Protein AF-0000000080355739 (afdb_homodimer)

Solvent-accessible surface area (backbone atoms only — not comparable to full-atom values): 22948 Å² total; per-residue (Å²): 129,81,71,65,74,81,65,68,89,65,29,48,48,42,45,68,49,86,82,77,77,52,32,30,34,73,42,82,37,56,41,52,57,47,37,52,37,53,35,53,74,69,68,52,84,66,86,56,61,44,70,59,55,43,50,53,48,49,38,51,76,69,45,31,40,74,58,38,26,35,39,60,49,71,58,97,87,37,60,35,16,36,38,31,33,24,34,66,96,36,78,84,50,61,49,74,43,71,33,38,45,63,57,38,51,42,40,24,63,69,64,71,34,56,79,44,66,34,64,69,53,45,65,70,66,28,43,69,77,69,83,71,89,75,76,73,83,67,78,70,63,67,63,34,61,52,67,64,66,84,65,79,84,74,82,77,72,80,66,52,71,64,56,47,52,34,50,49,52,22,46,52,25,50,60,69,66,35,30,71,59,13,34,52,29,44,33,54,44,39,52,52,53,51,54,51,54,52,51,70,77,95,130,82,71,66,72,81,65,69,90,67,28,44,46,39,45,66,49,89,83,76,77,52,33,32,33,72,41,81,37,55,40,51,57,48,40,52,37,51,34,52,75,69,67,52,85,66,86,57,61,44,71,58,55,43,50,54,48,50,37,50,76,70,45,32,42,77,58,38,27,35,41,62,48,71,58,98,90,37,60,34,16,35,39,32,32,24,34,66,94,36,77,85,49,61,50,74,43,70,32,38,44,64,58,38,51,43,43,23,62,69,65,71,32,54,77,44,65,32,64,71,52,45,65,70,65,29,42,69,77,67,83,70,89,75,75,73,82,66,76,71,63,67,62,36,62,51,66,61,66,82,68,79,86,74,82,78,70,79,67,52,71,64,57,47,50,34,50,50,52,20,46,52,25,48,59,69,67,35,32,70,59,13,35,50,30,44,31,53,42,41,51,53,52,52,54,50,54,52,50,70,76,95

Organism: Eutrema salsugineum (NCBI:txid72664)

Foldseek 3Di:
DPPPPPPPLWAWEWDADPPPPQWIFIDTDHLLLRLLLLCLLLVHDFPDDDPLNVVCVVCVVVQKAWAEKEFEDDDPRFTKMKTKMAGHPGRPRIDIDIDGPSSRVSNCSNRVHDYHYDPVCRVVRIDHPPPDDPPDDPDCSLHLHPVSPVDDDDDPPDPDPVLVVLSVQLSVCVNVPVSVVNSVSSSVSSVVVVVVVVVVVD/DPPPPPPPLWEWEWDADPPPPQWIFIDTDHLLLRLLLLCLLLVHDFPDDDPLNVVCVVCVVVQKAWAEKEFEDDDPRFTKMKTKMAGHPGRPRIDIDIDGPSSRVSNCSNRVHDYHYDPVNRVVRIDHPPPDDPPDDPDCSLHLNPVSPVDDDDDPPDPDPVLVVLSVQLSVCSNVPVSVVNSVSSSVSSVVVVVVVVVVVD

InterPro domains:
  IPR001943 UVR domain [PF02151] (168-194)
  IPR003729 Bifunctional nuclease domain [PF02577] (13-125)
  IPR003729 Bifunctional nuclease domain [PS51658] (1-129)
  IPR036104 Bifunctional nuclease superfamily [G3DSA:3.10.690.10] (4-134)
  IPR036104 Bifunctional nuclease superfamily [SSF103256] (4-132)

Nearest PDB structures (foldseek):
  1vjl-assembly1_B  TM=9.412E-01  e=3.163E-10  Thermotoga maritima
  1sj5-assembly1_B  TM=9.355E-01  e=4.508E-10  Thermotoga maritima
  1vjl-assembly1_A  TM=9.431E-01  e=1.385E-09  Thermotoga maritima
  1sj5-assembly1_A  TM=9.443E-01  e=2.985E-09  Thermotoga maritima
  1kwb-assembly1_B  TM=5.864E-01  e=9.262E-01  Pseudomonas sp. KKS102

Sequence (404 aa):
GGKLPNYAPHSAIVLKMEDGTGLLLPIIVLEMPSALLMAAMTNVQIARPTMYQVVKEMVDKMGYEVRLVRVTTRVHEAYLAQLYLSKVGNKLDCVSFDLRPSDAINIAVRCKVPIQVNKYLAYSDGMRVIESGKISKQTPASDGLLFTELDRPNGQPCLDTKEFDLLSNMMQAVDEERYDEAAEWRDKLGQFQAKRKLRKYTGGKLPNYAPHSAIVLKMEDGTGLLLPIIVLEMPSALLMAAMTNVQIARPTMYQVVKEMVDKMGYEVRLVRVTTRVHEAYLAQLYLSKVGNKLDCVSFDLRPSDAINIAVRCKVPIQVNKYLAYSDGMRVIESGKISKQTPASDGLLFTELDRPNGQPCLDTKEFDLLSNMMQAVDEERYDEAAEWRDKLGQFQAKRKLRKYT

pLDDT: mean 78.69, std 22.12, range [20.34, 98.06]

Radius of gyration: 22.89 Å; Cα contacts (8 Å, |Δi|>4): 618; chains: 2; bounding box: 61×76×50 Å

Secondary structure (DSSP, 8-state):
----------EEEEEEPSSSS-EEEEEEE-HHHHHHHHHHHTTPPPSSPPHHHHHHHHHHHTTEEEEEEEEEEEETTEEEEEEEEEETTEEEEEEEEEE-HHHHHHHHHHHT--EEE-HHHHHHH-EE----S---S---------B-----S-------HHHHHHHHHHHHHHHTT-HHHHHHHHHHHHHHHHHHHHHHT-/----------EEEEEEPSSSS-EEEEEEE-HHHHHHHHHHHTTPPPSSPPHHHHHHHHHHHTTEEEEEEEEEEEETTEEEEEEEEEETTEEEEEEEEEE-HHHHHHHHHHHT--EEE-HHHHHHH-EE----S---S--------EE-----S-------HHHHHHHHHHHHHHHTT-HHHHHHHHHHHHHHHHHHHHHHT-

Structure (mmCIF, N/CA/C/O backbone):
data_AF-0000000080355739-model_v1
#
loop_
_entity.id
_entity.type
_entity.pdbx_description
1 polymer 'BFN domain-containing protein'
#
loop_
_atom_site.group_PDB
_atom_site.id
_atom_site.type_symbol
_atom_site.label_atom_id
_atom_site.label_alt_id
_atom_site.label_comp_id
_atom_site.label_asym_id
_atom_site.label_entity_id
_atom_site.label_seq_id
_atom_site.pdbx_PDB_ins_code
_atom_site.Cartn_x
_atom_site.Cartn_y
_atom_site.Cartn_z
_atom_site.occupancy
_atom_site.B_iso_or_equiv
_atom_site.auth_seq_id
_atom_site.auth_comp_id
_atom_site.auth_asym_id
_atom_site.auth_atom_id
_atom_site.pdbx_PDB_model_num
ATOM 1 N N . GLY A 1 1 ? 34.438 4.848 16.016 1 20.34 1 GLY A N 1
ATOM 2 C CA . GLY A 1 1 ? 33.469 5.801 15.492 1 20.34 1 GLY A CA 1
ATOM 3 C C . GLY A 1 1 ? 32.156 5.168 15.133 1 20.34 1 GLY A C 1
ATOM 4 O O . GLY A 1 1 ? 32.094 4.234 14.328 1 20.34 1 GLY A O 1
ATOM 5 N N . GLY A 1 2 ? 31.156 5.012 16 1 23.62 2 GLY A N 1
ATOM 6 C CA . GLY A 1 2 ? 29.984 4.148 16 1 23.62 2 GLY A CA 1
ATOM 7 C C . GLY A 1 2 ? 29.062 4.402 14.82 1 23.62 2 GLY A C 1
ATOM 8 O O . GLY A 1 2 ? 28.656 5.535 14.586 1 23.62 2 GLY A O 1
ATOM 9 N N . LYS A 1 3 ? 29.484 3.854 13.734 1 29.22 3 LYS A N 1
ATOM 10 C CA . LYS A 1 3 ? 28.766 4.125 12.484 1 29.22 3 LYS A CA 1
ATOM 11 C C . LYS A 1 3 ? 27.266 4.207 12.711 1 29.22 3 LYS A C 1
ATOM 13 O O . LYS A 1 3 ? 26.688 3.344 13.375 1 29.22 3 LYS A O 1
ATOM 18 N N . LEU A 1 4 ? 26.75 5.328 12.953 1 31.83 4 LEU A N 1
ATOM 19 C CA . LEU A 1 4 ? 25.312 5.484 13 1 31.83 4 LEU A CA 1
ATOM 20 C C . LEU A 1 4 ? 24.641 4.625 11.93 1 31.83 4 LEU A C 1
ATOM 22 O O . LEU A 1 4 ? 25.109 4.547 10.797 1 31.83 4 LEU A O 1
ATOM 26 N N . PRO A 1 5 ? 24.094 3.557 12.336 1 34.66 5 PRO A N 1
ATOM 27 C CA . PRO A 1 5 ? 23.469 2.734 11.305 1 34.66 5 PRO A CA 1
ATOM 28 C C . PRO A 1 5 ? 22.875 3.564 10.172 1 34.66 5 PRO A C 1
ATOM 30 O O . PRO A 1 5 ? 22.484 4.719 10.383 1 34.66 5 PRO A O 1
ATOM 33 N N . ASN A 1 6 ? 23.453 3.617 9.008 1 38.03 6 ASN A N 1
ATOM 34 C CA . ASN A 1 6 ? 23 4.262 7.777 1 38.03 6 ASN A CA 1
ATOM 35 C C . ASN A 1 6 ? 21.484 4.336 7.703 1 38.03 6 ASN A C 1
ATOM 37 O O . ASN A 1 6 ? 20.828 3.342 7.395 1 38.03 6 ASN A O 1
ATOM 41 N N . TYR A 1 7 ? 20.859 4.871 8.703 1 39.91 7 TYR A N 1
ATOM 42 C CA . TYR A 1 7 ? 19.406 4.98 8.695 1 39.91 7 TYR A CA 1
ATOM 43 C C . TYR A 1 7 ? 18.906 5.586 7.391 1 39.91 7 TYR A C 1
ATOM 45 O O . TYR A 1 7 ? 19.469 6.578 6.914 1 39.91 7 TYR A O 1
ATOM 53 N N . ALA A 1 8 ? 18.531 4.828 6.445 1 47.88 8 ALA A N 1
ATOM 54 C CA . ALA A 1 8 ? 17.859 5.305 5.238 1 47.88 8 ALA A CA 1
ATOM 55 C C . ALA A 1 8 ? 17.125 6.617 5.5 1 47.88 8 ALA A C 1
ATOM 57 O O . ALA A 1 8 ? 16.656 6.863 6.613 1 47.88 8 ALA A O 1
ATOM 58 N N . PRO A 1 9 ? 17.516 7.719 4.734 1 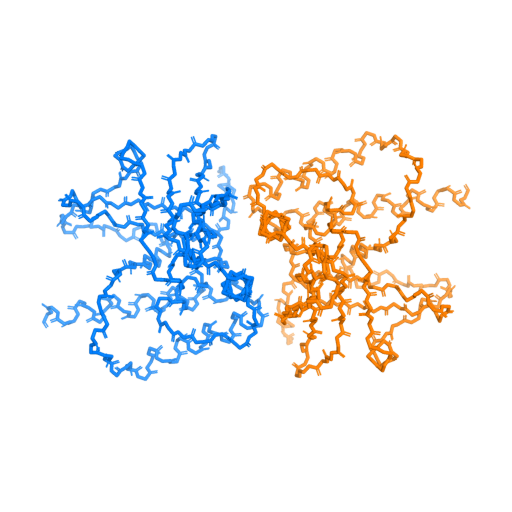54.5 9 PRO A N 1
ATOM 59 C CA . PRO A 1 9 ? 16.812 8.992 4.895 1 54.5 9 PRO A CA 1
ATOM 60 C C . PRO A 1 9 ? 15.32 8.82 5.141 1 54.5 9 PRO A C 1
ATOM 62 O O . PRO A 1 9 ? 14.664 8.047 4.445 1 54.5 9 PRO A O 1
ATOM 65 N N . HIS A 1 10 ? 14.875 8.984 6.418 1 71.5 10 HIS A N 1
ATOM 66 C CA . HIS A 1 10 ? 13.477 8.805 6.805 1 71.5 10 HIS A CA 1
ATOM 67 C C . HIS A 1 10 ? 12.633 10.008 6.402 1 71.5 10 HIS A C 1
ATOM 69 O O . HIS A 1 10 ? 13.125 11.141 6.387 1 71.5 10 HIS A O 1
ATOM 75 N N . SER A 1 11 ? 11.602 9.781 5.656 1 84.81 11 SER A N 1
ATOM 76 C CA . SER A 1 11 ? 10.578 10.781 5.359 1 84.81 11 SER A CA 1
ATOM 77 C C . SER A 1 11 ? 9.602 10.93 6.516 1 84.81 11 SER A C 1
ATOM 79 O O . SER A 1 11 ? 9.531 10.062 7.395 1 84.81 11 SER A O 1
ATOM 81 N N . ALA A 1 12 ? 9.031 12.18 6.562 1 86.75 12 ALA A N 1
ATOM 82 C CA . ALA A 1 12 ? 8.055 12.398 7.629 1 86.75 12 ALA A CA 1
ATOM 83 C C . ALA A 1 12 ? 6.805 13.094 7.094 1 86.75 12 ALA A C 1
ATOM 85 O O . ALA A 1 12 ? 6.879 13.875 6.145 1 86.75 12 ALA A O 1
ATOM 86 N N . ILE A 1 13 ? 5.688 12.758 7.664 1 87.31 13 ILE A N 1
ATOM 87 C CA . ILE A 1 13 ? 4.43 13.484 7.527 1 87.31 13 ILE A CA 1
ATOM 88 C C . ILE A 1 13 ? 4.195 14.352 8.766 1 87.31 13 ILE A C 1
ATOM 90 O O . ILE A 1 13 ? 4.344 13.883 9.891 1 87.31 13 ILE A O 1
ATOM 94 N N . VAL A 1 14 ? 3.914 15.617 8.5 1 86.19 14 VAL A N 1
ATOM 95 C CA . VAL A 1 14 ? 3.74 16.531 9.625 1 86.19 14 VAL A CA 1
ATOM 96 C C . VAL A 1 14 ? 2.279 16.969 9.711 1 86.19 14 VAL A C 1
ATOM 98 O O . VAL A 1 14 ? 1.729 17.5 8.742 1 86.19 14 VAL A O 1
ATOM 101 N N . LEU A 1 15 ? 1.725 16.703 10.898 1 89.12 15 LEU A N 1
ATOM 102 C CA . LEU A 1 15 ? 0.357 17.141 11.172 1 89.12 15 LEU A CA 1
ATOM 103 C C . LEU A 1 15 ? 0.344 18.391 12.023 1 89.12 15 LEU A C 1
ATOM 105 O O . LEU A 1 15 ? 0.937 18.422 13.109 1 89.12 15 LEU A O 1
ATOM 109 N N . LYS A 1 16 ? -0.239 19.359 11.492 1 86.31 16 LYS A N 1
ATOM 110 C CA . LYS A 1 16 ? -0.401 20.609 12.25 1 86.31 16 LYS A CA 1
ATOM 111 C C . LYS A 1 16 ? -1.738 20.625 12.984 1 86.31 16 LYS A C 1
ATOM 113 O O . LYS A 1 16 ? -2.793 20.453 12.375 1 86.31 16 LYS A O 1
ATOM 118 N N . MET A 1 17 ? -1.657 21 14.234 1 85.25 17 MET A N 1
ATOM 119 C CA . MET A 1 17 ? -2.879 21.062 15.031 1 85.25 17 MET A CA 1
ATOM 120 C C . MET A 1 17 ? -3.652 22.344 14.75 1 85.25 17 MET A C 1
ATOM 122 O O . MET A 1 17 ? -3.062 23.422 14.672 1 85.25 17 MET A O 1
ATOM 126 N N . GLU A 1 18 ? -4.934 22.172 14.578 1 84.88 18 GLU A N 1
ATOM 127 C CA . GLU A 1 18 ? -5.773 23.328 14.281 1 84.88 18 GLU A CA 1
ATOM 128 C C . GLU A 1 18 ? -6.488 23.812 15.539 1 84.88 18 GLU A C 1
ATOM 130 O O . GLU A 1 18 ? -7.5 24.516 15.445 1 84.88 18 GLU A O 1
ATOM 135 N N . ASP A 1 19 ? -6.035 23.594 16.688 1 82.88 19 ASP A N 1
ATOM 136 C CA . ASP A 1 19 ? -6.699 24 17.922 1 82.88 19 ASP A CA 1
ATOM 137 C C . ASP A 1 19 ? -6.062 25.25 18.5 1 82.88 19 ASP A C 1
ATOM 139 O O . ASP A 1 19 ? -6.359 25.641 19.641 1 82.88 19 ASP A O 1
ATOM 143 N N . GLY A 1 20 ? -5.172 25.875 17.781 1 81.94 20 GLY A N 1
ATOM 144 C CA . GLY A 1 20 ? -4.57 27.141 18.219 1 81.94 20 GLY A CA 1
ATOM 145 C C . GLY A 1 20 ? -3.258 26.938 18.953 1 81.94 20 GLY A C 1
ATOM 146 O O . GLY A 1 20 ? -2.562 27.906 19.266 1 81.94 20 GLY A O 1
ATOM 147 N N . THR A 1 21 ? -2.832 25.797 19.25 1 81.94 21 THR A N 1
ATOM 148 C CA . THR A 1 21 ? -1.632 25.531 20.031 1 81.94 21 THR A CA 1
ATOM 149 C C . THR A 1 21 ? -0.378 25.719 19.188 1 81.94 21 THR A C 1
ATOM 151 O O . THR A 1 21 ? 0.708 25.953 19.719 1 81.94 21 THR A O 1
ATOM 154 N N . GLY A 1 22 ? -0.554 25.547 17.891 1 81.81 22 GLY A N 1
ATOM 155 C CA . GLY A 1 22 ? 0.602 25.625 17 1 81.81 22 GLY A CA 1
ATOM 156 C C . GLY A 1 22 ? 1.463 24.375 17.031 1 81.81 22 GLY A C 1
ATOM 157 O O . GLY A 1 22 ? 2.586 24.375 16.531 1 81.81 22 GLY A O 1
ATOM 158 N N . LEU A 1 23 ? 0.905 23.375 17.547 1 86.19 23 LEU A N 1
ATOM 159 C CA . LEU A 1 23 ? 1.655 22.141 17.672 1 86.19 23 LEU A CA 1
ATOM 160 C C . LEU A 1 23 ? 1.744 21.406 16.328 1 86.19 23 LEU A C 1
ATOM 162 O O . LEU A 1 23 ? 0.764 21.359 15.586 1 86.19 23 LEU A O 1
ATOM 166 N N . LEU A 1 24 ? 2.965 20.922 16.047 1 88.19 24 LEU A N 1
ATOM 167 C CA . LEU A 1 24 ? 3.219 20.062 14.891 1 88.19 24 LEU A CA 1
ATOM 168 C C . LEU A 1 24 ? 3.586 18.656 15.328 1 88.19 24 LEU A C 1
ATOM 170 O O . LEU A 1 24 ? 4.371 18.469 16.266 1 88.19 24 LEU A O 1
ATOM 174 N N . LEU A 1 25 ? 2.969 17.703 14.758 1 89.31 25 LEU A N 1
ATOM 175 C CA . LEU A 1 25 ? 3.281 16.312 15.07 1 89.31 25 LEU A CA 1
ATOM 176 C C . LEU A 1 25 ? 3.945 15.625 13.883 1 89.31 25 LEU A C 1
ATOM 178 O O . LEU A 1 25 ? 3.281 15.312 12.891 1 89.31 25 LEU A O 1
ATOM 182 N N . PRO A 1 26 ? 5.203 15.336 13.984 1 88.88 26 PRO A N 1
ATOM 183 C CA . PRO A 1 26 ? 5.887 14.617 12.914 1 88.88 26 PRO A CA 1
ATOM 184 C C . PRO A 1 26 ? 5.738 13.102 13.031 1 88.88 26 PRO A C 1
ATOM 186 O O . PRO A 1 26 ? 5.934 12.539 14.109 1 88.88 26 PRO A O 1
ATOM 189 N N . ILE A 1 27 ? 5.355 12.484 12 1 89.25 27 ILE A N 1
ATOM 190 C CA . ILE A 1 27 ? 5.25 11.031 11.938 1 89.25 27 ILE A CA 1
ATOM 191 C C . ILE A 1 27 ? 6.223 10.484 10.891 1 89.25 27 ILE A C 1
ATOM 193 O O . ILE A 1 27 ? 6.086 10.773 9.703 1 89.25 27 ILE A O 1
ATOM 197 N N . ILE A 1 28 ? 7.195 9.742 11.352 1 87.12 28 ILE A N 1
ATOM 198 C CA . ILE A 1 28 ? 8.203 9.18 10.461 1 87.12 28 ILE A CA 1
ATOM 199 C C . ILE A 1 28 ? 7.578 8.094 9.594 1 87.12 28 ILE A C 1
ATOM 201 O O . ILE A 1 28 ? 6.91 7.188 10.102 1 87.12 28 ILE A O 1
ATOM 205 N N . VAL A 1 29 ? 7.793 8.227 8.305 1 89.38 29 VAL A N 1
ATOM 206 C CA . VAL A 1 29 ? 7.195 7.281 7.371 1 89.38 29 VAL A CA 1
ATOM 207 C C . VAL A 1 29 ? 8.219 6.891 6.309 1 89.38 29 VAL A C 1
ATOM 209 O O . VAL A 1 29 ? 9.32 7.453 6.258 1 89.38 29 VAL A O 1
ATOM 212 N N . LEU A 1 30 ? 7.852 5.941 5.508 1 87.56 30 LEU A N 1
ATOM 213 C CA . LEU A 1 30 ? 8.664 5.551 4.359 1 87.56 30 LEU A CA 1
ATOM 214 C C . LEU A 1 30 ? 8.508 6.559 3.223 1 87.56 30 LEU A C 1
ATOM 216 O O . LEU A 1 30 ? 7.617 7.406 3.254 1 87.56 30 LEU A O 1
ATOM 220 N N . GLU A 1 31 ? 9.367 6.434 2.184 1 88.19 31 GLU A N 1
ATOM 221 C CA . GLU A 1 31 ? 9.383 7.348 1.047 1 88.19 31 GLU A CA 1
ATOM 222 C C . GLU A 1 31 ? 8.102 7.246 0.235 1 88.19 31 GLU A C 1
ATOM 224 O O . GLU A 1 31 ? 7.547 8.258 -0.196 1 88.19 31 GLU A O 1
ATOM 229 N N . MET A 1 32 ? 7.57 6.023 0.099 1 90.12 32 MET A N 1
ATOM 230 C CA . MET A 1 32 ? 6.41 5.824 -0.761 1 90.12 32 MET A CA 1
ATOM 231 C C . MET A 1 32 ? 5.191 6.555 -0.209 1 90.12 32 MET A C 1
ATOM 233 O O . MET A 1 32 ? 4.609 7.402 -0.889 1 90.12 32 MET A O 1
ATOM 237 N N . PRO A 1 33 ? 4.797 6.316 1.005 1 92.81 33 PRO A N 1
ATOM 238 C CA . PRO A 1 33 ? 3.625 7.023 1.531 1 92.81 33 PRO A CA 1
ATOM 239 C C . PRO A 1 33 ? 3.803 8.539 1.528 1 92.81 33 PRO A C 1
ATOM 241 O O . PRO A 1 33 ? 2.842 9.281 1.298 1 92.81 33 PRO A O 1
ATOM 244 N N . SER A 1 34 ? 4.996 8.969 1.779 1 92.44 34 SER A N 1
ATOM 245 C CA . SER A 1 34 ? 5.262 10.406 1.788 1 92.44 34 SER A CA 1
ATOM 246 C C . SER A 1 34 ? 5.074 11.008 0.401 1 92.44 34 SER A C 1
ATOM 248 O O . SER A 1 34 ? 4.422 12.047 0.253 1 92.44 34 SER A O 1
ATOM 250 N N . ALA A 1 35 ? 5.641 10.391 -0.591 1 90.56 35 ALA A N 1
ATOM 251 C CA . ALA A 1 35 ? 5.52 10.867 -1.966 1 90.56 35 ALA A CA 1
ATOM 252 C C . ALA A 1 35 ? 4.066 10.82 -2.436 1 90.56 35 ALA A C 1
ATOM 254 O O . ALA A 1 35 ? 3.592 11.742 -3.096 1 90.56 35 ALA A O 1
ATOM 255 N N . LEU A 1 36 ? 3.406 9.781 -2.08 1 93.5 36 LEU A N 1
ATOM 256 C CA . LEU A 1 36 ? 2.016 9.625 -2.492 1 93.5 36 LEU A CA 1
ATOM 257 C C . LEU A 1 36 ? 1.133 10.68 -1.821 1 93.5 36 LEU A C 1
ATOM 259 O O . LEU A 1 36 ? 0.174 11.164 -2.424 1 93.5 36 LEU A O 1
ATOM 263 N N . LEU A 1 37 ? 1.508 10.977 -0.624 1 94.19 37 LEU A N 1
ATOM 264 C CA . LEU A 1 37 ? 0.744 12.008 0.074 1 94.19 37 LEU A CA 1
ATOM 265 C C . LEU A 1 37 ? 0.919 13.367 -0.598 1 94.19 37 LEU A C 1
ATOM 267 O O . LEU A 1 37 ? -0.053 14.102 -0.784 1 94.19 37 LEU A O 1
ATOM 271 N N . MET A 1 38 ? 2.129 13.688 -0.969 1 91.25 38 MET A N 1
ATOM 272 C CA . MET A 1 38 ? 2.396 14.945 -1.661 1 91.25 38 MET A CA 1
ATOM 273 C C . MET A 1 38 ? 1.615 15.023 -2.969 1 91.25 38 MET A C 1
ATOM 275 O O . MET A 1 38 ? 1.049 16.062 -3.295 1 91.25 38 MET A O 1
ATOM 279 N N . ALA A 1 39 ? 1.586 13.945 -3.645 1 91.31 39 ALA A N 1
ATOM 280 C CA . ALA A 1 39 ? 0.825 13.891 -4.891 1 91.31 39 ALA A CA 1
ATOM 281 C C . ALA A 1 39 ? -0.658 14.148 -4.637 1 91.31 39 ALA A C 1
ATOM 283 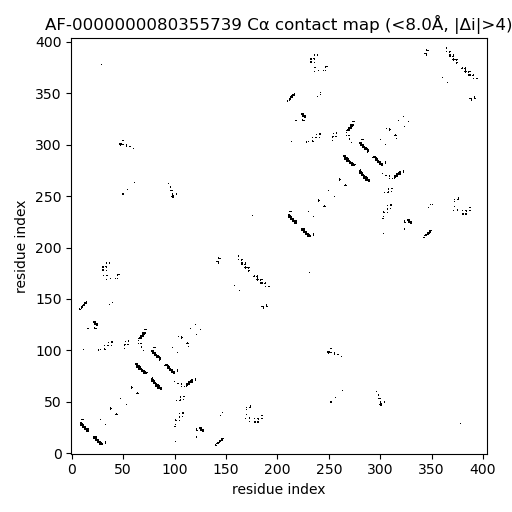O O . ALA A 1 39 ? -1.308 14.859 -5.402 1 91.31 39 ALA A O 1
ATOM 284 N N . ALA A 1 40 ? -1.154 13.57 -3.623 1 92.06 40 ALA A N 1
ATOM 285 C CA . ALA A 1 40 ? -2.562 13.75 -3.279 1 92.06 40 ALA A CA 1
ATOM 286 C C . ALA A 1 40 ? -2.854 15.203 -2.9 1 92.06 40 ALA A C 1
ATOM 288 O O . ALA A 1 40 ? -3.879 15.758 -3.297 1 92.06 40 ALA A O 1
ATOM 289 N N . MET A 1 41 ? -1.914 15.805 -2.193 1 90.69 41 MET A N 1
ATOM 290 C CA . MET A 1 41 ? -2.094 17.172 -1.704 1 90.69 41 MET A CA 1
ATOM 291 C C . MET A 1 41 ? -2.027 18.172 -2.852 1 90.69 41 MET A C 1
ATOM 293 O O . MET A 1 41 ? -2.648 19.234 -2.789 1 90.69 41 MET A O 1
ATOM 297 N N . THR A 1 42 ? -1.301 17.844 -3.834 1 86.38 42 THR A N 1
ATOM 298 C CA . THR A 1 42 ? -1.156 18.734 -4.98 1 86.38 42 THR A CA 1
ATOM 299 C C . THR A 1 42 ? -2.193 18.406 -6.051 1 86.38 42 THR A C 1
ATOM 301 O O . THR A 1 42 ? -2.234 19.047 -7.102 1 86.38 42 THR A O 1
ATOM 304 N N . ASN A 1 43 ? -2.969 17.375 -5.773 1 85.25 43 ASN A N 1
ATOM 305 C CA . ASN A 1 43 ? -4.074 16.969 -6.637 1 85.25 43 ASN A CA 1
ATOM 306 C C . ASN A 1 43 ? -3.58 16.547 -8.016 1 85.25 43 ASN A C 1
ATOM 308 O O . ASN A 1 43 ? -4.152 16.953 -9.039 1 85.25 43 ASN A O 1
ATOM 312 N N . VAL A 1 44 ? -2.516 15.93 -8.008 1 83.38 44 VAL A N 1
ATOM 313 C CA . VAL A 1 44 ? -2.004 15.375 -9.258 1 83.38 44 VAL A CA 1
ATOM 314 C C . VAL A 1 44 ? -2.414 13.914 -9.383 1 83.38 44 VAL A C 1
ATOM 316 O O . VAL A 1 44 ? -2.398 13.172 -8.398 1 83.38 44 VAL A O 1
ATOM 319 N N . GLN A 1 45 ? -2.68 13.555 -10.57 1 82.19 45 GLN A N 1
ATOM 320 C CA . GLN A 1 45 ? -3.17 12.203 -10.812 1 82.19 45 GLN A CA 1
ATOM 321 C C . GLN A 1 45 ? -2.021 11.25 -11.141 1 82.19 45 GLN A C 1
ATOM 323 O O . GLN A 1 45 ? -1.13 11.594 -11.922 1 82.19 45 GLN A O 1
ATOM 328 N N . ILE A 1 46 ? -2.037 10.211 -10.438 1 86.5 46 ILE A N 1
ATOM 329 C CA . ILE A 1 46 ? -1.098 9.125 -10.719 1 86.5 46 ILE A CA 1
ATOM 330 C C . ILE A 1 46 ? -1.681 8.195 -11.773 1 86.5 46 ILE A C 1
ATOM 332 O O . ILE A 1 46 ? -2.871 7.875 -11.742 1 86.5 46 ILE A O 1
ATOM 336 N N . ALA A 1 47 ? -0.93 7.789 -12.68 1 84.62 47 ALA A N 1
ATOM 337 C CA . ALA A 1 47 ? -1.403 7.012 -13.828 1 84.62 47 ALA A CA 1
ATOM 338 C C . ALA A 1 47 ? -1.803 5.602 -13.406 1 84.62 47 ALA A C 1
ATOM 340 O O . ALA A 1 47 ? -2.861 5.105 -13.797 1 84.62 47 ALA A O 1
ATOM 341 N N . ARG A 1 48 ? -1.01 4.977 -12.609 1 88.25 48 ARG A N 1
ATOM 342 C CA . ARG A 1 48 ? -1.29 3.615 -12.172 1 88.25 48 ARG A CA 1
ATOM 343 C C . ARG A 1 48 ? -1.975 3.611 -10.805 1 88.25 48 ARG A C 1
ATOM 345 O O . ARG A 1 48 ? -1.617 4.395 -9.922 1 88.25 48 ARG A O 1
ATOM 352 N N . PRO A 1 49 ? -2.902 2.746 -10.703 1 90.5 49 PRO A N 1
ATOM 353 C CA . PRO A 1 49 ? -3.668 2.762 -9.453 1 90.5 49 PRO A CA 1
ATOM 354 C C . PRO A 1 49 ? -2.826 2.379 -8.234 1 90.5 49 PRO A C 1
ATOM 356 O O . PRO A 1 49 ? -2.164 1.337 -8.242 1 90.5 49 PRO A O 1
ATOM 359 N N . THR A 1 50 ? -2.857 3.217 -7.254 1 93.19 50 THR A N 1
ATOM 360 C CA . THR A 1 50 ? -2.232 2.879 -5.977 1 93.19 50 THR A CA 1
ATOM 361 C C . THR A 1 50 ? -3.236 2.205 -5.047 1 93.19 50 THR A C 1
ATOM 363 O O . THR A 1 50 ? -4.445 2.283 -5.27 1 93.19 50 THR A O 1
ATOM 366 N N . MET A 1 51 ? -2.787 1.62 -4.062 1 95.69 51 MET A N 1
ATOM 367 C CA . MET A 1 51 ? -3.672 0.956 -3.109 1 95.69 51 MET A CA 1
ATOM 368 C C . MET A 1 51 ? -4.609 1.958 -2.447 1 95.69 51 MET A C 1
ATOM 370 O O . MET A 1 51 ? -5.75 1.624 -2.117 1 95.69 51 MET A O 1
ATOM 374 N N . TYR A 1 52 ? -4.168 3.189 -2.268 1 96.88 52 TYR A N 1
ATOM 375 C CA . TYR A 1 52 ? -5.02 4.211 -1.672 1 96.88 52 TYR A CA 1
ATOM 376 C C . TYR A 1 52 ? -6.191 4.547 -2.588 1 96.88 52 TYR A C 1
ATOM 378 O O . TYR A 1 52 ? -7.32 4.727 -2.123 1 96.88 52 TYR A O 1
ATOM 386 N N . GLN A 1 53 ? -5.902 4.641 -3.818 1 94.56 53 GLN A N 1
ATOM 387 C CA . GLN A 1 53 ? -6.961 4.883 -4.793 1 94.56 53 GLN A CA 1
ATOM 388 C C . GLN A 1 53 ? -7.926 3.703 -4.859 1 94.56 53 GLN A C 1
ATOM 390 O O . GLN A 1 53 ? -9.141 3.893 -4.949 1 94.56 53 GLN A O 1
ATOM 395 N N . VAL A 1 54 ? -7.379 2.529 -4.793 1 96.62 54 VAL A N 1
ATOM 396 C CA . VAL A 1 54 ? -8.195 1.323 -4.855 1 96.62 54 VAL A CA 1
ATOM 397 C C . VAL A 1 54 ? -9.133 1.27 -3.648 1 96.62 54 VAL A C 1
ATOM 399 O O . VAL A 1 54 ? -10.32 0.987 -3.789 1 96.62 54 VAL A O 1
ATOM 402 N N . VAL A 1 55 ? -8.562 1.562 -2.531 1 97.62 55 VAL A N 1
ATOM 403 C CA . VAL A 1 55 ? -9.359 1.541 -1.308 1 97.62 55 VAL A CA 1
ATOM 404 C C . VAL A 1 55 ? -10.477 2.578 -1.399 1 97.62 55 VAL A C 1
ATOM 406 O O . VAL A 1 55 ? -11.625 2.299 -1.042 1 97.62 55 VAL A O 1
ATOM 409 N N . LYS A 1 56 ? -10.133 3.756 -1.856 1 96.75 56 LYS A N 1
ATOM 410 C CA . LYS A 1 56 ? -11.148 4.789 -2.035 1 96.75 56 LYS A CA 1
ATOM 411 C C . LYS A 1 56 ? -12.258 4.312 -2.969 1 96.75 56 LYS A C 1
ATOM 413 O O . LYS A 1 56 ? -13.438 4.461 -2.66 1 96.75 56 LYS A O 1
ATOM 418 N N . GLU A 1 57 ? -11.891 3.717 -4.047 1 96.38 57 GLU A N 1
ATOM 419 C CA . GLU A 1 57 ? -12.852 3.207 -5.016 1 96.38 57 GLU A CA 1
ATOM 420 C C . GLU A 1 57 ? -13.703 2.09 -4.41 1 96.38 57 GLU A C 1
ATOM 422 O O . GLU A 1 57 ? -14.906 2.018 -4.656 1 96.38 57 GLU A O 1
ATOM 427 N N . MET A 1 58 ? -13.055 1.232 -3.688 1 97.25 58 MET A N 1
ATOM 428 C CA . MET A 1 58 ? -13.758 0.125 -3.047 1 97.25 58 MET A CA 1
ATOM 429 C C . MET A 1 58 ? -14.82 0.642 -2.08 1 97.25 58 MET A C 1
ATOM 431 O O . MET A 1 58 ? -15.961 0.177 -2.098 1 97.25 58 MET A O 1
ATOM 435 N N . VAL A 1 59 ? -14.445 1.599 -1.286 1 97 59 VAL A N 1
ATOM 436 C CA . VAL A 1 59 ? -15.352 2.184 -0.309 1 97 59 VAL A CA 1
ATOM 437 C C . VAL A 1 59 ? -16.562 2.797 -1.024 1 97 59 VAL A C 1
ATOM 439 O O . VAL A 1 59 ? -17.703 2.564 -0.636 1 97 59 VAL A O 1
ATOM 442 N N . ASP A 1 60 ? -16.312 3.469 -2.131 1 96 60 ASP A N 1
ATOM 443 C CA . ASP A 1 60 ? -17.359 4.129 -2.902 1 96 60 ASP A CA 1
ATOM 444 C C . ASP A 1 60 ? -18.281 3.109 -3.553 1 96 60 ASP A C 1
ATOM 446 O O . ASP A 1 60 ? -19.516 3.184 -3.395 1 96 60 ASP A O 1
ATOM 450 N N . LYS A 1 61 ? -17.719 2.117 -4.191 1 94.88 61 LYS A N 1
ATOM 451 C CA . LYS A 1 61 ? -18.484 1.143 -4.961 1 94.88 61 LYS A CA 1
ATOM 452 C C . LYS A 1 61 ? -19.281 0.221 -4.043 1 94.88 61 LYS A C 1
ATOM 454 O O . LYS A 1 61 ? -20.328 -0.295 -4.434 1 94.88 61 LYS A O 1
ATOM 459 N N . MET A 1 62 ? -18.828 0.067 -2.855 1 93.88 62 MET A N 1
ATOM 460 C CA . MET A 1 62 ? -19.484 -0.863 -1.94 1 93.88 62 MET A CA 1
ATOM 461 C C . MET A 1 62 ? -20.5 -0.139 -1.063 1 93.88 62 MET A C 1
ATOM 463 O O . MET A 1 62 ? -21.094 -0.739 -0.163 1 93.88 62 MET A O 1
ATOM 467 N N . GLY A 1 63 ? -20.672 1.129 -1.269 1 94.19 63 GLY A N 1
ATOM 468 C CA . GLY A 1 63 ? -21.75 1.891 -0.647 1 94.19 63 GLY A CA 1
ATOM 469 C C . GLY A 1 63 ? -21.359 2.461 0.706 1 94.19 63 GLY A C 1
ATOM 470 O O . GLY A 1 63 ? -22.203 2.559 1.604 1 94.19 63 GLY A O 1
ATOM 471 N N . TYR A 1 64 ? -20.141 2.793 0.862 1 96.62 64 TYR A N 1
ATOM 472 C CA . TYR A 1 64 ? -19.672 3.414 2.094 1 96.62 64 TYR A CA 1
ATOM 473 C C . TYR A 1 64 ? -19.016 4.762 1.812 1 96.62 64 TYR A C 1
ATOM 475 O O . TYR A 1 64 ? -18.828 5.141 0.652 1 96.62 64 TYR A O 1
ATOM 483 N N . GLU A 1 65 ? -18.781 5.484 2.844 1 97.25 65 GLU A N 1
ATOM 484 C CA . GLU A 1 65 ? -18.031 6.73 2.783 1 97.25 65 GLU A CA 1
ATOM 485 C C . GLU A 1 65 ? -17.062 6.852 3.959 1 97.25 65 GLU A C 1
ATOM 487 O O . GLU A 1 65 ? -17.391 6.457 5.082 1 97.25 65 GLU A O 1
ATOM 492 N N . VAL A 1 66 ? -15.859 7.355 3.652 1 97.56 66 VAL A N 1
ATOM 493 C CA . VAL A 1 66 ? -14.906 7.617 4.723 1 97.56 66 VAL A CA 1
ATOM 494 C C . VAL A 1 66 ? -15.344 8.836 5.523 1 97.56 66 VAL A C 1
ATOM 496 O O . VAL A 1 66 ? -15.617 9.898 4.953 1 97.56 66 VAL A O 1
ATOM 499 N N . ARG A 1 67 ? -15.344 8.703 6.832 1 96.94 67 ARG A N 1
ATOM 500 C CA . ARG A 1 67 ? -15.859 9.781 7.668 1 96.94 67 ARG A CA 1
ATOM 501 C C . ARG A 1 67 ? -14.734 10.508 8.383 1 96.94 67 ARG A C 1
ATOM 503 O O . ARG A 1 67 ? -14.742 11.742 8.484 1 96.94 67 ARG A O 1
ATOM 510 N N . LEU A 1 68 ? -13.914 9.578 8.875 1 96.06 68 LEU A N 1
ATOM 511 C CA . LEU A 1 68 ? -12.945 10.156 9.797 1 96.06 68 LEU A CA 1
ATOM 512 C C . LEU A 1 68 ? -11.719 9.258 9.93 1 96.06 68 LEU A C 1
ATOM 514 O O . LEU A 1 68 ? -11.828 8.031 9.828 1 96.06 68 LEU A O 1
ATOM 518 N N . VAL A 1 69 ? -10.516 9.93 10.117 1 97.38 69 VAL A N 1
ATOM 519 C CA . VAL A 1 69 ? -9.305 9.227 10.523 1 97.38 69 VAL A CA 1
ATOM 520 C C . VAL A 1 69 ? -8.852 9.734 11.891 1 97.38 69 VAL A C 1
ATOM 522 O O . VAL A 1 69 ? -8.836 10.945 12.133 1 97.38 69 VAL A O 1
ATOM 525 N N . ARG A 1 70 ? -8.539 8.82 12.75 1 96.5 70 ARG A N 1
ATOM 526 C CA . ARG A 1 70 ? -8.055 9.195 14.07 1 96.5 70 ARG A CA 1
ATOM 527 C C . ARG A 1 70 ? -6.695 8.562 14.359 1 96.5 70 ARG A C 1
ATOM 529 O O . ARG A 1 70 ? -6.539 7.34 14.25 1 96.5 70 ARG A O 1
ATOM 536 N N . VAL A 1 71 ? -5.715 9.414 14.609 1 95 71 VAL A N 1
ATOM 537 C CA . VAL A 1 71 ? -4.457 8.906 15.156 1 95 71 VAL A CA 1
ATOM 538 C C . VAL A 1 71 ? -4.578 8.75 16.672 1 95 71 VAL A C 1
ATOM 540 O O . VAL A 1 71 ? -4.648 9.742 17.391 1 95 71 VAL A O 1
ATOM 543 N N . THR A 1 72 ? -4.535 7.562 17.172 1 89.38 72 THR A N 1
ATOM 544 C CA . THR A 1 72 ? -5.043 7.273 18.5 1 89.38 72 THR A CA 1
ATOM 545 C C . THR A 1 72 ? -3.895 7.133 19.5 1 89.38 72 THR A C 1
ATOM 547 O O . THR A 1 72 ? -3.875 7.805 20.531 1 89.38 72 THR A O 1
ATOM 550 N N . THR A 1 73 ? -3.021 6.176 19.25 1 85.94 73 THR A N 1
ATOM 551 C CA . THR A 1 73 ? -2.023 5.91 20.281 1 85.94 73 THR A CA 1
ATOM 552 C C . THR A 1 73 ? -0.696 5.496 19.656 1 85.94 73 THR A C 1
ATOM 554 O O . THR A 1 73 ? -0.598 5.355 18.438 1 85.94 73 THR A O 1
ATOM 557 N N . ARG A 1 74 ? 0.284 5.547 20.5 1 87.31 74 ARG A N 1
ATOM 558 C CA . ARG A 1 74 ? 1.604 5.012 20.188 1 87.31 74 ARG A CA 1
ATOM 559 C C . ARG A 1 74 ? 1.906 3.768 21.016 1 87.31 74 ARG A C 1
ATOM 561 O O . ARG A 1 74 ? 1.761 3.779 22.234 1 87.31 74 ARG A O 1
ATOM 568 N N . VAL A 1 75 ? 2.186 2.672 20.297 1 82.06 75 VAL A N 1
ATOM 569 C CA . VAL A 1 75 ? 2.605 1.445 20.969 1 82.06 75 VAL A CA 1
ATOM 570 C C . VAL A 1 75 ? 4.039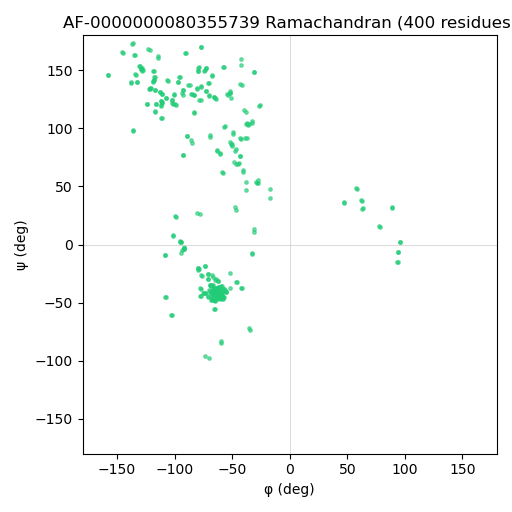 1.101 20.562 1 82.06 75 VAL A C 1
ATOM 572 O O . VAL A 1 75 ? 4.305 0.809 19.391 1 82.06 75 VAL A O 1
ATOM 575 N N . HIS A 1 76 ? 5.078 0.983 21.484 1 80.44 76 HIS A N 1
ATOM 576 C CA . HIS A 1 76 ? 6.477 0.659 21.234 1 80.44 76 HIS A CA 1
ATOM 577 C C . HIS A 1 76 ? 7.043 1.478 20.078 1 80.44 76 HIS A C 1
ATOM 579 O O . HIS A 1 76 ? 7.637 0.922 19.156 1 80.44 76 HIS A O 1
ATOM 585 N N . GLU A 1 77 ? 6.715 2.67 19.875 1 80 77 GLU A N 1
ATOM 586 C CA . GLU A 1 77 ? 7.273 3.629 18.938 1 80 77 GLU A CA 1
ATOM 587 C C . GLU A 1 77 ? 6.465 3.662 17.641 1 80 77 GLU A C 1
ATOM 589 O O . GLU A 1 77 ? 6.867 4.305 16.672 1 80 77 GLU A O 1
ATOM 594 N N . ALA A 1 78 ? 5.465 2.9 17.641 1 85.31 78 ALA A N 1
ATOM 595 C CA . ALA A 1 78 ? 4.625 2.902 16.438 1 85.31 78 ALA A CA 1
ATOM 596 C C . ALA A 1 78 ? 3.262 3.527 16.719 1 85.31 78 ALA A C 1
ATOM 598 O O . ALA A 1 78 ? 2.605 3.176 17.703 1 85.31 78 ALA A O 1
ATOM 599 N N . TYR A 1 79 ? 2.916 4.453 15.867 1 89.75 79 TYR A N 1
ATOM 600 C CA . TYR A 1 79 ? 1.594 5.055 15.984 1 89.75 79 TYR A CA 1
ATOM 601 C C . TYR A 1 79 ? 0.527 4.156 15.367 1 89.75 79 TYR A C 1
ATOM 603 O O . TYR A 1 79 ? 0.806 3.402 14.438 1 89.75 79 TYR A O 1
ATOM 611 N N . LEU A 1 80 ? -0.612 4.312 15.984 1 92.25 80 LEU A N 1
ATOM 612 C CA . LEU A 1 80 ? -1.768 3.604 15.445 1 92.25 80 LEU A CA 1
ATOM 613 C C . LEU A 1 80 ? -2.844 4.586 14.992 1 92.25 80 LEU A C 1
ATOM 615 O O . LEU A 1 80 ? -3.035 5.633 15.617 1 92.25 80 LEU A O 1
ATOM 619 N N . ALA A 1 81 ? -3.447 4.242 13.914 1 96.31 81 ALA A N 1
ATOM 620 C CA . ALA A 1 81 ? -4.543 5.066 13.406 1 96.31 81 ALA A CA 1
ATOM 621 C C . ALA A 1 81 ? -5.77 4.211 13.094 1 96.31 81 ALA A C 1
ATOM 623 O O . ALA A 1 81 ? -5.656 3.002 12.883 1 96.31 81 ALA A O 1
ATOM 624 N N . GLN A 1 82 ? -6.895 4.875 13.18 1 97.25 82 GLN A N 1
ATOM 625 C CA . GLN A 1 82 ? -8.164 4.223 12.852 1 97.25 82 GLN A CA 1
ATOM 626 C C . GLN A 1 82 ? -8.891 4.961 11.734 1 97.25 82 GLN A C 1
ATOM 628 O O . GLN A 1 82 ? -8.906 6.191 11.703 1 97.25 82 GLN A O 1
ATOM 633 N N . LEU A 1 83 ? -9.367 4.195 10.797 1 98.06 83 LEU A N 1
ATOM 634 C CA . LEU A 1 83 ? -10.18 4.695 9.695 1 98.06 83 LEU A CA 1
ATOM 635 C C . LEU A 1 83 ? -11.656 4.395 9.938 1 98.06 83 LEU A C 1
ATOM 637 O O . LEU A 1 83 ? -12.031 3.242 10.172 1 98.06 83 LEU A O 1
ATOM 641 N N . TYR A 1 84 ? -12.492 5.418 9.922 1 97.75 84 TYR A N 1
ATOM 642 C CA . TYR A 1 84 ? -13.914 5.254 10.172 1 97.75 84 TYR A CA 1
ATOM 643 C C . TYR A 1 84 ? -14.719 5.422 8.883 1 97.75 84 TYR A C 1
ATOM 645 O O . TYR A 1 84 ? -14.586 6.43 8.188 1 97.75 84 TYR A O 1
ATOM 653 N N . LEU A 1 85 ? -15.531 4.395 8.617 1 97.81 85 LEU A N 1
ATOM 654 C CA . LEU A 1 85 ? -16.422 4.41 7.465 1 97.81 85 LEU A CA 1
ATOM 655 C C . LEU A 1 85 ? -17.891 4.328 7.91 1 97.81 85 LEU A C 1
ATOM 657 O O . LEU A 1 85 ? -18.188 3.742 8.953 1 97.81 85 LEU A O 1
ATOM 661 N N . SER A 1 86 ? -18.766 4.918 7.16 1 97.12 86 SER A N 1
ATOM 662 C CA . SER A 1 86 ? -20.203 4.758 7.336 1 97.12 86 SER A CA 1
ATOM 663 C C . SER A 1 86 ? -20.875 4.383 6.023 1 97.12 86 SER A C 1
ATOM 665 O O . SER A 1 86 ? -20.375 4.707 4.945 1 97.12 86 SER A O 1
ATOM 667 N N . LYS A 1 87 ? -22 3.646 6.168 1 95.44 87 LYS A N 1
ATOM 668 C CA . LYS A 1 87 ? -22.781 3.312 4.98 1 95.44 87 LYS A CA 1
ATOM 669 C C . LYS A 1 87 ? -23.484 4.547 4.422 1 95.44 87 LYS A C 1
ATOM 671 O O . LYS A 1 87 ? -24.016 5.359 5.184 1 95.44 87 LYS A O 1
ATOM 676 N N . VAL A 1 88 ? -23.422 4.555 3.109 1 93.94 88 VAL A N 1
ATOM 677 C CA . VAL A 1 88 ? -24.125 5.668 2.479 1 93.94 88 VAL A CA 1
ATOM 678 C C . VAL A 1 88 ? -25.625 5.566 2.764 1 93.94 88 VAL A C 1
ATOM 680 O O . VAL A 1 88 ? -26.234 4.512 2.566 1 93.94 88 VAL A O 1
ATOM 683 N N . GLY A 1 89 ? -26.219 6.508 3.279 1 90.81 89 GLY A N 1
ATOM 684 C CA . GLY A 1 89 ? -27.641 6.516 3.574 1 90.81 89 GLY A CA 1
ATOM 685 C C . GLY A 1 89 ? -27.953 6.082 4.992 1 90.81 89 GLY A C 1
ATOM 686 O O . GLY A 1 89 ? -29.094 6.215 5.449 1 90.81 89 GLY A O 1
ATOM 687 N N . ASN A 1 90 ? -27.031 5.492 5.676 1 90.81 90 ASN A N 1
ATOM 688 C CA . ASN A 1 90 ? -27.203 5.082 7.066 1 90.81 90 ASN A CA 1
ATOM 689 C C . ASN A 1 90 ? -25.984 5.43 7.91 1 90.81 90 ASN A C 1
ATOM 691 O O . ASN A 1 90 ? -25.094 4.598 8.094 1 90.81 90 ASN A O 1
ATOM 695 N N . LYS A 1 91 ? -26.031 6.484 8.578 1 87.38 91 LYS A N 1
ATOM 696 C CA . LYS A 1 91 ? -24.891 7.004 9.336 1 87.38 91 LYS A CA 1
ATOM 697 C C . LYS A 1 91 ? -24.641 6.18 10.594 1 87.38 91 LYS A C 1
ATOM 699 O O . LYS A 1 91 ? -23.547 6.23 11.164 1 87.38 91 LYS A O 1
ATOM 704 N N . LEU A 1 92 ? -25.641 5.445 10.992 1 89.31 92 LEU A N 1
ATOM 705 C CA . LEU A 1 92 ? -25.531 4.664 12.219 1 89.31 92 LEU A CA 1
ATOM 706 C C . LEU A 1 92 ? -24.75 3.373 11.977 1 89.31 92 LEU A C 1
ATOM 708 O O . LEU A 1 92 ? -24.234 2.766 12.914 1 89.31 92 LEU A O 1
ATOM 712 N N . ASP A 1 93 ? -24.719 3.053 10.75 1 92.88 93 ASP A N 1
ATOM 713 C CA . ASP A 1 93 ? -23.953 1.865 10.391 1 92.88 93 ASP A CA 1
ATOM 714 C C . ASP A 1 93 ? -22.5 2.221 10.086 1 92.88 93 ASP A C 1
ATOM 716 O O . ASP A 1 93 ? -22.172 2.609 8.969 1 92.88 93 ASP A O 1
ATOM 720 N N . CYS A 1 94 ? -21.672 2.107 11.141 1 94.12 94 CYS A N 1
ATOM 721 C CA . CYS A 1 94 ? -20.281 2.531 11.039 1 94.12 94 CYS A CA 1
ATOM 722 C C . CYS A 1 94 ? -19.344 1.362 11.281 1 94.12 94 CYS A C 1
ATOM 724 O O . CYS A 1 94 ? -19.641 0.474 12.078 1 94.12 94 CYS A O 1
ATOM 726 N N . VAL A 1 95 ? -18.328 1.378 10.516 1 95.88 95 VAL A N 1
ATOM 727 C CA . VAL A 1 95 ? -17.266 0.394 10.703 1 95.88 95 VAL A CA 1
ATOM 728 C C . VAL A 1 95 ? -15.914 1.101 10.797 1 95.88 95 VAL A C 1
ATOM 730 O O . VAL A 1 95 ? -15.727 2.176 10.219 1 95.88 95 VAL A O 1
ATOM 733 N N . SER A 1 96 ? -14.992 0.453 11.594 1 96.75 96 SER A N 1
ATOM 734 C CA . SER A 1 96 ? -13.664 1.038 11.742 1 96.75 96 SER A CA 1
ATOM 735 C C . SER A 1 96 ? -12.578 0.015 11.453 1 96.75 96 SER A C 1
ATOM 737 O O . SER A 1 96 ? -12.781 -1.188 11.625 1 96.75 96 SER A O 1
ATOM 739 N N . PHE A 1 97 ? -11.422 0.512 10.992 1 96.88 97 PHE A N 1
ATOM 740 C CA . PHE A 1 97 ? -10.273 -0.325 10.664 1 96.88 97 PHE A CA 1
ATOM 741 C C . PHE A 1 97 ? -9 0.248 11.266 1 96.88 97 PHE A C 1
ATOM 743 O O . PHE A 1 97 ? -8.789 1.463 11.25 1 96.88 97 PHE A O 1
ATOM 750 N N . ASP A 1 98 ? -8.211 -0.658 11.75 1 95 98 ASP A N 1
ATOM 751 C CA . ASP A 1 98 ? -6.887 -0.25 12.211 1 95 98 ASP A CA 1
ATOM 752 C C . ASP A 1 98 ? -5.902 -0.171 11.055 1 95 98 ASP A C 1
ATOM 754 O O . ASP A 1 98 ? -5.805 -1.102 10.25 1 95 98 ASP A O 1
ATOM 758 N N . LEU A 1 99 ? -5.219 0.971 10.969 1 95.88 99 LEU A N 1
ATOM 759 C CA . LEU A 1 99 ? -4.23 1.193 9.914 1 95.88 99 LEU A CA 1
ATOM 760 C C . LEU A 1 99 ? -2.957 1.807 10.484 1 95.88 99 LEU A C 1
ATOM 762 O O . LEU A 1 99 ? -2.947 2.285 11.625 1 95.88 99 LEU A O 1
ATOM 766 N N . ARG A 1 100 ? -1.898 1.713 9.688 1 94.12 100 ARG A N 1
ATOM 767 C CA . ARG A 1 100 ? -0.756 2.58 9.961 1 94.12 100 ARG A CA 1
ATOM 768 C C . ARG A 1 100 ? -1.104 4.043 9.703 1 94.12 100 ARG A C 1
ATOM 770 O O . ARG A 1 100 ? -1.885 4.348 8.797 1 94.12 100 ARG A O 1
ATOM 777 N N . PRO A 1 101 ? -0.556 4.941 10.469 1 94.38 101 PRO A N 1
ATOM 778 C CA . PRO A 1 101 ? -0.877 6.355 10.289 1 94.38 101 PRO A CA 1
ATOM 779 C C . PRO A 1 101 ? -0.594 6.848 8.867 1 94.38 101 PRO A C 1
ATOM 781 O O . PRO A 1 101 ? -1.378 7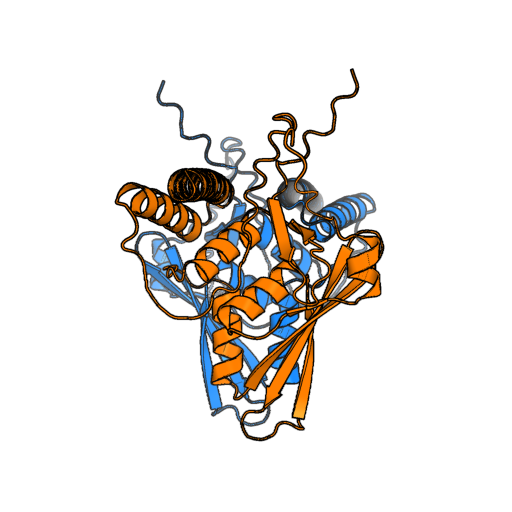.621 8.312 1 94.38 101 PRO A O 1
ATOM 784 N N . SER A 1 102 ? 0.512 6.402 8.297 1 94.06 102 SER A N 1
ATOM 785 C CA . SER A 1 102 ? 0.871 6.805 6.941 1 94.06 102 SER A CA 1
ATOM 786 C C . SER A 1 102 ? -0.232 6.457 5.949 1 94.06 102 SER A C 1
ATOM 788 O O . SER A 1 102 ? -0.597 7.273 5.105 1 94.06 102 SER A O 1
ATOM 790 N N . ASP A 1 103 ? -0.839 5.332 6.145 1 96.56 103 ASP A N 1
ATOM 791 C CA . ASP A 1 103 ? -1.895 4.867 5.25 1 96.56 103 ASP A CA 1
ATOM 792 C C . ASP A 1 103 ? -3.209 5.594 5.523 1 96.56 103 ASP A C 1
ATOM 794 O O . ASP A 1 103 ? -3.885 6.035 4.594 1 96.56 103 ASP A O 1
ATOM 798 N N . ALA A 1 104 ? -3.494 5.703 6.75 1 97.56 104 ALA A N 1
ATOM 799 C CA . ALA A 1 104 ? -4.734 6.363 7.148 1 97.56 104 ALA A CA 1
ATOM 800 C C . ALA A 1 104 ? -4.758 7.816 6.691 1 97.56 104 ALA A C 1
ATOM 802 O O . ALA A 1 104 ? -5.766 8.297 6.164 1 97.56 104 ALA A O 1
ATOM 803 N N . ILE A 1 105 ? -3.691 8.477 6.863 1 96.5 105 ILE A N 1
ATOM 804 C CA . ILE A 1 105 ? -3.59 9.891 6.512 1 96.5 105 ILE A CA 1
ATOM 805 C C . ILE A 1 105 ? -3.715 10.055 4.996 1 96.5 105 ILE A C 1
ATOM 807 O O . ILE A 1 105 ? -4.391 10.969 4.52 1 96.5 105 ILE A O 1
ATOM 811 N N . ASN A 1 106 ? -3.082 9.18 4.211 1 96.88 106 ASN A N 1
ATOM 812 C CA . ASN A 1 106 ? -3.189 9.219 2.758 1 96.88 106 ASN A CA 1
ATOM 813 C C . ASN A 1 106 ? -4.633 9.047 2.299 1 96.88 106 ASN A C 1
ATOM 815 O O . ASN A 1 106 ? -5.098 9.766 1.409 1 96.88 106 ASN A O 1
ATOM 819 N N . ILE A 1 107 ? -5.309 8.141 2.922 1 97.44 107 ILE A N 1
ATOM 820 C CA . ILE A 1 107 ? -6.703 7.902 2.564 1 97.44 107 ILE A CA 1
ATOM 821 C C . ILE A 1 107 ? -7.551 9.109 2.955 1 97.44 107 ILE A C 1
ATOM 823 O O . ILE A 1 107 ? -8.398 9.555 2.182 1 97.44 107 ILE A O 1
ATOM 827 N N . ALA A 1 108 ? -7.273 9.68 4.109 1 97.19 108 ALA A N 1
ATOM 828 C CA . ALA A 1 108 ? -8.023 10.836 4.594 1 97.19 108 ALA A CA 1
ATOM 829 C C . ALA A 1 108 ? -7.914 12.008 3.623 1 97.19 108 ALA A C 1
ATOM 831 O O . ALA A 1 108 ? -8.922 12.633 3.283 1 97.19 108 ALA A O 1
ATOM 832 N N . VAL A 1 109 ? -6.746 12.289 3.174 1 95.19 109 VAL A N 1
ATOM 833 C CA . VAL A 1 109 ? -6.496 13.422 2.289 1 95.19 109 VAL A CA 1
ATOM 834 C C . VAL A 1 109 ? -7.195 13.195 0.951 1 95.19 109 VAL A C 1
ATOM 836 O O . VAL A 1 109 ? -7.82 14.117 0.408 1 95.19 109 VAL A O 1
ATOM 839 N N . ARG A 1 110 ? -7.168 12.031 0.484 1 94.69 110 ARG A N 1
ATOM 840 C CA . ARG A 1 110 ? -7.801 11.703 -0.792 1 94.69 110 ARG A CA 1
ATOM 841 C C . ARG A 1 110 ? -9.32 11.789 -0.688 1 94.69 110 ARG A C 1
ATOM 843 O O . ARG A 1 110 ? -9.992 12.18 -1.645 1 94.69 110 ARG A O 1
ATOM 850 N N . CYS A 1 111 ? -9.82 11.43 0.411 1 95.81 111 CYS A N 1
ATOM 851 C CA . CYS A 1 111 ? -11.258 11.422 0.623 1 95.81 111 CYS A CA 1
ATOM 852 C C . CYS A 1 111 ? -11.727 12.75 1.211 1 95.81 111 CYS A C 1
ATOM 854 O O . CYS A 1 111 ? -12.922 12.938 1.454 1 95.81 111 CYS A O 1
ATOM 856 N N . LYS A 1 112 ? -10.805 13.617 1.487 1 94.81 112 LYS A N 1
ATOM 857 C CA . LYS A 1 112 ? -11.094 14.953 2.012 1 94.81 112 LYS A CA 1
ATOM 858 C C . LYS A 1 112 ? -11.883 14.867 3.316 1 94.81 112 LYS A C 1
ATOM 860 O O . LYS A 1 112 ? -12.914 15.523 3.469 1 94.81 112 LYS A O 1
ATOM 865 N N . VAL A 1 113 ? -11.422 14.07 4.164 1 95.56 113 VAL A N 1
ATOM 866 C CA . VAL A 1 113 ? -12.055 13.922 5.473 1 95.56 113 VAL A CA 1
ATOM 867 C C . VAL A 1 113 ? -11.109 14.406 6.562 1 95.56 113 VAL A C 1
ATOM 869 O O . VAL A 1 113 ? -9.891 14.477 6.355 1 95.56 113 VAL A O 1
ATOM 872 N N . PRO A 1 114 ? -11.625 14.711 7.711 1 95 114 PRO A N 1
ATOM 873 C CA . PRO A 1 114 ? -10.781 15.25 8.781 1 95 114 PRO A CA 1
ATOM 874 C C . PRO A 1 114 ? -9.883 14.188 9.406 1 95 114 PRO A C 1
ATOM 876 O O . PRO A 1 114 ? -10.234 13.008 9.422 1 95 114 PRO A O 1
ATOM 879 N N . ILE A 1 115 ? -8.75 14.664 9.875 1 96 115 ILE A N 1
ATOM 880 C CA . ILE A 1 115 ? -7.809 13.859 10.641 1 96 115 ILE A CA 1
ATOM 881 C C . ILE A 1 115 ? -7.766 14.352 12.086 1 96 115 ILE A C 1
ATOM 883 O O . ILE A 1 115 ? -7.492 15.523 12.344 1 96 115 ILE A O 1
ATOM 887 N N . GLN A 1 116 ? -8.094 13.492 12.953 1 95.5 116 GLN A N 1
ATOM 888 C CA . GLN A 1 116 ? -8.047 13.812 14.375 1 95.5 116 GLN A CA 1
ATOM 889 C C . GLN A 1 116 ? -6.871 13.125 15.055 1 95.5 116 GLN A C 1
ATOM 891 O O . GLN A 1 116 ? -6.535 11.984 14.727 1 95.5 116 GLN A O 1
ATOM 896 N N . VAL A 1 117 ? -6.246 13.82 15.977 1 93.94 117 VAL A N 1
ATOM 897 C CA . VAL A 1 117 ? -5.133 13.273 16.75 1 93.94 117 VAL A CA 1
ATOM 898 C C . VAL A 1 117 ? -5.469 13.312 18.234 1 93.94 117 VAL A C 1
ATOM 900 O O . VAL A 1 117 ? -6.023 14.297 18.719 1 93.94 117 VAL A O 1
ATOM 903 N N . ASN A 1 118 ? -5.184 12.203 18.859 1 92 118 ASN A N 1
ATOM 904 C CA . ASN A 1 118 ? -5.312 12.188 20.312 1 92 118 ASN A CA 1
ATOM 905 C C . ASN A 1 118 ? -4.555 13.344 20.953 1 92 118 ASN A C 1
ATOM 907 O O . ASN A 1 118 ? -3.375 13.555 20.672 1 92 118 ASN A O 1
ATOM 911 N N . LYS A 1 119 ? -5.262 14.023 21.859 1 87.94 119 LYS A N 1
ATOM 912 C CA . LYS A 1 119 ? -4.699 15.227 22.469 1 87.94 119 LYS A CA 1
ATOM 913 C C . LYS A 1 119 ? -3.42 14.906 23.234 1 87.94 119 LYS A C 1
ATOM 915 O O . LYS A 1 119 ? -2.436 15.641 23.141 1 87.94 119 LYS A O 1
ATOM 920 N N . TYR A 1 120 ? -3.477 13.836 23.984 1 89.44 120 TYR A N 1
ATOM 921 C CA . TYR A 1 120 ? -2.32 13.453 24.781 1 89.44 120 TYR A CA 1
ATOM 922 C C . TYR A 1 120 ? -1.12 13.141 23.891 1 89.44 120 TYR A C 1
ATOM 924 O O . TYR A 1 120 ? 0.012 13.508 24.219 1 89.44 120 TYR A O 1
ATOM 932 N N . LEU A 1 121 ? -1.44 12.547 22.797 1 89.94 121 LEU A N 1
ATOM 933 C CA . LEU A 1 121 ? -0.385 12.234 21.844 1 89.94 121 LEU A CA 1
ATOM 934 C C . LEU A 1 121 ? 0.189 13.508 21.234 1 89.94 121 LEU A C 1
ATOM 936 O O . LEU A 1 121 ? 1.408 13.641 21.109 1 89.94 121 LEU A O 1
ATOM 940 N N . ALA A 1 122 ? -0.632 14.414 20.828 1 88.25 122 ALA A N 1
ATOM 941 C CA . ALA A 1 122 ? -0.222 15.688 20.234 1 88.25 122 ALA A CA 1
ATOM 942 C C . ALA A 1 122 ? 0.656 16.484 21.188 1 88.25 122 ALA A C 1
ATOM 944 O O . ALA A 1 122 ? 1.667 17.062 20.781 1 88.25 122 ALA A O 1
ATOM 945 N N . TYR A 1 123 ? 0.312 16.453 22.422 1 86.94 123 TYR A N 1
ATOM 946 C CA . TYR A 1 123 ? 1.04 17.234 23.406 1 86.94 123 TYR A CA 1
ATOM 947 C C . TYR A 1 123 ? 2.363 16.562 23.766 1 86.94 123 TYR A C 1
ATOM 949 O O . TYR A 1 123 ? 3.369 17.25 23.984 1 86.94 123 TYR A O 1
ATOM 957 N N . SER A 1 124 ? 2.297 15.305 23.828 1 88.69 124 SER A N 1
ATOM 958 C CA . SER A 1 124 ? 3.488 14.57 24.25 1 88.69 124 SER A CA 1
ATOM 959 C C . SER A 1 124 ? 4.531 14.531 23.141 1 88.69 124 SER A C 1
ATOM 961 O O . SER A 1 124 ? 5.723 14.719 23.391 1 88.69 124 SER A O 1
ATOM 963 N N . ASP A 1 125 ? 4.094 14.328 21.938 1 88.12 125 ASP A N 1
ATOM 964 C CA . ASP A 1 125 ? 5.039 14.094 20.844 1 88.12 125 ASP A CA 1
ATOM 965 C C . ASP A 1 125 ? 5.105 15.297 19.906 1 88.12 125 ASP A C 1
ATOM 967 O O . ASP A 1 125 ? 5.977 15.367 19.031 1 88.12 125 ASP A O 1
ATOM 971 N N . GLY A 1 126 ? 4.176 16.234 20.141 1 87.62 126 GLY A N 1
ATOM 972 C CA . GLY A 1 126 ? 4.129 17.406 19.281 1 87.62 126 GLY A CA 1
ATOM 973 C C . GLY A 1 126 ? 5.266 18.375 19.531 1 87.62 126 GLY A C 1
ATOM 974 O O . GLY A 1 126 ? 5.855 18.391 20.609 1 87.62 126 GLY A O 1
ATOM 975 N N . MET A 1 127 ? 5.652 19.156 18.422 1 88 127 MET A N 1
ATOM 976 C CA . MET A 1 127 ? 6.668 20.203 18.5 1 88 127 MET A CA 1
ATOM 977 C C . MET A 1 127 ? 6.062 21.562 18.172 1 88 127 MET A C 1
ATOM 979 O O . MET A 1 127 ? 5.105 21.656 17.406 1 88 127 MET A O 1
ATOM 983 N N . ARG A 1 128 ? 6.594 22.688 18.922 1 78.25 128 ARG A N 1
ATOM 984 C CA . ARG A 1 128 ? 6.141 24.047 18.656 1 78.25 128 ARG A CA 1
ATOM 985 C C . ARG A 1 128 ? 7.129 24.781 17.75 1 78.25 128 ARG A C 1
ATOM 987 O O . ARG A 1 128 ? 8.344 24.609 17.891 1 78.25 128 ARG A O 1
ATOM 994 N N . VAL A 1 129 ? 6.656 25.234 16.562 1 62.09 129 VAL A N 1
ATOM 995 C CA . VAL A 1 129 ? 7.516 26.047 15.703 1 62.09 129 VAL A CA 1
ATOM 996 C C . VAL A 1 129 ? 7.855 27.359 16.422 1 62.09 129 VAL A C 1
ATOM 998 O O . VAL A 1 129 ? 6.961 28.125 16.75 1 62.09 129 VAL A O 1
ATOM 1001 N N . ILE A 1 130 ? 8.805 27.453 17.328 1 54.06 130 ILE A N 1
ATOM 1002 C CA . ILE A 1 130 ? 9.234 28.734 17.875 1 54.06 130 ILE A CA 1
ATOM 1003 C C . ILE A 1 130 ? 9.68 29.672 16.75 1 54.06 130 ILE A C 1
ATOM 1005 O O . ILE A 1 130 ? 10.445 29.266 15.875 1 54.06 130 ILE A O 1
ATOM 1009 N N . GLU A 1 131 ? 8.844 30.641 16.344 1 45.75 131 GLU A N 1
ATOM 1010 C CA . GLU A 1 131 ? 9.25 31.766 15.5 1 45.75 131 GLU A CA 1
ATOM 1011 C C . GLU A 1 131 ? 10.688 32.188 15.789 1 45.75 131 GLU A C 1
ATOM 1013 O O . GLU A 1 131 ? 11.141 33.219 15.336 1 45.75 131 GLU A O 1
ATOM 1018 N N . SER A 1 132 ? 11.523 31.766 16.766 1 40.88 132 SER A N 1
ATOM 1019 C CA . SER A 1 132 ? 12.82 32.438 16.766 1 40.88 132 SER A CA 1
ATOM 1020 C C . SER A 1 132 ? 13.531 32.281 15.43 1 40.88 132 SER A C 1
ATOM 1022 O O . SER A 1 132 ? 13.258 31.328 14.688 1 40.88 132 SER A O 1
ATOM 1024 N N . GLY A 1 133 ? 14.555 33.281 14.859 1 36.44 133 GLY A N 1
ATOM 1025 C CA . GLY A 1 133 ? 15.461 33.438 13.742 1 36.44 133 GLY A CA 1
ATOM 1026 C C . GLY A 1 133 ? 16.094 32.125 13.297 1 36.44 133 GLY A C 1
ATOM 1027 O O . GLY A 1 133 ? 16.266 31.906 12.094 1 36.44 133 GLY A O 1
ATOM 1028 N N . LYS A 1 134 ? 17.141 31.453 14.125 1 34.25 134 LYS A N 1
ATOM 1029 C CA . LYS A 1 134 ? 18.203 30.562 13.695 1 34.25 134 LYS A CA 1
ATOM 1030 C C . LYS A 1 134 ? 17.672 29.141 13.484 1 34.25 134 LYS A C 1
ATOM 1032 O O . LYS A 1 134 ? 17.672 28.328 14.406 1 34.25 134 LYS A O 1
ATOM 1037 N N . ILE A 1 135 ? 16.609 28.859 13.211 1 35.53 135 ILE A N 1
ATOM 1038 C CA . ILE A 1 135 ? 16.453 27.438 12.914 1 35.53 135 ILE A CA 1
ATOM 1039 C C . ILE A 1 135 ? 17.609 26.969 12.031 1 35.53 135 ILE A C 1
ATOM 1041 O O . ILE A 1 135 ? 17.734 27.391 10.883 1 35.53 135 ILE A O 1
ATOM 1045 N N . SER A 1 136 ? 18.812 26.922 12.672 1 32.44 136 SER A N 1
ATOM 1046 C CA . SER A 1 136 ? 20.031 26.375 12.07 1 32.44 136 SER A CA 1
ATOM 1047 C C . SER A 1 136 ? 19.703 25.266 11.086 1 32.44 136 SER A C 1
ATOM 1049 O O . SER A 1 136 ? 18.703 24.562 11.234 1 32.44 136 SER A O 1
ATOM 1051 N N . LYS A 1 137 ? 20.594 25.141 9.992 1 32.91 137 LYS A N 1
ATOM 1052 C CA . LYS A 1 137 ? 20.984 24.406 8.781 1 32.91 137 LYS A CA 1
ATOM 1053 C C . LYS A 1 137 ? 21 22.906 9.023 1 32.91 137 LYS A C 1
ATOM 1055 O O . LYS A 1 137 ? 21.422 22.141 8.164 1 32.91 137 LYS A O 1
ATOM 1060 N N . GLN A 1 138 ? 21.328 22.438 10.258 1 32.56 138 GLN A N 1
ATOM 1061 C CA . GLN A 1 138 ? 22.094 21.203 10.297 1 32.56 138 GLN A CA 1
ATOM 1062 C C . GLN A 1 138 ? 21.328 20.062 9.617 1 32.56 138 GLN A C 1
ATOM 1064 O O . GLN A 1 138 ? 21.922 19.188 8.992 1 32.56 138 GLN A O 1
ATOM 1069 N N . THR A 1 139 ? 20.406 19.391 10.422 1 33.91 139 THR A N 1
ATOM 1070 C CA . THR A 1 139 ? 20.219 18.031 9.922 1 33.91 139 THR A CA 1
ATOM 1071 C C . THR A 1 139 ? 19.484 18.047 8.578 1 33.91 139 THR A C 1
ATOM 1073 O O . THR A 1 139 ? 18.406 18.625 8.469 1 33.91 139 THR A O 1
ATOM 1076 N N . PRO A 1 140 ? 20.219 18.031 7.488 1 32.75 140 PRO A N 1
ATOM 1077 C CA . PRO A 1 140 ? 19.578 17.766 6.199 1 32.75 140 PRO A CA 1
ATOM 1078 C C . PRO A 1 140 ? 18.359 16.844 6.316 1 32.75 140 PRO A C 1
ATOM 1080 O O . PRO A 1 140 ? 18.047 16.109 5.379 1 32.75 140 PRO A O 1
ATOM 1083 N N . ALA A 1 141 ? 17.891 16.578 7.469 1 32.75 141 ALA A N 1
ATOM 1084 C CA . ALA A 1 141 ? 16.641 15.844 7.27 1 32.75 141 ALA A CA 1
ATOM 1085 C C . ALA A 1 141 ? 15.805 16.469 6.16 1 32.75 141 ALA A C 1
ATOM 1087 O O . ALA A 1 141 ? 15.508 17.672 6.203 1 32.75 141 ALA A O 1
ATOM 1088 N N . SER A 1 142 ? 16.125 16.281 4.902 1 34.53 142 SER A N 1
ATOM 1089 C CA . SER A 1 142 ? 15.211 16.562 3.791 1 34.53 142 SER A CA 1
ATOM 1090 C C . SER A 1 142 ? 13.766 16.672 4.273 1 34.53 142 SER A C 1
ATOM 1092 O O . SER A 1 142 ? 13.086 15.664 4.441 1 34.53 142 SER A O 1
ATOM 1094 N N . ASP A 1 143 ? 13.5 17.391 5.281 1 34.47 143 ASP A N 1
ATOM 1095 C CA . ASP A 1 143 ? 12.227 17.719 5.902 1 34.47 143 ASP A CA 1
ATOM 1096 C C . ASP A 1 143 ? 11.195 18.125 4.852 1 34.47 143 ASP A C 1
ATOM 1098 O O . ASP A 1 143 ? 11.102 19.297 4.48 1 34.47 143 ASP A O 1
ATOM 1102 N N . GLY A 1 144 ? 11.188 17.688 3.67 1 34.16 144 GLY A N 1
ATOM 1103 C CA . GLY A 1 144 ? 9.961 17.953 2.939 1 34.16 144 GLY A CA 1
ATOM 1104 C C . GLY A 1 144 ? 8.734 18.031 3.838 1 34.16 144 GLY A C 1
ATOM 1105 O O . GLY A 1 144 ? 8.055 17.031 4.055 1 34.16 144 GLY A O 1
ATOM 1106 N N . LEU A 1 145 ? 8.859 18.891 4.828 1 36.47 145 LEU A N 1
ATOM 1107 C CA . LEU A 1 145 ? 7.645 19.25 5.562 1 36.47 145 LEU A CA 1
ATOM 1108 C C . LEU A 1 145 ? 6.465 19.422 4.613 1 36.47 145 LEU A C 1
ATOM 1110 O O . LEU A 1 145 ? 6.43 20.375 3.83 1 36.47 145 LEU A O 1
ATOM 1114 N N . LEU A 1 146 ? 6.082 18.422 3.941 1 37.75 146 LEU A N 1
ATOM 1115 C CA . LEU A 1 146 ? 4.766 18.594 3.342 1 37.75 146 LEU A CA 1
ATOM 1116 C C . LEU A 1 146 ? 3.771 19.141 4.363 1 37.75 146 LEU A C 1
ATOM 1118 O O . LEU A 1 146 ? 3.34 18.422 5.262 1 37.75 146 LEU A O 1
ATOM 1122 N N . PHE A 1 147 ? 3.986 20.422 4.738 1 34.91 147 PHE A N 1
ATOM 1123 C CA . PHE A 1 147 ? 2.914 21.078 5.477 1 34.91 147 PHE A CA 1
ATOM 1124 C C . PHE A 1 147 ? 1.581 20.906 4.754 1 34.91 147 PHE A C 1
ATOM 1126 O O . PHE A 1 147 ? 1.472 21.219 3.564 1 34.91 147 PHE A O 1
ATOM 1133 N N . THR A 1 148 ? 0.977 19.891 4.969 1 36.34 148 THR A N 1
ATOM 1134 C CA . THR A 1 148 ? -0.389 19.875 4.457 1 36.34 148 THR A CA 1
ATOM 1135 C C . THR A 1 148 ? -1.208 21.016 5.059 1 36.34 148 THR A C 1
ATOM 1137 O O . THR A 1 148 ? -1.442 21.047 6.27 1 36.34 148 THR A O 1
ATOM 1140 N N . GLU A 1 149 ? -0.863 22.25 4.84 1 32.56 149 GLU A N 1
ATOM 1141 C CA . GLU A 1 149 ? -2.006 23.141 5.055 1 32.56 149 GLU A CA 1
ATOM 1142 C C . GLU A 1 149 ? -3.236 22.641 4.301 1 32.56 149 GLU A C 1
ATOM 1144 O O . GLU A 1 149 ? -3.186 22.453 3.082 1 32.56 149 GLU A O 1
ATOM 1149 N N . LEU A 1 150 ? -4.004 21.734 4.93 1 32.94 150 LEU A N 1
ATOM 1150 C CA . LEU A 1 150 ? -5.316 21.484 4.355 1 32.94 150 LEU A CA 1
ATOM 1151 C C . LEU A 1 150 ? -5.953 22.766 3.836 1 32.94 150 LEU A C 1
ATOM 1153 O O . LEU A 1 150 ? -6.496 23.547 4.613 1 32.94 150 LEU A O 1
ATOM 1157 N N . ASP A 1 151 ? -5.262 23.578 3.107 1 33.12 151 ASP A N 1
ATOM 1158 C CA . ASP A 1 151 ? -5.84 24.781 2.52 1 33.12 151 ASP A CA 1
ATOM 1159 C C . ASP A 1 151 ? -7.109 24.469 1.736 1 33.12 151 ASP A C 1
ATOM 1161 O O . ASP A 1 151 ? -7.27 23.344 1.24 1 33.12 151 ASP A O 1
ATOM 1165 N N . ARG A 1 152 ? -8.234 25.281 2.045 1 30.5 152 ARG A N 1
ATOM 1166 C CA . ARG A 1 152 ? -9.453 25.484 1.266 1 30.5 152 ARG A CA 1
ATOM 1167 C C . ARG A 1 152 ? -9.133 25.641 -0.216 1 30.5 152 ARG A C 1
ATOM 1169 O O . ARG A 1 152 ? -8.055 26.109 -0.576 1 30.5 152 ARG A O 1
ATOM 1176 N N . PRO A 1 153 ? -10.172 25.297 -1.114 1 33.47 153 PRO A N 1
ATOM 1177 C CA . PRO A 1 153 ? -10.281 25.078 -2.559 1 33.47 153 PRO A CA 1
ATOM 1178 C C . PRO A 1 153 ? -9.703 26.219 -3.375 1 33.47 153 PRO A C 1
ATOM 1180 O O . PRO A 1 153 ? -9.664 26.156 -4.605 1 33.47 153 PRO A O 1
ATOM 1183 N N . ASN A 1 154 ? -9.602 27.469 -2.883 1 35.31 154 ASN A N 1
ATOM 1184 C CA . ASN A 1 154 ? -9.992 28.297 -4.02 1 35.31 154 ASN A CA 1
ATOM 1185 C C . ASN A 1 154 ? -8.938 28.281 -5.121 1 35.31 154 ASN A C 1
ATOM 1187 O O . ASN A 1 154 ? -9.266 28.078 -6.293 1 35.31 154 ASN A O 1
ATOM 1191 N N . GLY A 1 155 ? -7.988 29.375 -5.195 1 34.72 155 GLY A N 1
ATOM 1192 C CA . GLY A 1 155 ? -7.387 29.969 -6.379 1 34.72 155 GLY A CA 1
ATOM 1193 C C . GLY A 1 155 ? -6.148 29.234 -6.852 1 34.72 155 GLY A C 1
ATOM 1194 O O . GLY A 1 155 ? -5.188 29.078 -6.098 1 34.72 155 GLY A O 1
ATOM 1195 N N . GLN A 1 156 ? -6.191 28.234 -7.668 1 40.19 156 GLN A N 1
ATOM 1196 C CA . GLN A 1 156 ? -5.133 27.422 -8.266 1 40.19 156 GLN A CA 1
ATOM 1197 C C . GLN A 1 156 ? -4.02 28.312 -8.828 1 40.19 156 GLN A C 1
ATOM 1199 O O . GLN A 1 156 ? -4.246 29.078 -9.758 1 40.19 156 GLN A O 1
ATOM 1204 N N . PRO A 1 157 ? -3.059 28.797 -8 1 42.19 157 PRO A N 1
ATOM 1205 C CA . PRO A 1 157 ? -1.993 29.547 -8.672 1 42.19 157 PRO A CA 1
ATOM 1206 C C . PRO A 1 157 ? -1.332 28.75 -9.797 1 42.19 157 PRO A C 1
ATOM 1208 O O . PRO A 1 157 ? -1.368 27.516 -9.789 1 42.19 157 PRO A O 1
ATOM 1211 N N . CYS A 1 158 ? -1.188 29.281 -10.969 1 47.69 158 CYS A N 1
ATOM 1212 C CA . CYS A 1 158 ? -0.406 28.828 -12.109 1 47.69 158 CYS A CA 1
ATOM 1213 C C . CYS A 1 158 ? 0.969 28.344 -11.664 1 47.69 158 CYS A C 1
ATOM 1215 O O . CYS A 1 158 ? 1.704 29.062 -10.992 1 47.69 158 CYS A O 1
ATOM 1217 N N . LEU A 1 159 ? 1.128 27.078 -11.375 1 53.91 159 LEU A N 1
ATOM 1218 C CA . LEU A 1 159 ? 2.451 26.531 -11.094 1 53.91 159 LEU A CA 1
ATOM 1219 C C . LEU A 1 159 ? 3.496 27.141 -12.031 1 53.91 159 LEU A C 1
ATOM 1221 O O . LEU A 1 159 ? 3.275 27.234 -13.234 1 53.91 159 LEU A O 1
ATOM 1225 N N . ASP A 1 160 ? 4.391 27.844 -11.523 1 70.38 160 ASP A N 1
ATOM 1226 C CA . ASP A 1 160 ? 5.609 28.188 -12.258 1 70.38 160 ASP A CA 1
ATOM 1227 C C . ASP A 1 160 ? 6.148 26.969 -13.016 1 70.38 160 ASP A C 1
ATOM 1229 O O . ASP A 1 160 ? 5.859 25.828 -12.656 1 70.38 160 ASP A O 1
ATOM 1233 N N . THR A 1 161 ? 6.582 27.094 -14.164 1 80 161 THR A N 1
ATOM 1234 C CA . THR A 1 161 ? 7.105 26.078 -15.07 1 80 161 THR A CA 1
ATOM 1235 C C . THR A 1 161 ? 8.023 25.109 -14.32 1 80 161 THR A C 1
ATOM 1237 O O . THR A 1 161 ? 7.938 23.891 -14.508 1 80 161 THR A O 1
ATOM 1240 N N . LYS A 1 162 ? 8.75 25.562 -13.43 1 85.38 162 LYS A N 1
ATOM 1241 C CA . LYS A 1 162 ? 9.688 24.703 -12.703 1 85.38 162 LYS A CA 1
ATOM 1242 C C . LYS A 1 162 ? 8.953 23.797 -11.719 1 85.38 162 LYS A C 1
ATOM 1244 O O . LYS A 1 162 ? 9.305 22.625 -11.578 1 85.38 162 LYS A O 1
ATOM 1249 N N . GLU A 1 163 ? 8 24.344 -11.062 1 85.38 163 GLU A N 1
ATOM 1250 C CA . GLU A 1 163 ? 7.207 23.547 -10.133 1 85.38 163 GLU A CA 1
ATOM 1251 C C . GLU A 1 163 ? 6.492 22.406 -10.859 1 85.38 163 GLU A C 1
ATOM 1253 O O . GLU A 1 163 ? 6.445 21.281 -10.367 1 85.38 163 GLU A O 1
ATOM 1258 N N . PHE A 1 164 ? 6.094 22.781 -11.984 1 86.5 164 PHE A N 1
ATOM 1259 C CA . PHE A 1 164 ? 5.402 21.781 -12.789 1 86.5 164 PHE A CA 1
ATOM 1260 C C . PHE A 1 164 ? 6.348 20.656 -13.188 1 86.5 164 PHE A C 1
ATOM 1262 O O . PHE A 1 164 ? 5.977 19.484 -13.133 1 86.5 164 PHE A O 1
ATOM 1269 N N . ASP A 1 165 ? 7.488 21.047 -13.555 1 90.25 165 ASP A N 1
ATOM 1270 C CA . ASP A 1 165 ? 8.477 20.047 -13.953 1 90.25 165 ASP A CA 1
ATOM 1271 C C . ASP A 1 165 ? 8.828 19.125 -12.781 1 90.25 165 ASP A C 1
ATOM 1273 O O . ASP A 1 165 ? 8.945 17.906 -12.961 1 90.25 165 ASP A O 1
ATOM 1277 N N . LEU A 1 166 ? 9 19.688 -11.656 1 91.38 166 LEU A N 1
ATOM 1278 C CA . LEU A 1 166 ? 9.336 18.906 -10.469 1 91.38 166 LEU A CA 1
ATOM 1279 C C . LEU A 1 166 ? 8.211 17.938 -10.117 1 91.38 166 LEU A C 1
ATOM 1281 O O . LEU A 1 166 ? 8.461 16.766 -9.82 1 91.38 166 LEU A O 1
ATOM 1285 N N . LEU A 1 167 ? 7.055 18.438 -10.258 1 89 167 LEU A N 1
ATOM 1286 C CA . LEU A 1 167 ? 5.891 17.609 -9.961 1 89 167 LEU A CA 1
ATOM 1287 C C . LEU A 1 167 ? 5.754 16.484 -10.977 1 89 167 LEU A C 1
ATOM 1289 O O . LEU A 1 167 ? 5.496 15.336 -10.602 1 89 167 LEU A O 1
ATOM 1293 N N . SER A 1 168 ? 5.988 16.859 -12.172 1 90.94 168 SER A N 1
ATOM 1294 C CA . SER A 1 168 ? 5.887 15.859 -13.234 1 90.94 168 SER A CA 1
ATOM 1295 C C . SER A 1 168 ? 6.922 14.758 -13.062 1 90.94 168 SER A C 1
ATOM 1297 O O . SER A 1 168 ? 6.609 13.57 -13.227 1 90.94 168 SER A O 1
ATOM 1299 N N . ASN A 1 169 ? 8.055 15.164 -12.742 1 91.75 169 ASN A N 1
ATOM 1300 C CA . ASN A 1 169 ? 9.117 14.188 -12.508 1 91.75 169 ASN A CA 1
ATOM 1301 C C . ASN A 1 169 ? 8.805 13.297 -11.312 1 91.75 169 ASN A C 1
ATOM 1303 O O . ASN A 1 169 ? 9.062 12.086 -11.352 1 91.75 169 ASN A O 1
ATOM 1307 N N . MET A 1 170 ? 8.289 13.859 -10.305 1 91.62 170 MET A N 1
ATOM 1308 C CA . MET A 1 170 ? 7.891 13.078 -9.133 1 91.62 170 MET A CA 1
ATOM 1309 C C . MET A 1 170 ? 6.84 12.039 -9.516 1 91.62 170 MET A C 1
ATOM 1311 O O . MET A 1 170 ? 6.957 10.867 -9.148 1 91.62 170 MET A O 1
ATOM 1315 N N . MET A 1 171 ? 5.938 12.453 -10.273 1 90.69 171 MET A N 1
ATOM 1316 C CA . MET A 1 171 ? 4.828 11.578 -10.656 1 90.69 171 MET A CA 1
ATOM 1317 C C . MET A 1 171 ? 5.312 10.438 -11.539 1 90.69 171 MET A C 1
ATOM 1319 O O . MET A 1 171 ? 4.848 9.305 -11.406 1 90.69 171 MET A O 1
ATOM 1323 N N . GLN A 1 172 ? 6.145 10.828 -12.398 1 90.5 172 GLN A N 1
ATOM 1324 C CA . GLN A 1 172 ? 6.711 9.781 -13.242 1 90.5 172 GLN A CA 1
ATOM 1325 C C . GLN A 1 172 ? 7.422 8.719 -12.406 1 90.5 172 GLN A C 1
ATOM 1327 O O . GLN A 1 172 ? 7.277 7.523 -12.664 1 90.5 172 GLN A O 1
ATOM 1332 N N . ALA A 1 173 ? 8.164 9.18 -11.469 1 90.88 173 ALA A N 1
ATOM 1333 C CA . ALA A 1 173 ? 8.875 8.258 -10.578 1 90.88 173 ALA A CA 1
ATOM 1334 C C . ALA A 1 173 ? 7.891 7.402 -9.781 1 90.88 173 ALA A C 1
ATOM 1336 O O . ALA A 1 173 ? 8.13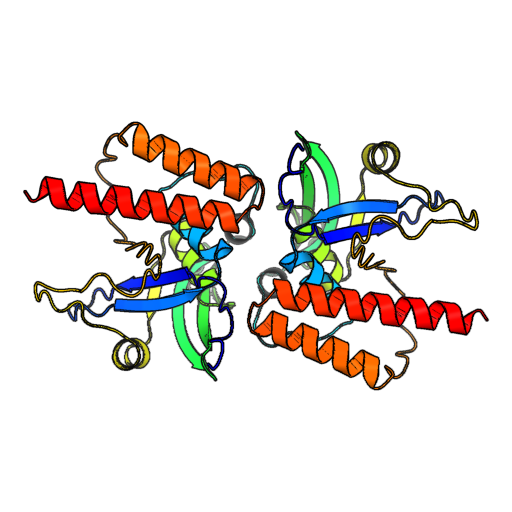3 6.211 -9.57 1 90.88 173 ALA A O 1
ATOM 1337 N N . VAL A 1 174 ? 6.793 7.957 -9.367 1 89.19 174 VAL A N 1
ATOM 1338 C CA . VAL A 1 174 ? 5.773 7.234 -8.609 1 89.19 174 VAL A CA 1
ATOM 1339 C C . VAL A 1 174 ? 5.133 6.172 -9.5 1 89.19 174 VAL A C 1
ATOM 1341 O O . VAL A 1 174 ? 4.957 5.023 -9.078 1 89.19 174 VAL A O 1
ATOM 1344 N N . ASP A 1 175 ? 4.879 6.527 -10.703 1 87.44 175 ASP A N 1
ATOM 1345 C CA . ASP A 1 175 ? 4.23 5.613 -11.641 1 87.44 175 ASP A CA 1
ATOM 1346 C C . ASP A 1 175 ? 5.117 4.406 -11.93 1 87.44 175 ASP A C 1
ATOM 1348 O O . ASP A 1 175 ? 4.617 3.297 -12.125 1 87.44 175 ASP A O 1
ATOM 1352 N N . GLU A 1 176 ? 6.32 4.645 -11.859 1 85.31 176 GLU A N 1
ATOM 1353 C CA . GLU A 1 176 ? 7.285 3.586 -12.141 1 85.31 176 GLU A CA 1
ATOM 1354 C C . GLU A 1 176 ? 7.734 2.895 -10.859 1 85.31 176 GLU A C 1
ATOM 1356 O O . GLU A 1 176 ? 8.617 2.037 -10.883 1 85.31 176 GLU A O 1
ATOM 1361 N N . GLU A 1 177 ? 7.176 3.307 -9.805 1 85.56 177 GLU A N 1
ATOM 1362 C CA . GLU A 1 177 ? 7.402 2.736 -8.477 1 85.56 177 GLU A CA 1
ATOM 1363 C C . GLU A 1 177 ? 8.852 2.916 -8.039 1 85.56 177 GLU A C 1
ATOM 1365 O O . GLU A 1 177 ? 9.438 2.023 -7.418 1 85.56 177 GLU A O 1
ATOM 1370 N N . ARG A 1 178 ? 9.477 3.973 -8.477 1 87.31 178 ARG A N 1
ATOM 1371 C CA . ARG A 1 178 ? 10.781 4.426 -7.992 1 87.31 178 ARG A CA 1
ATOM 1372 C C . ARG A 1 178 ? 10.617 5.438 -6.859 1 87.31 178 ARG A C 1
ATOM 1374 O O . ARG A 1 178 ? 10.93 6.617 -7.027 1 87.31 178 ARG A O 1
ATOM 1381 N N . TYR A 1 179 ? 10.328 4.973 -5.738 1 86.19 179 TYR A N 1
ATOM 1382 C CA . TYR A 1 179 ? 9.867 5.844 -4.66 1 86.19 179 TYR A CA 1
ATOM 1383 C C . TYR A 1 179 ? 11.047 6.559 -4.004 1 86.19 179 TYR A C 1
ATOM 1385 O O . TYR A 1 179 ? 10.875 7.633 -3.418 1 86.19 179 TYR A O 1
ATOM 1393 N N . ASP A 1 180 ? 12.227 6.008 -4.152 1 85.19 180 ASP A N 1
ATOM 1394 C CA . ASP A 1 180 ? 13.406 6.727 -3.678 1 85.19 180 ASP A CA 1
ATOM 1395 C C . ASP A 1 180 ? 13.625 8.008 -4.473 1 85.19 180 ASP A C 1
ATOM 1397 O O . ASP A 1 180 ? 13.859 9.07 -3.895 1 85.19 180 ASP A O 1
ATOM 1401 N N . GLU A 1 181 ? 13.547 7.859 -5.75 1 89.44 181 GLU A N 1
ATOM 1402 C CA . GLU A 1 181 ? 13.688 9.031 -6.613 1 89.44 181 GLU A CA 1
ATOM 1403 C C . GLU A 1 181 ? 12.516 9.992 -6.434 1 89.44 181 GLU A C 1
ATOM 1405 O O . GLU A 1 181 ? 12.688 11.211 -6.488 1 89.44 181 GLU A O 1
ATOM 1410 N N . ALA A 1 182 ? 11.336 9.406 -6.316 1 91.12 182 ALA A N 1
ATOM 1411 C CA . ALA A 1 182 ? 10.164 10.25 -6.078 1 91.12 182 ALA A CA 1
ATOM 1412 C C . ALA A 1 182 ? 10.359 11.125 -4.848 1 91.12 182 ALA A C 1
ATOM 1414 O O . ALA A 1 182 ? 9.977 12.297 -4.844 1 91.12 182 ALA A O 1
ATOM 1415 N N . ALA A 1 183 ? 10.938 10.531 -3.854 1 87.31 183 ALA A N 1
ATOM 1416 C CA . ALA A 1 183 ? 11.195 11.273 -2.621 1 87.31 183 ALA A CA 1
ATOM 1417 C C . ALA A 1 183 ? 12.172 12.414 -2.861 1 87.31 183 ALA A C 1
ATOM 1419 O O . ALA A 1 183 ? 12.031 13.492 -2.279 1 87.31 183 ALA A O 1
ATOM 1420 N N . GLU A 1 184 ? 13.117 12.156 -3.666 1 89.88 184 GLU A N 1
ATOM 1421 C CA . GLU A 1 184 ? 14.07 13.203 -4.004 1 89.88 184 GLU A CA 1
ATOM 1422 C C . GLU A 1 184 ? 13.383 14.375 -4.703 1 89.88 184 GLU A C 1
ATOM 1424 O O . GLU A 1 184 ? 13.648 15.531 -4.391 1 89.88 184 GLU A O 1
ATOM 1429 N N . TRP A 1 185 ? 12.562 14.031 -5.664 1 90.12 185 TRP A N 1
ATOM 1430 C CA . TRP A 1 185 ? 11.828 15.062 -6.383 1 90.12 185 TRP A CA 1
ATOM 1431 C C . TRP A 1 185 ? 10.891 15.82 -5.445 1 90.12 185 TRP A C 1
ATOM 1433 O O . TRP A 1 185 ? 10.742 17.031 -5.551 1 90.12 185 TRP A O 1
ATOM 1443 N N . ARG A 1 186 ? 10.305 15.117 -4.598 1 88.31 186 ARG A N 1
ATOM 1444 C CA . ARG A 1 186 ? 9.43 15.703 -3.59 1 88.31 186 ARG A CA 1
ATOM 1445 C C . ARG A 1 186 ? 10.18 16.734 -2.744 1 88.31 186 ARG A C 1
ATOM 1447 O O . ARG A 1 186 ? 9.672 17.828 -2.506 1 88.31 186 ARG A O 1
ATOM 1454 N N . ASP A 1 187 ? 11.328 16.344 -2.326 1 87.5 187 ASP A N 1
ATOM 1455 C CA . ASP A 1 187 ? 12.141 17.25 -1.516 1 87.5 187 ASP A CA 1
ATOM 1456 C C . ASP A 1 187 ? 12.508 18.5 -2.293 1 87.5 187 ASP A C 1
ATOM 1458 O O . ASP A 1 187 ? 12.445 19.609 -1.757 1 87.5 187 ASP A O 1
ATOM 1462 N N . LYS A 1 188 ? 12.906 18.328 -3.492 1 89.5 188 LYS A N 1
ATOM 1463 C CA . LYS A 1 188 ? 13.219 19.453 -4.352 1 89.5 188 LYS A CA 1
ATOM 1464 C C . LYS A 1 188 ? 12 20.359 -4.531 1 89.5 188 LYS A C 1
ATOM 1466 O O . LYS A 1 188 ? 12.125 21.594 -4.551 1 89.5 188 LYS A O 1
ATOM 1471 N N . LEU A 1 189 ? 10.906 19.75 -4.727 1 87.56 189 LEU A N 1
ATOM 1472 C CA . LEU A 1 189 ? 9.656 20.5 -4.855 1 87.56 189 LEU A CA 1
ATOM 1473 C C . LEU A 1 189 ? 9.352 21.281 -3.586 1 87.56 189 LEU A C 1
ATOM 1475 O O . LEU A 1 189 ? 8.953 22.453 -3.652 1 87.56 189 LEU A O 1
ATOM 1479 N N . GLY A 1 190 ? 9.539 20.625 -2.486 1 82.69 190 GLY A N 1
ATOM 1480 C CA . GLY A 1 190 ? 9.352 21.297 -1.212 1 82.69 190 GLY A CA 1
ATOM 1481 C C . GLY A 1 190 ? 10.258 22.516 -1.037 1 82.69 190 GLY A C 1
ATOM 1482 O O . GLY A 1 190 ? 9.82 23.547 -0.541 1 82.69 190 GLY A O 1
ATOM 1483 N N . GLN A 1 191 ? 11.461 22.312 -1.38 1 82.38 191 GLN A N 1
ATOM 1484 C CA . GLN A 1 191 ? 12.422 23.406 -1.305 1 82.38 191 GLN A CA 1
ATOM 1485 C C . GLN A 1 191 ? 12.008 24.562 -2.209 1 82.38 191 GLN A C 1
ATOM 1487 O O . GLN A 1 191 ? 12.133 25.719 -1.828 1 82.38 191 GLN A O 1
ATOM 1492 N N . PHE A 1 192 ? 11.555 24.266 -3.369 1 82.69 192 PHE A N 1
ATOM 1493 C CA . PHE A 1 192 ? 11.117 25.266 -4.324 1 82.69 192 PHE A CA 1
ATOM 1494 C C . PHE A 1 192 ? 9.93 26.062 -3.779 1 82.69 192 PHE A C 1
ATOM 1496 O O . PHE A 1 192 ? 9.898 27.281 -3.883 1 82.69 192 PHE A O 1
ATOM 1503 N N . GLN A 1 193 ? 9.094 25.375 -3.195 1 80.56 193 GLN A N 1
ATOM 1504 C CA . GLN A 1 193 ? 7.902 26.016 -2.643 1 80.56 193 GLN A CA 1
ATOM 1505 C C . GLN A 1 193 ? 8.258 26.891 -1.447 1 80.56 193 GLN A C 1
ATOM 1507 O O . GLN A 1 193 ? 7.668 27.969 -1.26 1 80.56 193 GLN A O 1
ATOM 1512 N N . ALA A 1 194 ? 9.148 26.453 -0.642 1 76.81 194 ALA A N 1
ATOM 1513 C CA . ALA A 1 194 ? 9.586 27.234 0.507 1 76.81 194 ALA A CA 1
ATOM 1514 C C . ALA A 1 194 ? 10.258 28.531 0.061 1 76.81 194 ALA A C 1
ATOM 1516 O O . ALA A 1 194 ? 10.031 29.594 0.653 1 76.81 194 ALA A O 1
ATOM 1517 N N . LYS A 1 195 ? 11.055 28.422 -0.839 1 77.06 195 LYS A N 1
ATOM 1518 C CA . LYS A 1 195 ? 11.734 29.594 -1.364 1 77.06 195 LYS A CA 1
ATOM 1519 C C . LYS A 1 195 ? 10.734 30.594 -1.95 1 77.06 195 LYS A C 1
ATOM 1521 O O . LYS A 1 195 ? 10.906 31.812 -1.808 1 77.06 195 LYS A O 1
ATOM 1526 N N . ARG A 1 196 ? 9.781 30.094 -2.598 1 74.81 196 ARG A N 1
ATOM 1527 C CA . ARG A 1 196 ? 8.75 30.953 -3.178 1 74.81 196 ARG A CA 1
ATOM 1528 C C . ARG A 1 196 ? 7.965 31.672 -2.094 1 74.81 196 ARG A C 1
ATOM 1530 O O . ARG A 1 196 ? 7.621 32.844 -2.248 1 74.81 196 ARG A O 1
ATOM 1537 N N . LYS A 1 197 ? 7.664 31 -1.096 1 68.38 197 LYS A N 1
ATOM 1538 C CA . LYS A 1 197 ? 6.938 31.609 0.017 1 68.38 197 LYS A CA 1
ATOM 1539 C C . LYS A 1 197 ? 7.766 32.688 0.686 1 68.38 197 LYS A C 1
ATOM 1541 O O . LYS A 1 197 ? 7.227 33.719 1.116 1 68.38 197 LYS A O 1
ATOM 1546 N N . LEU A 1 198 ? 9.008 32.5 0.806 1 64.19 198 LEU A N 1
ATOM 1547 C CA . LEU A 1 198 ? 9.898 33.5 1.379 1 64.19 198 LEU A CA 1
ATOM 1548 C C . LEU A 1 198 ? 9.961 34.75 0.488 1 64.19 198 LEU A C 1
ATOM 1550 O O . LEU A 1 198 ? 9.992 35.875 0.985 1 64.19 198 LEU A O 1
ATOM 1554 N N . ARG A 1 199 ? 9.953 34.531 -0.731 1 60.28 199 ARG A N 1
ATOM 1555 C CA . ARG A 1 199 ? 10.016 35.656 -1.66 1 60.28 199 ARG A CA 1
ATOM 1556 C C . ARG A 1 199 ? 8.734 36.469 -1.622 1 60.28 199 ARG A C 1
ATOM 1558 O O . ARG A 1 199 ? 8.758 37.688 -1.864 1 60.28 199 ARG A O 1
ATOM 1565 N N . LYS A 1 200 ? 7.699 35.781 -1.433 1 56.41 200 LYS A N 1
ATOM 1566 C CA . LYS A 1 200 ? 6.434 36.5 -1.395 1 56.41 200 LYS A CA 1
ATOM 1567 C C . LYS A 1 200 ? 6.352 37.406 -0.169 1 56.41 200 LYS A C 1
ATOM 1569 O O . LYS A 1 200 ? 5.637 38.406 -0.177 1 56.41 200 LYS A O 1
ATOM 1574 N N . TYR A 1 201 ? 7.008 37.094 0.825 1 52.47 201 TYR A N 1
ATOM 1575 C CA . TYR A 1 201 ? 6.977 37.875 2.045 1 52.47 201 TYR A CA 1
ATOM 1576 C C . TYR A 1 201 ? 8.125 38.875 2.068 1 52.47 201 TYR A C 1
ATOM 1578 O O . TYR A 1 201 ? 8.258 39.656 3.018 1 52.47 201 TYR A O 1
ATOM 1586 N N . THR A 1 202 ? 8.961 38.75 1.117 1 47.06 202 THR A N 1
ATOM 1587 C CA . THR A 1 202 ? 9.93 39.844 0.977 1 47.06 202 THR A CA 1
ATOM 1588 C C . THR A 1 202 ? 9.508 40.812 -0.132 1 47.06 202 THR A C 1
ATOM 1590 O O . THR A 1 202 ? 8.906 40.375 -1.125 1 47.06 202 THR A O 1
ATOM 1593 N N . GLY B 1 1 ? 32.75 3.529 -19.656 1 20.98 1 GLY B N 1
ATOM 1594 C CA . GLY B 1 1 ? 32.125 2.352 -19.078 1 20.98 1 GLY B CA 1
ATOM 1595 C C . GLY B 1 1 ? 30.703 2.6 -18.609 1 20.98 1 GLY B C 1
ATOM 1596 O O . GLY B 1 1 ? 30.453 3.516 -17.828 1 20.98 1 GLY B O 1
ATOM 1597 N N . GLY B 1 2 ? 29.656 2.439 -19.375 1 23.62 2 GLY B N 1
ATOM 1598 C CA . GLY B 1 2 ? 28.297 2.92 -19.281 1 23.62 2 GLY B CA 1
ATOM 1599 C C . GLY B 1 2 ? 27.578 2.443 -18.031 1 23.62 2 GLY B C 1
ATOM 1600 O O . GLY B 1 2 ? 27.5 1.239 -17.781 1 23.62 2 GLY B O 1
ATOM 1601 N N . LYS B 1 3 ? 27.906 3.098 -16.969 1 29.42 3 LYS B N 1
ATOM 1602 C CA . LYS B 1 3 ? 27.391 2.656 -15.672 1 29.42 3 LYS B CA 1
ATOM 1603 C C . LYS B 1 3 ? 25.953 2.186 -15.781 1 29.42 3 LYS B C 1
ATOM 1605 O O . LYS B 1 3 ? 25.109 2.865 -16.375 1 29.42 3 LYS B O 1
ATOM 1610 N N . LEU B 1 4 ? 25.75 0.971 -16 1 31.83 4 LEU B N 1
ATOM 1611 C CA . LEU B 1 4 ? 24.391 0.444 -15.93 1 31.83 4 LEU B CA 1
ATOM 1612 C C . LEU B 1 4 ? 23.609 1.119 -14.812 1 31.83 4 LEU B C 1
ATOM 1614 O O . LEU B 1 4 ? 24.141 1.345 -13.719 1 31.83 4 LEU B O 1
ATOM 1618 N N . PRO B 1 5 ? 22.766 1.982 -15.156 1 34.62 5 PRO B N 1
ATOM 1619 C CA . PRO B 1 5 ? 22.031 2.639 -14.086 1 34.62 5 PRO B CA 1
ATOM 1620 C C . PRO B 1 5 ? 21.781 1.718 -12.891 1 34.62 5 PRO B C 1
ATOM 1622 O O . PRO B 1 5 ? 21.703 0.498 -13.055 1 34.62 5 PRO B O 1
ATOM 1625 N N . ASN B 1 6 ? 22.469 1.843 -11.789 1 38.06 6 ASN B N 1
ATOM 1626 C CA . ASN B 1 6 ? 22.328 1.142 -10.516 1 38.06 6 ASN B CA 1
ATOM 1627 C C . ASN B 1 6 ? 20.891 0.675 -10.289 1 38.06 6 ASN B C 1
ATOM 1629 O O . ASN B 1 6 ? 20.016 1.47 -9.914 1 38.06 6 ASN B O 1
ATOM 1633 N N . TYR B 1 7 ? 20.344 -0.028 -11.242 1 39.69 7 TYR B N 1
ATOM 1634 C CA . TYR B 1 7 ? 18.969 -0.503 -11.078 1 39.69 7 TYR B CA 1
ATOM 1635 C C . TYR B 1 7 ? 18.781 -1.187 -9.727 1 39.69 7 TYR B C 1
ATOM 1637 O O . TYR B 1 7 ? 19.625 -1.988 -9.312 1 39.69 7 TYR B O 1
ATOM 1645 N N . ALA B 1 8 ? 18.312 -0.557 -8.742 1 47.88 8 ALA B N 1
ATOM 1646 C CA . ALA B 1 8 ? 17.922 -1.153 -7.469 1 47.88 8 ALA B CA 1
ATOM 1647 C C . ALA B 1 8 ? 17.531 -2.619 -7.648 1 47.88 8 ALA B C 1
ATOM 1649 O O . ALA B 1 8 ? 17.031 -3.012 -8.703 1 47.88 8 ALA B O 1
ATOM 1650 N N . PRO B 1 9 ? 18.281 -3.562 -6.949 1 54.34 9 PRO B N 1
ATOM 1651 C CA . PRO B 1 9 ? 17.922 -4.98 -7.027 1 54.34 9 PRO B CA 1
ATOM 1652 C C . PRO B 1 9 ? 16.406 -5.203 -7.105 1 54.34 9 PRO B C 1
ATOM 1654 O O . PRO B 1 9 ? 15.648 -4.605 -6.34 1 54.34 9 PRO B O 1
ATOM 1657 N N . HIS B 1 10 ? 15.891 -5.523 -8.32 1 71.31 10 HIS B N 1
ATOM 1658 C CA . HIS B 1 10 ? 14.461 -5.719 -8.547 1 71.31 10 HIS B CA 1
ATOM 1659 C C . HIS B 1 10 ? 14.008 -7.094 -8.062 1 71.31 10 HIS B C 1
ATOM 1661 O O . HIS B 1 10 ? 14.781 -8.055 -8.109 1 71.31 10 HIS B O 1
ATOM 1667 N N . SER B 1 11 ? 13.055 -7.129 -7.211 1 84.81 11 SER B N 1
ATOM 1668 C CA . SER B 1 11 ? 12.367 -8.352 -6.809 1 84.81 11 SER B CA 1
ATOM 1669 C C . SER B 1 11 ? 11.328 -8.766 -7.848 1 84.81 11 SER B C 1
ATOM 1671 O O . SER B 1 11 ? 10.93 -7.969 -8.695 1 84.81 11 SER B O 1
ATOM 1673 N N . ALA B 1 12 ? 11.117 -10.125 -7.855 1 86.81 12 ALA B N 1
ATOM 1674 C CA . ALA B 1 12 ? 10.117 -10.609 -8.797 1 86.81 12 ALA B CA 1
ATOM 1675 C C . ALA B 1 12 ? 9.172 -11.602 -8.133 1 86.81 12 ALA B C 1
ATOM 1677 O O . ALA B 1 12 ? 9.562 -12.328 -7.219 1 86.81 12 ALA B O 1
ATOM 1678 N N . ILE B 1 13 ? 7.941 -11.578 -8.555 1 87.44 13 ILE B N 1
ATOM 1679 C CA . ILE B 1 13 ? 6.941 -12.602 -8.273 1 87.44 13 ILE B CA 1
ATOM 1680 C C . ILE B 1 13 ? 6.797 -13.523 -9.484 1 87.44 13 ILE B C 1
ATOM 1682 O O . ILE B 1 13 ? 6.68 -13.055 -10.617 1 87.44 13 ILE B O 1
ATOM 1686 N N . VAL B 1 14 ? 6.883 -14.812 -9.203 1 86.25 14 VAL B N 1
ATOM 1687 C CA . VAL B 1 14 ? 6.816 -15.758 -10.312 1 86.25 14 VAL B CA 1
ATOM 1688 C C . VAL B 1 14 ? 5.523 -16.562 -10.227 1 86.25 14 VAL B C 1
ATOM 1690 O O . VAL B 1 14 ? 5.242 -17.203 -9.203 1 86.25 14 VAL B O 1
ATOM 1693 N N . LEU B 1 15 ? 4.789 -16.469 -11.344 1 89.25 15 LEU B N 1
ATOM 1694 C CA . LEU B 1 15 ? 3.559 -17.25 -11.453 1 89.25 15 LEU B CA 1
ATOM 1695 C C . LEU B 1 15 ? 3.771 -18.484 -12.32 1 89.25 15 LEU B C 1
ATOM 1697 O O . LEU B 1 15 ? 4.227 -18.375 -13.461 1 89.25 15 LEU B O 1
ATOM 1701 N N . LYS B 1 16 ? 3.518 -19.562 -11.734 1 86.31 16 LYS B N 1
ATOM 1702 C CA . LYS B 1 16 ? 3.594 -20.812 -12.484 1 86.31 16 LYS B CA 1
ATOM 1703 C C . LYS B 1 16 ? 2.234 -21.188 -13.062 1 86.31 16 LYS B C 1
ATOM 1705 O O . LYS B 1 16 ? 1.244 -21.281 -12.336 1 86.31 16 LYS B O 1
ATOM 1710 N N . MET B 1 17 ? 2.27 -21.547 -14.312 1 85.19 17 MET B N 1
ATOM 1711 C CA . MET B 1 17 ? 1.021 -21.922 -14.969 1 85.19 17 MET B CA 1
ATOM 1712 C C . MET B 1 17 ? 0.64 -23.359 -14.625 1 85.19 17 MET B C 1
ATOM 1714 O O . MET B 1 17 ? 1.493 -24.25 -14.625 1 85.19 17 MET B O 1
ATOM 1718 N N . GLU B 1 18 ? -0.618 -23.516 -14.289 1 85 18 GLU B N 1
ATOM 1719 C CA . GLU B 1 18 ? -1.092 -24.844 -13.914 1 85 18 GLU B CA 1
ATOM 1720 C C . GLU B 1 18 ? -1.796 -25.531 -15.086 1 85 18 GLU B C 1
ATOM 1722 O O . GLU B 1 18 ? -2.58 -26.453 -14.891 1 85 18 GLU B O 1
ATOM 1727 N N . ASP B 1 19 ? -1.558 -25.219 -16.266 1 82.75 19 ASP B N 1
ATOM 1728 C CA . ASP B 1 19 ? -2.238 -25.797 -17.422 1 82.75 19 ASP B CA 1
ATOM 1729 C C . ASP B 1 19 ? -1.372 -26.859 -18.094 1 82.75 19 ASP B C 1
ATOM 1731 O O . ASP B 1 19 ? -1.694 -27.328 -19.188 1 82.75 19 ASP B O 1
ATOM 1735 N N . GLY B 1 20 ? -0.26 -27.219 -17.5 1 81.69 20 GLY B N 1
ATOM 1736 C CA . GLY B 1 20 ? 0.589 -28.281 -18.016 1 81.69 20 GLY B CA 1
ATOM 1737 C C . GLY B 1 20 ? 1.712 -27.781 -18.906 1 81.69 20 GLY B C 1
ATOM 1738 O O . GLY B 1 20 ? 2.596 -28.547 -19.297 1 81.69 20 GLY B O 1
ATOM 1739 N N . THR B 1 21 ? 1.788 -26.562 -19.25 1 81.88 21 THR B N 1
ATOM 1740 C CA . THR B 1 21 ? 2.781 -26 -20.172 1 81.88 21 THR B CA 1
ATOM 1741 C C . THR B 1 21 ? 4.133 -25.859 -19.469 1 81.88 21 THR B C 1
ATOM 1743 O O . THR B 1 21 ? 5.172 -25.812 -20.141 1 81.88 21 THR B O 1
ATOM 1746 N N . GLY B 1 22 ? 4.078 -25.703 -18.141 1 81.69 22 GLY B N 1
ATOM 1747 C CA . GLY B 1 22 ? 5.309 -25.469 -17.406 1 81.69 22 GLY B CA 1
ATOM 1748 C C . GLY B 1 22 ? 5.805 -24.047 -17.516 1 81.69 22 GLY B C 1
ATOM 1749 O O . GLY B 1 22 ? 6.941 -23.75 -17.141 1 81.69 22 GLY B O 1
ATOM 1750 N N . LEU B 1 23 ? 4.957 -23.234 -17.953 1 86.25 23 LEU B N 1
ATOM 1751 C CA . LEU B 1 23 ? 5.34 -21.844 -18.141 1 86.25 23 LEU B CA 1
ATOM 1752 C C . LEU B 1 23 ? 5.391 -21.094 -16.812 1 86.25 23 LEU B C 1
ATOM 1754 O O . LEU B 1 23 ? 4.523 -21.281 -15.961 1 86.25 23 LEU B O 1
ATOM 1758 N N . LEU B 1 24 ? 6.465 -20.297 -16.656 1 88.12 24 LEU B N 1
ATOM 1759 C CA . LEU B 1 24 ? 6.617 -19.391 -15.523 1 88.12 24 LEU B CA 1
ATOM 1760 C C . LEU B 1 24 ? 6.551 -17.938 -15.984 1 88.12 24 LEU B C 1
ATOM 1762 O O . LEU B 1 24 ? 7.152 -17.578 -17 1 88.12 24 LEU B O 1
ATOM 1766 N N . LEU B 1 25 ? 5.781 -17.172 -15.336 1 89.31 25 LEU B N 1
ATOM 1767 C CA . LEU B 1 25 ? 5.68 -15.758 -15.664 1 89.31 25 LEU B CA 1
ATOM 1768 C C . LEU B 1 25 ? 6.281 -14.898 -14.555 1 89.31 25 LEU B C 1
ATOM 1770 O O . LEU B 1 25 ? 5.676 -14.75 -13.484 1 89.31 25 LEU B O 1
ATOM 1774 N N . PRO B 1 26 ? 7.398 -14.297 -14.797 1 88.81 26 PRO B N 1
ATOM 1775 C CA . PRO B 1 26 ? 7.992 -13.406 -13.805 1 88.81 26 PRO B CA 1
ATOM 1776 C C . PRO B 1 26 ? 7.441 -11.984 -13.883 1 88.81 26 PRO B C 1
ATOM 1778 O O . PRO B 1 26 ? 7.359 -11.414 -14.977 1 88.81 26 PRO B O 1
ATOM 1781 N N . ILE B 1 27 ? 7.039 -11.461 -12.82 1 89.25 27 ILE B N 1
ATOM 1782 C CA . ILE B 1 27 ? 6.57 -10.086 -12.727 1 89.25 27 ILE B CA 1
ATOM 1783 C C . ILE B 1 27 ? 7.484 -9.289 -11.797 1 89.25 27 ILE B C 1
ATOM 1785 O O . ILE B 1 27 ? 7.566 -9.57 -10.602 1 89.25 27 ILE B O 1
ATOM 1789 N N . ILE B 1 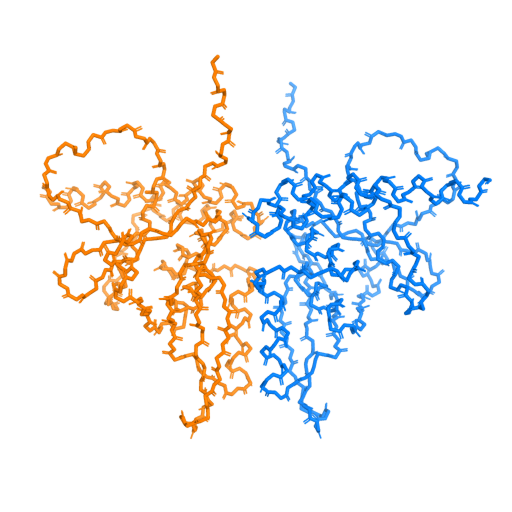28 ? 8.164 -8.328 -12.352 1 87.06 28 ILE B N 1
ATOM 1790 C CA . ILE B 1 28 ? 9.094 -7.508 -11.578 1 87.06 28 ILE B CA 1
ATOM 1791 C C . ILE B 1 28 ? 8.312 -6.602 -10.625 1 87.06 28 ILE B C 1
ATOM 1793 O O . ILE B 1 28 ? 7.383 -5.91 -11.047 1 87.06 28 ILE B O 1
ATOM 1797 N N . VAL B 1 29 ? 8.703 -6.668 -9.383 1 89.38 29 VAL B N 1
ATOM 1798 C CA . VAL B 1 29 ? 8 -5.887 -8.367 1 89.38 29 VAL B CA 1
ATOM 1799 C C . VAL B 1 29 ? 9.008 -5.23 -7.43 1 89.38 29 VAL B C 1
ATOM 1801 O O . VAL B 1 29 ? 10.211 -5.488 -7.52 1 89.38 29 VAL B O 1
ATOM 1804 N N . LEU B 1 30 ? 8.5 -4.391 -6.566 1 87.56 30 LEU B N 1
ATOM 1805 C CA . LEU B 1 30 ? 9.312 -3.789 -5.516 1 87.56 30 LEU B CA 1
ATOM 1806 C C . LEU B 1 30 ? 9.562 -4.781 -4.387 1 87.56 30 LEU B C 1
ATOM 1808 O O . LEU B 1 30 ? 8.922 -5.836 -4.328 1 87.56 30 LEU B O 1
ATOM 1812 N N . GLU B 1 31 ? 10.469 -4.43 -3.451 1 88.25 31 GLU B N 1
ATOM 1813 C CA . GLU B 1 31 ? 10.852 -5.293 -2.338 1 88.25 31 GLU B CA 1
ATOM 1814 C C . GLU B 1 31 ? 9.68 -5.512 -1.379 1 88.25 31 GLU B C 1
ATOM 1816 O O . GLU B 1 31 ? 9.469 -6.625 -0.898 1 88.25 31 GLU B O 1
ATOM 1821 N N . MET B 1 32 ? 8.891 -4.469 -1.171 1 90.12 32 MET B N 1
ATOM 1822 C CA . MET B 1 32 ? 7.824 -4.559 -0.179 1 90.12 32 MET B CA 1
ATOM 1823 C C . MET B 1 32 ? 6.781 -5.586 -0.595 1 90.12 32 MET B C 1
ATOM 1825 O O . MET B 1 32 ? 6.523 -6.547 0.132 1 90.12 32 MET B O 1
ATOM 1829 N N . PRO B 1 33 ? 6.195 -5.48 -1.741 1 92.88 33 PRO B N 1
ATOM 1830 C CA . PRO B 1 33 ? 5.191 -6.473 -2.137 1 92.88 33 PRO B CA 1
ATOM 1831 C C . PRO B 1 33 ? 5.754 -7.895 -2.176 1 92.88 33 PRO B C 1
ATOM 1833 O O . PRO B 1 33 ? 5.047 -8.852 -1.846 1 92.88 33 PRO B O 1
ATOM 1836 N N . SER B 1 34 ? 6.977 -8.008 -2.58 1 92.44 34 SER B N 1
ATOM 1837 C CA . SER B 1 34 ? 7.602 -9.32 -2.641 1 92.44 34 SER B CA 1
ATOM 1838 C C . SER B 1 34 ? 7.738 -9.93 -1.249 1 92.44 34 SER B C 1
ATOM 1840 O O . SER B 1 34 ? 7.395 -11.102 -1.04 1 92.44 34 SER B O 1
ATOM 1842 N N . ALA B 1 35 ? 8.242 -9.172 -0.326 1 90.5 35 ALA B N 1
ATOM 1843 C CA . ALA B 1 35 ? 8.414 -9.641 1.047 1 90.5 35 ALA B CA 1
ATOM 1844 C C . ALA B 1 35 ? 7.062 -9.961 1.684 1 90.5 35 ALA B C 1
ATOM 1846 O O . ALA B 1 35 ? 6.922 -10.969 2.381 1 90.5 35 ALA B O 1
ATOM 1847 N N . LEU B 1 36 ? 6.117 -9.141 1.427 1 93.5 36 LEU B N 1
ATOM 1848 C CA . LEU B 1 36 ? 4.789 -9.344 2 1 93.5 36 LEU B CA 1
ATOM 1849 C C . LEU B 1 36 ? 4.137 -10.594 1.424 1 93.5 36 LEU B C 1
ATOM 1851 O O . LEU B 1 36 ? 3.412 -11.305 2.129 1 93.5 36 LEU B O 1
ATOM 1855 N N . LEU B 1 37 ? 4.434 -10.805 0.194 1 94.19 37 LEU B N 1
ATOM 1856 C CA . LEU B 1 37 ? 3.887 -12.008 -0.424 1 94.19 37 LEU B CA 1
ATOM 1857 C C . LEU B 1 37 ? 4.484 -13.258 0.203 1 94.19 37 LEU B C 1
ATOM 1859 O O . LEU B 1 37 ? 3.766 -14.219 0.491 1 94.19 37 LEU B O 1
ATOM 1863 N N . MET B 1 38 ? 5.773 -13.258 0.424 1 91.25 38 MET B N 1
ATOM 1864 C CA . MET B 1 38 ? 6.441 -14.391 1.062 1 91.25 38 MET B CA 1
ATOM 1865 C C . MET B 1 38 ? 5.863 -14.648 2.451 1 91.25 38 MET B C 1
ATOM 1867 O O . MET B 1 38 ? 5.629 -15.797 2.826 1 91.25 38 MET B O 1
ATOM 1871 N N . ALA B 1 39 ? 5.629 -13.602 3.143 1 91.44 39 ALA B N 1
ATOM 1872 C CA . ALA B 1 39 ? 5.031 -13.727 4.469 1 91.44 39 ALA B CA 1
ATOM 1873 C C . ALA B 1 39 ? 3.646 -14.359 4.387 1 91.44 39 ALA B C 1
ATOM 1875 O O . ALA B 1 39 ? 3.295 -15.211 5.211 1 91.44 39 ALA B O 1
ATOM 1876 N N . ALA B 1 40 ? 2.9 -13.953 3.443 1 92.06 40 ALA B N 1
ATOM 1877 C CA . ALA B 1 40 ? 1.558 -14.492 3.266 1 92.06 40 ALA B CA 1
ATOM 1878 C C . ALA B 1 40 ? 1.608 -15.977 2.9 1 92.06 40 ALA B C 1
ATOM 1880 O O . ALA B 1 40 ? 0.818 -16.781 3.408 1 92.06 40 ALA B O 1
ATOM 1881 N N . MET B 1 41 ? 2.58 -16.328 2.078 1 90.75 41 MET B N 1
ATOM 1882 C CA . MET B 1 41 ? 2.703 -17.703 1.592 1 90.75 41 MET B CA 1
ATOM 1883 C C . MET B 1 41 ? 3.162 -18.641 2.707 1 90.75 41 MET B C 1
ATOM 1885 O O . MET B 1 41 ? 2.836 -19.828 2.701 1 90.75 41 MET B O 1
ATOM 1889 N N . THR B 1 42 ? 3.889 -18.109 3.6 1 86.69 42 THR B N 1
ATOM 1890 C CA . THR B 1 42 ? 4.395 -18.906 4.707 1 86.69 42 THR B CA 1
ATOM 1891 C C . THR B 1 42 ? 3.443 -18.844 5.898 1 86.69 42 THR B C 1
ATOM 1893 O O . THR B 1 42 ? 3.701 -19.453 6.938 1 86.69 42 THR B O 1
ATOM 1896 N N . ASN B 1 43 ? 2.404 -18.062 5.727 1 85.44 43 ASN B N 1
ATOM 1897 C CA . ASN B 1 43 ? 1.344 -17.938 6.723 1 85.44 43 ASN B CA 1
ATOM 1898 C C . ASN B 1 43 ? 1.872 -17.391 8.039 1 85.44 43 ASN B C 1
ATOM 1900 O O . ASN B 1 43 ? 1.544 -17.906 9.109 1 85.44 43 ASN B O 1
ATOM 1904 N N . VAL B 1 44 ? 2.73 -16.516 7.902 1 83.62 44 VAL B N 1
ATOM 1905 C CA . VAL B 1 44 ? 3.227 -15.828 9.094 1 83.62 44 VAL B CA 1
ATOM 1906 C C . VAL B 1 44 ? 2.467 -14.516 9.289 1 83.62 44 VAL B C 1
ATOM 1908 O O . VAL B 1 44 ? 2.17 -13.812 8.328 1 83.62 44 VAL B O 1
ATOM 1911 N N . GLN B 1 45 ? 2.27 -14.227 10.508 1 82.19 45 GLN B N 1
ATOM 1912 C CA . GLN B 1 45 ? 1.476 -13.039 10.828 1 82.19 45 GLN B CA 1
ATOM 1913 C C . GLN B 1 45 ? 2.365 -11.82 11.031 1 82.19 45 GLN B C 1
ATOM 1915 O O . GLN B 1 45 ? 3.402 -11.906 11.695 1 82.19 45 GLN B O 1
ATOM 1920 N N . ILE B 1 46 ? 1.986 -10.82 10.367 1 86.5 46 ILE B N 1
ATOM 1921 C CA . ILE B 1 46 ? 2.637 -9.531 10.547 1 86.5 46 ILE B CA 1
ATOM 1922 C C . ILE B 1 46 ? 1.957 -8.766 11.68 1 86.5 46 ILE B C 1
ATOM 1924 O O . ILE B 1 46 ? 0.729 -8.758 11.781 1 86.5 46 ILE B O 1
ATOM 1928 N N . ALA B 1 47 ? 2.674 -8.156 12.5 1 84.44 47 ALA B N 1
ATOM 1929 C CA . ALA B 1 47 ? 2.152 -7.512 13.695 1 84.44 47 ALA B CA 1
ATOM 1930 C C . ALA B 1 47 ? 1.351 -6.262 13.344 1 84.44 47 ALA B C 1
ATOM 1932 O O . ALA B 1 47 ? 0.256 -6.051 13.875 1 84.44 47 ALA B O 1
ATOM 1933 N N . ARG B 1 48 ? 1.857 -5.465 12.477 1 88.12 48 ARG B N 1
ATOM 1934 C CA . ARG B 1 48 ? 1.18 -4.23 12.094 1 88.12 48 ARG B CA 1
ATOM 1935 C C . ARG B 1 48 ? 0.373 -4.43 10.812 1 88.12 48 ARG B C 1
ATOM 1937 O O . ARG B 1 48 ? 0.828 -5.098 9.883 1 88.12 48 ARG B O 1
ATOM 1944 N N . PRO B 1 49 ? -0.763 -3.848 10.82 1 90.44 49 PRO B N 1
ATOM 1945 C CA . PRO B 1 49 ? -1.631 -4.086 9.664 1 90.44 49 PRO B CA 1
ATOM 1946 C C . PRO B 1 49 ? -1.062 -3.51 8.375 1 90.44 49 PRO B C 1
ATOM 1948 O O . PRO B 1 49 ? -0.696 -2.334 8.32 1 90.44 49 PRO B O 1
ATOM 1951 N N . THR B 1 50 ? -0.978 -4.34 7.391 1 93.19 50 THR B N 1
ATOM 1952 C CA . THR B 1 50 ? -0.618 -3.869 6.055 1 93.19 50 THR B CA 1
ATOM 1953 C C . THR B 1 50 ? -1.864 -3.492 5.262 1 93.19 50 THR B C 1
ATOM 1955 O O . THR B 1 50 ? -2.979 -3.877 5.621 1 93.19 50 THR B O 1
ATOM 1958 N N . MET B 1 51 ? -1.701 -2.824 4.238 1 95.62 51 MET B N 1
ATOM 1959 C CA . MET B 1 51 ? -2.832 -2.428 3.406 1 95.62 51 MET B CA 1
ATOM 1960 C C . MET B 1 51 ? -3.549 -3.648 2.844 1 95.62 51 MET B C 1
ATOM 1962 O O . MET B 1 51 ? -4.766 -3.625 2.646 1 95.62 51 MET B O 1
ATOM 1966 N N . TYR B 1 52 ? -2.828 -4.73 2.596 1 96.88 52 TYR B N 1
ATOM 1967 C CA . TYR B 1 52 ? -3.453 -5.945 2.088 1 96.88 52 TYR B CA 1
ATOM 1968 C C . TYR B 1 52 ? -4.383 -6.559 3.129 1 96.88 52 TYR B C 1
ATOM 1970 O O . TYR B 1 52 ? -5.469 -7.035 2.795 1 96.88 52 TYR B O 1
ATOM 1978 N N . GLN B 1 53 ? -3.938 -6.559 4.316 1 94.56 53 GLN B N 1
ATOM 1979 C CA . GLN B 1 53 ? -4.777 -7.051 5.402 1 94.56 53 GLN B CA 1
ATOM 1980 C C . GLN B 1 53 ? -6 -6.16 5.602 1 94.56 53 GLN B C 1
ATOM 1982 O O . GLN B 1 53 ? -7.105 -6.656 5.832 1 94.56 53 GLN B O 1
ATOM 1987 N N . VAL B 1 54 ? -5.785 -4.887 5.492 1 96.62 54 VAL B N 1
ATOM 1988 C CA . VAL B 1 54 ? -6.875 -3.932 5.672 1 96.62 54 VAL B CA 1
ATOM 1989 C C . VAL B 1 54 ? -7.926 -4.137 4.582 1 96.62 54 VAL B C 1
ATOM 1991 O O . VAL B 1 54 ? -9.125 -4.168 4.871 1 96.62 54 VAL B O 1
ATOM 1994 N N . VAL B 1 55 ? -7.441 -4.293 3.396 1 97.62 55 VAL B N 1
ATOM 1995 C CA . VAL B 1 55 ? -8.352 -4.496 2.277 1 97.62 55 VAL B CA 1
ATOM 1996 C C . VAL B 1 55 ? -9.148 -5.781 2.484 1 97.62 55 VAL B C 1
ATOM 1998 O O . VAL B 1 55 ? -10.359 -5.812 2.27 1 97.62 55 VAL B O 1
ATOM 2001 N N . LYS B 1 56 ? -8.453 -6.82 2.881 1 96.81 56 LYS B N 1
ATOM 2002 C CA . LYS B 1 56 ? -9.141 -8.078 3.158 1 96.81 56 LYS B CA 1
ATOM 2003 C C . LYS B 1 56 ? -10.219 -7.895 4.223 1 96.81 56 LYS B C 1
ATOM 2005 O O . LYS B 1 56 ? -11.352 -8.344 4.051 1 96.81 56 LYS B O 1
ATOM 2010 N N . GLU B 1 57 ? -9.898 -7.207 5.258 1 96.44 57 GLU B N 1
ATOM 2011 C CA . GLU B 1 57 ? -10.844 -6.953 6.34 1 96.44 57 GLU B CA 1
ATOM 2012 C C . GLU B 1 57 ? -12.016 -6.102 5.859 1 96.44 57 GLU B C 1
ATOM 2014 O O . GLU B 1 57 ? -13.156 -6.336 6.246 1 96.44 57 GLU B O 1
ATOM 2019 N N . MET B 1 58 ? -11.703 -5.113 5.082 1 97.25 58 MET B N 1
ATOM 2020 C CA . MET B 1 58 ? -12.734 -4.238 4.547 1 97.25 58 MET B CA 1
ATOM 2021 C C . MET B 1 58 ? -13.734 -5.027 3.703 1 97.25 58 MET B C 1
ATOM 2023 O O . MET B 1 58 ? -14.945 -4.871 3.859 1 97.25 58 MET B O 1
ATOM 2027 N N . VAL B 1 59 ? -13.211 -5.863 2.854 1 97.06 59 VAL B N 1
ATOM 2028 C CA . VAL B 1 59 ? -14.055 -6.68 1.98 1 97.06 59 VAL B CA 1
ATOM 2029 C C . VAL B 1 59 ? -14.961 -7.57 2.824 1 97.06 59 VAL B C 1
ATOM 2031 O O . VAL B 1 59 ? -16.172 -7.645 2.578 1 97.06 59 VAL B O 1
ATOM 2034 N N . ASP B 1 60 ? -14.422 -8.141 3.883 1 96 60 ASP B N 1
ATOM 2035 C CA . ASP B 1 60 ? -15.164 -9.039 4.762 1 96 60 ASP B CA 1
ATOM 2036 C C . ASP B 1 60 ? -16.25 -8.281 5.531 1 96 60 ASP B C 1
ATOM 2038 O O . ASP B 1 60 ? -17.406 -8.672 5.52 1 96 60 ASP B O 1
ATOM 2042 N N . LYS B 1 61 ? -15.875 -7.168 6.109 1 94.88 61 LYS B N 1
ATOM 2043 C CA . LYS B 1 61 ? -16.781 -6.41 6.98 1 94.88 61 LYS B CA 1
ATOM 2044 C C . LYS B 1 61 ? -17.891 -5.742 6.176 1 94.88 61 LYS B C 1
ATOM 2046 O O . LYS B 1 61 ? -18.984 -5.508 6.695 1 94.88 61 LYS B O 1
ATOM 2051 N N . MET B 1 62 ? -17.641 -5.496 4.949 1 93.88 62 MET B N 1
ATOM 2052 C CA . MET B 1 62 ? -18.625 -4.781 4.129 1 93.88 62 MET B CA 1
ATOM 2053 C C . MET B 1 62 ? -19.516 -5.754 3.365 1 93.88 62 MET B C 1
ATOM 2055 O O . MET B 1 62 ? -20.328 -5.34 2.549 1 93.88 62 MET B O 1
ATOM 2059 N N . GLY B 1 63 ? -19.312 -7.016 3.572 1 94.19 63 GLY B N 1
ATOM 2060 C CA . GLY B 1 63 ? -20.219 -8.039 3.068 1 94.19 63 GLY B CA 1
ATOM 2061 C C . GLY B 1 63 ? -19.859 -8.516 1.673 1 94.19 63 GLY B C 1
ATOM 2062 O O . GLY B 1 63 ? -20.734 -8.844 0.877 1 94.19 63 GLY B O 1
ATOM 2063 N N . TYR B 1 64 ? -18.625 -8.516 1.365 1 96.62 64 TYR B N 1
ATOM 2064 C CA . TYR B 1 64 ? -18.141 -9.016 0.077 1 96.62 64 TYR B CA 1
ATOM 2065 C C . TYR B 1 64 ? -17.141 -10.148 0.263 1 96.62 64 TYR B C 1
ATOM 2067 O O . TYR B 1 64 ? -16.734 -10.445 1.388 1 96.62 64 TYR B O 1
ATOM 2075 N N . GLU B 1 65 ? -16.859 -10.797 -0.795 1 97.25 65 GLU B N 1
ATOM 2076 C CA . GLU B 1 65 ? -15.797 -11.812 -0.84 1 97.25 65 GLU B CA 1
ATOM 2077 C C . GLU B 1 65 ? -14.984 -11.695 -2.123 1 97.25 65 GLU B C 1
ATOM 2079 O O . GLU B 1 65 ? -15.531 -11.422 -3.193 1 97.25 65 GLU B O 1
ATOM 2084 N N . VAL B 1 66 ? -13.664 -11.867 -1.96 1 97.56 66 VAL B N 1
ATOM 2085 C CA . VAL B 1 66 ? -12.805 -11.891 -3.139 1 97.56 66 VAL B CA 1
ATOM 2086 C C . VAL B 1 66 ? -13.008 -13.195 -3.902 1 97.56 66 VAL B C 1
ATOM 2088 O O . VAL B 1 66 ? -12.93 -14.281 -3.32 1 97.56 66 VAL B O 1
ATOM 2091 N N . ARG B 1 67 ? -13.18 -13.078 -5.203 1 96.94 67 ARG B N 1
ATOM 2092 C CA . ARG B 1 67 ? -13.5 -14.266 -5.988 1 96.94 67 ARG B CA 1
ATOM 2093 C C . ARG B 1 67 ? -12.312 -14.688 -6.844 1 96.94 67 ARG B C 1
ATOM 2095 O O . ARG B 1 67 ? -12.016 -15.883 -6.961 1 96.94 67 ARG B O 1
ATOM 2102 N N . LEU B 1 68 ? -11.828 -13.594 -7.41 1 96.12 68 LEU B N 1
ATOM 2103 C CA . LEU B 1 68 ? -10.852 -13.914 -8.453 1 96.12 68 LEU B CA 1
ATOM 2104 C C . LEU B 1 68 ? -9.93 -12.727 -8.711 1 96.12 68 LEU B C 1
ATOM 2106 O O . LEU B 1 68 ? -10.336 -11.57 -8.578 1 96.12 68 LEU B O 1
ATOM 2110 N N . VAL B 1 69 ? -8.625 -13.078 -9.047 1 97.38 69 VAL B N 1
ATOM 2111 C CA . VAL B 1 69 ? -7.691 -12.094 -9.578 1 97.38 69 VAL B CA 1
ATOM 2112 C C . VAL B 1 69 ? -7.281 -12.484 -11 1 97.38 69 VAL B C 1
ATOM 2114 O O . VAL B 1 69 ? -6.98 -13.656 -11.258 1 97.38 69 VAL B O 1
ATOM 2117 N N . ARG B 1 70 ? -7.328 -11.531 -11.875 1 96.56 70 ARG B N 1
ATOM 2118 C CA . ARG B 1 70 ? -6.922 -11.789 -13.258 1 96.56 70 ARG B CA 1
ATOM 2119 C C . ARG B 1 70 ? -5.816 -10.828 -13.688 1 96.56 70 ARG B C 1
ATOM 2121 O O . ARG B 1 70 ? -5.973 -9.609 -13.586 1 96.56 70 ARG B O 1
ATOM 2128 N N . VAL B 1 71 ? -4.684 -11.406 -14.062 1 95.06 71 VAL B N 1
ATOM 2129 C CA . VAL B 1 71 ? -3.672 -10.602 -14.742 1 95.06 71 VAL B CA 1
ATOM 2130 C C . VAL B 1 71 ? -4 -10.5 -16.234 1 95.06 71 VAL B C 1
ATOM 2132 O O . VAL B 1 71 ? -3.896 -11.492 -16.969 1 95.06 71 VAL B O 1
ATOM 2135 N N . THR B 1 72 ? -4.332 -9.336 -16.703 1 89.38 72 THR B N 1
ATOM 2136 C CA . THR B 1 72 ? -5.047 -9.211 -17.969 1 89.38 72 THR B CA 1
ATOM 2137 C C . THR B 1 72 ? -4.098 -8.797 -19.094 1 89.38 72 THR B C 1
ATOM 2139 O O . THR B 1 72 ? -4.027 -9.453 -20.125 1 89.38 72 THR B O 1
ATOM 2142 N N . THR B 1 73 ? -3.484 -7.641 -18.953 1 85.75 73 THR B N 1
ATOM 2143 C CA . THR B 1 73 ? -2.717 -7.137 -20.078 1 85.75 73 THR B CA 1
ATOM 2144 C C . THR B 1 73 ? -1.475 -6.391 -19.609 1 85.75 73 THR B C 1
ATOM 2146 O O . THR B 1 73 ? -1.271 -6.215 -18.406 1 85.75 73 THR B O 1
ATOM 2149 N N . ARG B 1 74 ? -0.616 -6.203 -20.562 1 87.38 74 ARG B N 1
ATOM 2150 C CA . ARG B 1 74 ? 0.554 -5.348 -20.391 1 87.38 74 ARG B CA 1
ATOM 2151 C C . ARG B 1 74 ? 0.431 -4.082 -21.234 1 87.38 74 ARG B C 1
ATOM 2153 O O . ARG B 1 74 ? 0.159 -4.148 -22.438 1 87.38 74 ARG B O 1
ATOM 2160 N N . VAL B 1 75 ? 0.498 -2.93 -20.531 1 82.12 75 VAL B N 1
ATOM 2161 C CA . VAL B 1 75 ? 0.507 -1.645 -21.234 1 82.12 75 VAL B CA 1
ATOM 2162 C C . VAL B 1 75 ? 1.837 -0.935 -20.984 1 82.12 75 VAL B C 1
ATOM 2164 O O . VAL B 1 75 ? 2.15 -0.566 -19.844 1 82.12 75 VAL B O 1
ATOM 2167 N N . HIS B 1 76 ? 2.697 -0.568 -22.016 1 80.38 76 HIS B N 1
ATOM 2168 C CA . HIS B 1 76 ? 3.984 0.111 -21.922 1 80.38 76 HIS B CA 1
ATOM 2169 C C . HIS B 1 76 ? 4.871 -0.522 -20.859 1 80.38 76 HIS B C 1
ATOM 2171 O O . HIS B 1 76 ? 5.406 0.178 -20 1 80.38 76 HIS B O 1
ATOM 2177 N N . GLU B 1 77 ? 4.875 -1.768 -20.641 1 80.06 77 GLU B N 1
ATOM 2178 C CA . GLU B 1 77 ? 5.77 -2.539 -19.797 1 80.06 77 GLU B CA 1
ATOM 2179 C C . GLU B 1 77 ? 5.156 -2.758 -18.406 1 80.06 77 GLU B C 1
ATOM 2181 O O . GLU B 1 77 ? 5.824 -3.256 -17.5 1 80.06 77 GLU B O 1
ATOM 2186 N N . ALA B 1 78 ? 4.004 -2.273 -18.266 1 85.44 78 ALA B N 1
ATOM 2187 C CA . ALA B 1 78 ? 3.34 -2.473 -16.984 1 85.44 78 ALA B CA 1
ATOM 2188 C C . ALA B 1 78 ? 2.16 -3.43 -17.125 1 85.44 78 ALA B C 1
ATOM 2190 O O . ALA B 1 78 ? 1.328 -3.277 -18.016 1 85.44 78 ALA B O 1
ATOM 2191 N N . TYR B 1 79 ? 2.172 -4.398 -16.25 1 89.75 79 TYR B N 1
ATOM 2192 C CA . TYR B 1 79 ? 1.045 -5.324 -16.219 1 89.75 79 TYR B CA 1
ATOM 2193 C C . TYR B 1 79 ? -0.139 -4.723 -15.469 1 89.75 79 TYR B C 1
ATOM 2195 O O . TYR B 1 79 ? 0.043 -3.91 -14.555 1 89.75 79 TYR B O 1
ATOM 2203 N N . LEU B 1 80 ? -1.267 -5.18 -15.953 1 92.31 80 LEU B N 1
ATOM 2204 C CA . LEU B 1 80 ? -2.494 -4.785 -15.273 1 92.31 80 LEU B CA 1
ATOM 2205 C C . LEU B 1 80 ? -3.219 -6.004 -14.711 1 92.31 80 LEU B C 1
ATOM 2207 O O . LEU B 1 80 ? -3.199 -7.078 -15.312 1 92.31 80 LEU B O 1
ATOM 2211 N N . ALA B 1 81 ? -3.766 -5.805 -13.57 1 96.31 81 ALA B N 1
ATOM 2212 C CA . ALA B 1 81 ? -4.543 -6.875 -12.953 1 96.31 81 ALA B CA 1
ATOM 2213 C C . ALA B 1 81 ? -5.902 -6.363 -12.484 1 96.31 81 ALA B C 1
ATOM 2215 O O . ALA B 1 81 ? -6.086 -5.16 -12.281 1 96.31 81 ALA B O 1
ATOM 2216 N N . GLN B 1 82 ? -6.82 -7.301 -12.445 1 97.25 82 GLN B N 1
ATOM 2217 C CA . GLN B 1 82 ? -8.164 -6.996 -11.969 1 97.25 82 GLN B CA 1
ATOM 2218 C C . GLN B 1 82 ? -8.539 -7.879 -10.773 1 97.25 82 GLN B C 1
ATOM 2220 O O . GLN B 1 82 ? -8.234 -9.07 -10.766 1 97.25 82 GLN B O 1
ATOM 2225 N N . LEU B 1 83 ? -9.086 -7.242 -9.781 1 98.06 83 LEU B N 1
ATOM 2226 C CA . LEU B 1 83 ? -9.617 -7.918 -8.602 1 98.06 83 LEU B CA 1
ATOM 2227 C C . LEU B 1 83 ? -11.141 -8.016 -8.664 1 98.06 83 LEU B C 1
ATOM 2229 O O . LEU B 1 83 ? -11.82 -7.004 -8.836 1 98.06 83 LEU B O 1
ATOM 2233 N N . TYR B 1 84 ? -11.664 -9.227 -8.562 1 97.69 84 TYR B N 1
ATOM 2234 C CA . TYR B 1 84 ? -13.109 -9.438 -8.641 1 97.69 84 TYR B CA 1
ATOM 2235 C C . TYR B 1 84 ? -13.688 -9.789 -7.273 1 97.69 84 TYR B C 1
ATOM 2237 O O . TYR B 1 84 ? -13.203 -10.719 -6.609 1 97.69 84 TYR B O 1
ATOM 2245 N N . LEU B 1 85 ? -14.688 -9.008 -6.895 1 97.81 85 LEU B N 1
ATOM 2246 C CA . LEU B 1 85 ? -15.414 -9.234 -5.648 1 97.81 85 LEU B CA 1
ATOM 2247 C C . LEU B 1 85 ? -16.875 -9.539 -5.918 1 97.81 85 LEU B C 1
ATOM 2249 O O . LEU B 1 85 ? -17.453 -9.07 -6.91 1 97.81 85 LEU B O 1
ATOM 2253 N N . SER B 1 86 ? -17.484 -10.32 -5.078 1 97.06 86 SER B N 1
ATOM 2254 C CA . SER B 1 86 ? -18.922 -10.539 -5.082 1 97.06 86 SER B CA 1
ATOM 2255 C C . SER B 1 86 ? -19.516 -10.336 -3.695 1 97.06 86 SER B C 1
ATOM 2257 O O . SER B 1 86 ? -18.828 -10.5 -2.686 1 97.06 86 SER B O 1
ATOM 2259 N N . LYS B 1 87 ? -20.797 -9.914 -3.695 1 95.44 87 LYS B N 1
ATOM 2260 C CA . LYS B 1 87 ? -21.5 -9.781 -2.42 1 95.44 87 LYS B CA 1
ATOM 2261 C C . LYS B 1 87 ? -21.781 -11.148 -1.804 1 95.44 87 LYS B C 1
ATOM 2263 O O . LYS B 1 87 ? -22.172 -12.086 -2.508 1 95.44 87 LYS B O 1
ATOM 2268 N N . VAL B 1 88 ? -21.578 -11.117 -0.504 1 94 88 VAL B N 1
ATOM 2269 C CA . VAL B 1 88 ? -21.875 -12.367 0.189 1 94 88 VAL B CA 1
ATOM 2270 C C . VAL B 1 88 ? -23.375 -12.664 0.081 1 94 88 VAL B C 1
ATOM 2272 O O . VAL B 1 88 ? -24.203 -11.805 0.3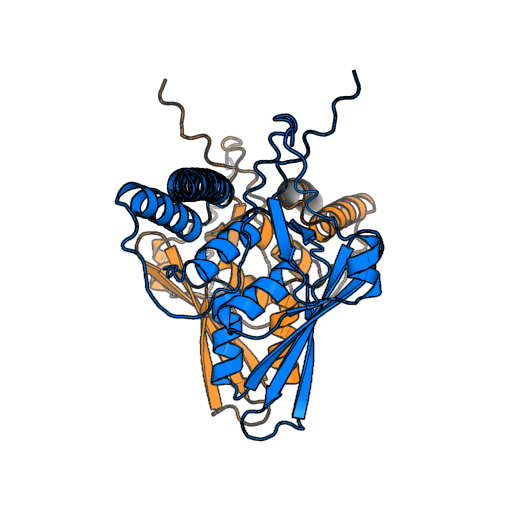61 1 94 88 VAL B O 1
ATOM 2275 N N . GLY B 1 89 ? -23.75 -13.742 -0.366 1 90.75 89 GLY B N 1
ATOM 2276 C CA . GLY B 1 89 ? -25.156 -14.125 -0.495 1 90.75 89 GLY B CA 1
ATOM 2277 C C . GLY B 1 89 ? -25.734 -13.812 -1.862 1 90.75 89 GLY B C 1
ATOM 2278 O O . GLY B 1 89 ? -26.828 -14.258 -2.188 1 90.75 89 GLY B O 1
ATOM 2279 N N . ASN B 1 90 ? -25.078 -13 -2.641 1 90.94 90 ASN B N 1
ATOM 2280 C CA . ASN B 1 90 ? -25.516 -12.68 -3.996 1 90.94 90 ASN B CA 1
ATOM 2281 C C . ASN B 1 90 ? -24.344 -12.711 -4.98 1 90.94 90 ASN B C 1
ATOM 2283 O O . ASN B 1 90 ? -23.75 -11.672 -5.262 1 90.94 90 ASN B O 1
ATOM 2287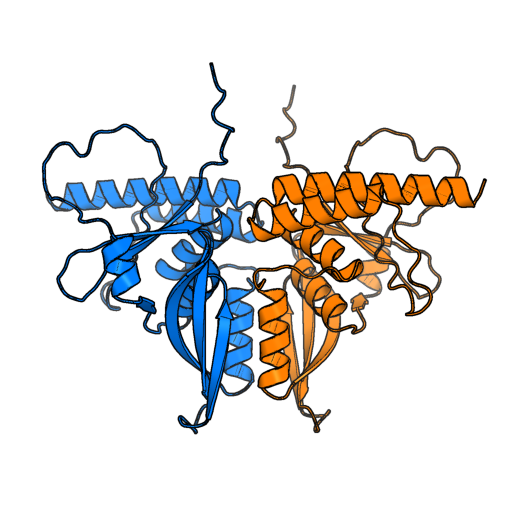 N N . LYS B 1 91 ? -24.188 -13.758 -5.664 1 87.44 91 LYS B N 1
ATOM 2288 C CA . LYS B 1 91 ? -23.047 -13.969 -6.551 1 87.44 91 LYS B CA 1
ATOM 2289 C C . LYS B 1 91 ? -23.172 -13.125 -7.816 1 87.44 91 LYS B C 1
ATOM 2291 O O . LYS B 1 91 ? -22.172 -12.898 -8.516 1 87.44 91 LYS B O 1
ATOM 2296 N N . LEU B 1 92 ? -24.375 -12.68 -8.086 1 89.25 92 LEU B N 1
ATOM 2297 C CA . LEU B 1 92 ? -24.609 -11.914 -9.305 1 89.25 92 LEU B CA 1
ATOM 2298 C C . LEU B 1 92 ? -24.172 -10.461 -9.133 1 89.25 92 LEU B C 1
ATOM 2300 O O . LEU B 1 92 ? -23.938 -9.758 -10.117 1 89.25 92 LEU B O 1
ATOM 2304 N N . ASP B 1 93 ? -24.094 -10.133 -7.918 1 92.75 93 ASP B N 1
ATOM 2305 C CA . ASP B 1 93 ? -23.625 -8.781 -7.633 1 92.75 93 ASP B CA 1
ATOM 2306 C C . ASP B 1 93 ? -22.109 -8.742 -7.504 1 92.75 93 ASP B C 1
ATOM 2308 O O . ASP B 1 93 ? -21.562 -9.008 -6.43 1 92.75 93 ASP B O 1
ATOM 2312 N N . CYS B 1 94 ? -21.469 -8.445 -8.648 1 93.94 94 CYS B N 1
ATOM 2313 C CA . CYS B 1 94 ? -20.016 -8.492 -8.719 1 93.94 94 CYS B CA 1
ATOM 2314 C C . CYS B 1 94 ? -19.438 -7.121 -9.055 1 93.94 94 CYS B C 1
ATOM 2316 O O . CYS B 1 94 ? -20.047 -6.355 -9.805 1 93.94 94 CYS B O 1
ATOM 2318 N N . VAL B 1 95 ? -18.375 -6.852 -8.406 1 95.81 95 VAL B N 1
ATOM 2319 C CA . VAL B 1 95 ? -17.625 -5.629 -8.711 1 95.81 95 VAL B CA 1
ATOM 2320 C C . VAL B 1 95 ? -16.156 -5.961 -8.969 1 95.81 95 VAL B C 1
ATOM 2322 O O . VAL B 1 95 ? -15.641 -6.941 -8.43 1 95.81 95 VAL B O 1
ATOM 2325 N N . SER B 1 96 ? -15.547 -5.105 -9.844 1 96.69 96 SER B N 1
ATOM 2326 C CA . SER B 1 96 ? -14.141 -5.328 -10.164 1 96.69 96 SER B CA 1
ATOM 2327 C C . SER B 1 96 ? -13.328 -4.051 -9.984 1 96.69 96 SER B C 1
ATOM 2329 O O . SER B 1 96 ? -13.859 -2.947 -10.109 1 96.69 96 SER B O 1
ATOM 2331 N N . PHE B 1 97 ? -12.039 -4.23 -9.672 1 96.88 97 PHE B N 1
ATOM 2332 C CA . PHE B 1 97 ? -11.117 -3.121 -9.469 1 96.88 97 PHE B CA 1
ATOM 2333 C C . PHE B 1 97 ? -9.82 -3.352 -10.219 1 96.88 97 PHE B C 1
ATOM 2335 O O . PHE B 1 97 ? -9.305 -4.473 -10.25 1 96.88 97 PHE B O 1
ATOM 2342 N N . ASP B 1 98 ? -9.352 -2.277 -10.789 1 95 98 ASP B N 1
ATOM 2343 C CA . ASP B 1 98 ? -8.031 -2.336 -11.414 1 95 98 ASP B CA 1
ATOM 2344 C C . ASP B 1 98 ? -6.93 -2.137 -10.375 1 95 98 ASP B C 1
ATOM 2346 O O . ASP B 1 98 ? -6.98 -1.197 -9.578 1 95 98 ASP B O 1
ATOM 2350 N N . LEU B 1 99 ? -5.969 -3.072 -10.383 1 95.94 99 LEU B N 1
ATOM 2351 C CA . LEU B 1 99 ? -4.844 -3.014 -9.461 1 95.94 99 LEU B CA 1
ATOM 2352 C C . LEU B 1 99 ? -3.529 -3.281 -10.188 1 95.94 99 LEU B C 1
ATOM 2354 O O . LEU B 1 99 ? -3.529 -3.754 -11.32 1 95.94 99 LEU B O 1
ATOM 2358 N N . ARG B 1 100 ? -2.445 -2.904 -9.523 1 94.12 100 ARG B N 1
ATOM 2359 C CA . ARG B 1 100 ? -1.157 -3.449 -9.938 1 94.12 100 ARG B CA 1
ATOM 2360 C C . ARG B 1 100 ? -1.078 -4.945 -9.656 1 94.12 100 ARG B C 1
ATOM 2362 O O . ARG B 1 100 ? -1.638 -5.426 -8.672 1 94.12 100 ARG B O 1
ATOM 2369 N N . PRO B 1 101 ? -0.417 -5.688 -10.5 1 94.38 101 PRO B N 1
ATOM 2370 C CA . PRO B 1 101 ? -0.335 -7.137 -10.297 1 94.38 101 PRO B CA 1
ATOM 2371 C C . PRO B 1 101 ? 0.227 -7.512 -8.93 1 94.38 101 PRO B C 1
ATOM 2373 O O . PRO B 1 101 ? -0.259 -8.453 -8.297 1 94.38 101 PRO B O 1
ATOM 2376 N N . SER B 1 102 ? 1.243 -6.789 -8.484 1 94.12 102 SER B N 1
ATOM 2377 C CA . SER B 1 102 ? 1.852 -7.066 -7.188 1 94.12 102 SER B CA 1
ATOM 2378 C C . SER B 1 102 ? 0.819 -6.992 -6.066 1 94.12 102 SER B C 1
ATOM 2380 O O . SER B 1 102 ? 0.782 -7.863 -5.195 1 94.12 102 SER B O 1
ATOM 2382 N N . ASP B 1 103 ? -0.073 -6.066 -6.18 1 96.56 103 ASP B N 1
ATOM 2383 C CA . ASP B 1 103 ? -1.1 -5.875 -5.16 1 96.56 103 ASP B CA 1
ATOM 2384 C C . ASP B 1 103 ? -2.203 -6.922 -5.289 1 96.56 103 ASP B C 1
ATOM 2386 O O . ASP B 1 103 ? -2.629 -7.508 -4.289 1 96.56 103 ASP B O 1
ATOM 2390 N N . ALA B 1 104 ? -2.59 -7.125 -6.473 1 97.62 104 ALA B N 1
ATOM 2391 C CA . ALA B 1 104 ? -3.658 -8.086 -6.734 1 97.62 104 ALA B CA 1
ATOM 2392 C C . ALA B 1 104 ? -3.25 -9.492 -6.293 1 97.62 104 ALA B C 1
ATOM 2394 O O . ALA B 1 104 ? -4.031 -10.203 -5.66 1 97.62 104 ALA B O 1
ATOM 2395 N N . ILE B 1 105 ? -2.074 -9.859 -6.598 1 96.56 105 ILE B N 1
ATOM 2396 C CA . ILE B 1 105 ? -1.572 -11.188 -6.281 1 96.56 105 ILE B CA 1
ATOM 2397 C C . ILE B 1 105 ? -1.474 -11.352 -4.766 1 96.56 105 ILE B C 1
ATOM 2399 O O . ILE B 1 105 ? -1.828 -12.406 -4.227 1 96.56 105 ILE B O 1
ATOM 2403 N N . ASN B 1 106 ? -1.006 -10.336 -4.051 1 96.88 106 ASN B N 1
ATOM 2404 C CA . ASN B 1 106 ? -0.93 -10.375 -2.594 1 96.88 106 ASN B CA 1
ATOM 2405 C C . ASN B 1 106 ? -2.307 -10.578 -1.967 1 96.88 106 ASN B C 1
ATOM 2407 O O . ASN B 1 106 ? -2.459 -11.375 -1.041 1 96.88 106 ASN B O 1
ATOM 2411 N N . ILE B 1 107 ? -3.256 -9.883 -2.486 1 97.44 107 ILE B N 1
ATOM 2412 C CA . ILE B 1 107 ? -4.613 -10.008 -1.966 1 97.44 107 ILE B CA 1
ATOM 2413 C C . ILE B 1 107 ? -5.16 -11.398 -2.273 1 97.44 107 ILE B C 1
ATOM 2415 O O . ILE B 1 107 ? -5.762 -12.039 -1.41 1 97.44 107 ILE B O 1
ATOM 2419 N N . ALA B 1 108 ? -4.879 -11.898 -3.461 1 97.25 108 ALA B N 1
ATOM 2420 C CA . ALA B 1 108 ? -5.355 -13.219 -3.871 1 97.25 108 ALA B CA 1
ATOM 2421 C C . ALA B 1 108 ? -4.832 -14.305 -2.938 1 97.25 108 ALA B C 1
ATOM 2423 O O . ALA B 1 108 ? -5.594 -15.172 -2.49 1 97.25 108 ALA B O 1
ATOM 2424 N N . VAL B 1 109 ? -3.584 -14.273 -2.645 1 95.31 109 VAL B N 1
ATOM 2425 C CA . VAL B 1 109 ? -2.947 -15.289 -1.812 1 95.31 109 VAL B CA 1
ATOM 2426 C C . VAL B 1 109 ? -3.521 -15.234 -0.398 1 95.31 109 VAL B C 1
ATOM 2428 O O . VAL B 1 109 ? -3.816 -16.266 0.199 1 95.31 109 VAL B O 1
ATOM 2431 N N . ARG B 1 110 ? -3.74 -14.086 0.083 1 94.69 110 ARG B N 1
ATOM 2432 C CA . ARG B 1 110 ? -4.277 -13.922 1.43 1 94.69 110 ARG B CA 1
ATOM 2433 C C . ARG B 1 110 ? -5.727 -14.391 1.507 1 94.69 110 ARG B C 1
ATOM 2435 O O . ARG B 1 110 ? -6.156 -14.922 2.531 1 94.69 110 ARG B O 1
ATOM 2442 N N . CYS B 1 111 ? -6.43 -14.188 0.487 1 95.81 111 CYS B N 1
ATOM 2443 C CA . CYS B 1 111 ? -7.836 -14.562 0.447 1 95.81 111 CYS B CA 1
ATOM 2444 C C . CYS B 1 111 ? -8.016 -15.969 -0.1 1 95.81 111 CYS B C 1
ATOM 2446 O O . CYS B 1 111 ? -9.133 -16.469 -0.196 1 95.81 111 CYS B O 1
ATOM 2448 N N . LYS B 1 112 ? -6.922 -16.578 -0.505 1 94.88 112 LYS B N 1
ATOM 2449 C CA . LYS B 1 112 ? -6.918 -17.953 -1.011 1 94.88 112 LYS B CA 1
ATOM 2450 C C . LYS B 1 112 ? -7.848 -18.094 -2.213 1 94.88 112 LYS B C 1
ATOM 2452 O O . LYS B 1 112 ? -8.68 -19 -2.252 1 94.88 112 LYS B O 1
ATOM 2457 N N . VAL B 1 113 ? -7.723 -17.219 -3.098 1 95.62 113 VAL B N 1
ATOM 2458 C CA . VAL B 1 113 ? -8.523 -17.266 -4.316 1 95.62 113 VAL B CA 1
ATOM 2459 C C . VAL B 1 113 ? -7.617 -17.516 -5.52 1 95.62 113 VAL B C 1
ATOM 2461 O O . VAL B 1 113 ? -6.41 -17.266 -5.461 1 95.62 113 VAL B O 1
ATOM 2464 N N . PRO B 1 114 ? -8.172 -17.938 -6.609 1 95.12 114 PRO B N 1
ATOM 2465 C CA . PRO B 1 114 ? -7.355 -18.25 -7.781 1 95.12 114 PRO B CA 1
ATOM 2466 C C . PRO B 1 114 ? -6.836 -17.016 -8.492 1 95.12 114 PRO B C 1
ATOM 2468 O O . PRO B 1 114 ? -7.477 -15.953 -8.438 1 95.12 114 PRO B O 1
ATOM 2471 N N . ILE B 1 115 ? -5.688 -17.188 -9.086 1 96 115 ILE B N 1
ATOM 2472 C CA . ILE B 1 115 ? -5.082 -16.172 -9.945 1 96 115 ILE B CA 1
ATOM 2473 C C . ILE B 1 115 ? -5.082 -16.656 -11.398 1 96 115 ILE B C 1
ATOM 2475 O O . ILE B 1 115 ? -4.543 -17.734 -11.695 1 96 115 ILE B O 1
ATOM 2479 N N . GLN B 1 116 ? -5.719 -15.938 -12.203 1 95.5 116 GLN B N 1
ATOM 2480 C CA . GLN B 1 116 ? -5.754 -16.25 -13.625 1 95.5 116 GLN B CA 1
ATOM 2481 C C . GLN B 1 116 ? -4.887 -15.297 -14.43 1 95.5 116 GLN B C 1
ATOM 2483 O O . GLN B 1 116 ? -4.82 -14.102 -14.117 1 95.5 116 GLN B O 1
ATOM 2488 N N . VAL B 1 117 ? -4.211 -15.828 -15.406 1 93.94 117 VAL B N 1
ATOM 2489 C CA . VAL B 1 117 ? -3.375 -15.023 -16.297 1 93.94 117 VAL B CA 1
ATOM 2490 C C . VAL B 1 117 ? -3.855 -15.172 -17.734 1 93.94 117 VAL B C 1
ATOM 2492 O O . VAL B 1 117 ? -4.188 -16.281 -18.172 1 93.94 117 VAL B O 1
ATOM 2495 N N . ASN B 1 118 ? -3.947 -14.023 -18.391 1 91.94 118 ASN B N 1
ATOM 2496 C CA . ASN B 1 118 ? -4.242 -14.07 -19.812 1 91.94 118 ASN B CA 1
ATOM 2497 C C . ASN B 1 118 ? -3.283 -15 -20.562 1 91.94 118 ASN B C 1
ATOM 2499 O O . ASN B 1 118 ? -2.064 -14.891 -20.406 1 91.94 118 ASN B O 1
ATOM 2503 N N . LYS B 1 119 ? -3.885 -15.867 -21.359 1 87.81 119 LYS B N 1
ATOM 2504 C CA . LYS B 1 119 ? -3.102 -16.891 -22.047 1 87.81 119 LYS B CA 1
ATOM 2505 C C . LYS B 1 119 ? -2.051 -16.25 -22.969 1 87.81 119 LYS B C 1
ATOM 2507 O O . LYS B 1 119 ? -0.906 -16.719 -23 1 87.81 119 LYS B O 1
ATOM 2512 N N . TYR B 1 120 ? -2.469 -15.25 -23.688 1 89.31 120 TYR B N 1
ATOM 2513 C CA . TYR B 1 120 ? -1.556 -14.594 -24.609 1 89.31 120 TYR B CA 1
ATOM 2514 C C . TYR B 1 120 ? -0.384 -13.961 -23.859 1 89.31 120 TYR B C 1
ATOM 2516 O O . TYR B 1 120 ? 0.758 -14.023 -24.328 1 89.31 120 TYR B O 1
ATOM 2524 N N . LEU B 1 121 ? -0.708 -13.461 -22.734 1 89.94 121 LEU B N 1
ATOM 2525 C CA . LEU B 1 121 ? 0.334 -12.867 -21.906 1 89.94 121 LEU B CA 1
ATOM 2526 C C . LEU B 1 121 ? 1.286 -13.93 -21.391 1 89.94 121 LEU B C 1
ATOM 2528 O O . LEU B 1 121 ? 2.506 -13.75 -21.406 1 89.94 121 LEU B O 1
ATOM 2532 N N . ALA B 1 122 ? 0.781 -15.023 -20.891 1 88.25 122 ALA B N 1
ATOM 2533 C CA . ALA B 1 122 ? 1.572 -16.141 -20.375 1 88.25 122 ALA B CA 1
ATOM 2534 C C . ALA B 1 122 ? 2.51 -16.688 -21.438 1 88.25 122 ALA B C 1
ATOM 2536 O O . ALA B 1 122 ? 3.676 -16.984 -21.156 1 88.25 122 ALA B O 1
ATOM 2537 N N . TYR B 1 123 ? 2.029 -16.766 -22.625 1 86.88 123 TYR B N 1
ATOM 2538 C CA . TYR B 1 123 ? 2.814 -17.359 -23.703 1 86.88 123 TYR B CA 1
ATOM 2539 C C . TYR B 1 123 ? 3.865 -16.375 -24.203 1 86.88 123 TYR B C 1
ATOM 2541 O O . TYR B 1 123 ? 4.98 -16.766 -24.547 1 86.88 123 TYR B O 1
ATOM 2549 N N . SER B 1 124 ? 3.469 -15.164 -24.234 1 88.44 124 SER B N 1
ATOM 2550 C CA . SER B 1 124 ? 4.371 -14.156 -24.781 1 88.44 124 SER B CA 1
ATOM 2551 C C . SER B 1 124 ? 5.492 -13.836 -23.797 1 88.44 124 SER B C 1
ATOM 2553 O O . SER B 1 124 ? 6.652 -13.711 -24.203 1 88.44 124 SER B O 1
ATOM 2555 N N . ASP B 1 125 ? 5.16 -13.727 -22.547 1 87.88 125 ASP B N 1
ATOM 2556 C CA . ASP B 1 125 ? 6.137 -13.242 -21.578 1 87.88 125 ASP B CA 1
ATOM 2557 C C . ASP B 1 125 ? 6.617 -14.375 -20.672 1 87.88 125 ASP B C 1
ATOM 2559 O O . ASP B 1 125 ? 7.57 -14.195 -19.906 1 87.88 125 ASP B O 1
ATOM 2563 N N . GLY B 1 126 ? 5.949 -15.523 -20.797 1 87.44 126 GLY B N 1
ATOM 2564 C CA . GLY B 1 126 ? 6.309 -16.656 -19.953 1 87.44 126 GLY B CA 1
ATOM 2565 C C . GLY B 1 126 ? 7.621 -17.297 -20.344 1 87.44 126 GLY B C 1
ATOM 2566 O O . GLY B 1 126 ? 8.062 -17.172 -21.5 1 87.44 126 GLY B O 1
ATOM 2567 N N . MET B 1 127 ? 8.312 -17.922 -19.312 1 87.88 127 MET B N 1
ATOM 2568 C CA . MET B 1 127 ? 9.547 -18.672 -19.516 1 87.88 127 MET B CA 1
ATOM 2569 C C . MET B 1 127 ? 9.352 -20.141 -19.141 1 87.88 127 MET B C 1
ATOM 2571 O O . MET B 1 127 ? 8.547 -20.469 -18.281 1 87.88 127 MET B O 1
ATOM 2575 N N . ARG B 1 128 ? 10.07 -21.109 -19.953 1 78.12 128 ARG B N 1
ATOM 2576 C CA . ARG B 1 128 ? 10.016 -22.531 -19.641 1 78.12 128 ARG B CA 1
ATOM 2577 C C . ARG B 1 128 ? 11.258 -22.969 -18.875 1 78.12 128 ARG B C 1
ATOM 2579 O O . ARG B 1 128 ? 12.359 -22.484 -19.141 1 78.12 128 ARG B O 1
ATOM 2586 N N . VAL B 1 129 ? 11.055 -23.5 -17.656 1 62 129 VAL B N 1
ATOM 2587 C CA . VAL B 1 129 ? 12.188 -24.062 -16.922 1 62 129 VAL B CA 1
ATOM 2588 C C . VAL B 1 129 ? 12.766 -25.25 -17.688 1 62 129 VAL B C 1
ATOM 2590 O O . VAL B 1 129 ? 12.07 -26.234 -17.938 1 62 129 VAL B O 1
ATOM 2593 N N . ILE B 1 130 ? 13.594 -25.109 -18.703 1 54.09 130 ILE B N 1
ATOM 2594 C CA . ILE B 1 130 ? 14.266 -26.25 -19.328 1 54.09 130 ILE B CA 1
ATOM 2595 C C . ILE B 1 130 ? 15.062 -27.016 -18.281 1 54.09 130 ILE B C 1
ATOM 2597 O O . ILE B 1 130 ? 15.805 -26.422 -17.484 1 54.09 130 ILE B O 1
ATOM 2601 N N . GLU B 1 131 ? 14.547 -28.141 -17.797 1 45.59 131 GLU B N 1
ATOM 2602 C CA . GLU B 1 131 ? 15.328 -29.109 -17.031 1 45.59 131 GLU B CA 1
ATOM 2603 C C . GLU B 1 131 ? 16.781 -29.156 -17.5 1 45.59 131 GLU B C 1
ATOM 2605 O O . GLU B 1 131 ? 17.531 -30.047 -17.125 1 45.59 131 GLU B O 1
ATOM 2610 N N . SER B 1 132 ? 17.359 -28.578 -18.562 1 40.72 132 SER B N 1
ATOM 2611 C CA . SER B 1 132 ? 18.781 -28.906 -18.734 1 40.72 132 SER B CA 1
ATOM 2612 C C . SER B 1 132 ? 19.578 -28.516 -17.5 1 40.72 132 SER B C 1
ATOM 2614 O O . SER B 1 132 ? 19.172 -27.656 -16.734 1 40.72 132 SER B O 1
ATOM 2616 N N . GLY B 1 133 ? 20.891 -29.234 -17.078 1 36.28 133 GLY B N 1
ATOM 2617 C CA . GLY B 1 133 ? 21.938 -29.125 -16.078 1 36.28 133 GLY B CA 1
ATOM 2618 C C . GLY B 1 133 ? 22.266 -27.688 -15.703 1 36.28 133 GLY B C 1
ATOM 2619 O O . GLY B 1 133 ? 22.5 -27.391 -14.531 1 36.28 133 GLY B O 1
ATOM 2620 N N . LYS B 1 134 ? 23.016 -26.797 -16.625 1 34.19 134 LYS B N 1
ATOM 2621 C CA . LYS B 1 134 ? 23.859 -25.641 -16.328 1 34.19 134 LYS B CA 1
ATOM 2622 C C . LYS B 1 134 ? 23.016 -24.406 -16.031 1 34.19 134 LYS B C 1
ATOM 2624 O O . LYS B 1 134 ? 22.719 -23.609 -16.922 1 34.19 134 LYS B O 1
ATOM 2629 N N . ILE B 1 135 ? 21.969 -24.406 -15.633 1 35.59 135 ILE B N 1
ATOM 2630 C CA . ILE B 1 135 ? 21.5 -23.078 -15.289 1 35.59 135 ILE B CA 1
ATOM 2631 C C . ILE B 1 135 ? 22.594 -22.328 -14.516 1 35.59 135 ILE B C 1
ATOM 2633 O O . ILE B 1 135 ? 22.938 -22.703 -13.391 1 35.59 135 ILE B O 1
ATOM 2637 N N . SER B 1 136 ? 23.672 -22 -15.273 1 32.44 136 SER B N 1
ATOM 2638 C CA . SER B 1 136 ? 24.797 -21.188 -14.805 1 32.44 136 SER B CA 1
ATOM 2639 C C . SER B 1 136 ? 24.328 -20.172 -13.758 1 32.44 136 SER B C 1
ATOM 2641 O O . SER B 1 136 ? 23.188 -19.703 -13.805 1 32.44 136 SER B O 1
ATOM 2643 N N . LYS B 1 137 ? 25.281 -19.828 -12.766 1 32.97 137 LYS B N 1
ATOM 2644 C CA . LYS B 1 137 ? 25.625 -19.016 -11.602 1 32.97 137 LYS B CA 1
ATOM 2645 C C . LYS B 1 137 ? 25.25 -17.562 -11.82 1 32.97 137 LYS B C 1
ATOM 2647 O O . LYS B 1 137 ? 25.578 -16.703 -10.992 1 32.97 137 LYS B O 1
ATOM 2652 N N . GLN B 1 138 ? 25.312 -17.047 -13.086 1 32.56 138 GLN B N 1
ATOM 2653 C CA . GLN B 1 138 ? 25.734 -15.656 -13.195 1 32.56 138 GLN B CA 1
ATOM 2654 C C . GLN B 1 138 ? 24.797 -14.734 -12.43 1 32.56 138 GLN B C 1
ATOM 2656 O O . GLN B 1 138 ? 25.234 -13.711 -11.891 1 32.56 138 GLN B O 1
ATOM 2661 N N . THR B 1 139 ? 23.656 -14.359 -13.094 1 34.03 139 THR B N 1
ATOM 2662 C CA . THR B 1 139 ? 23.188 -13.102 -12.539 1 34.03 139 THR B CA 1
ATOM 2663 C C . THR B 1 139 ? 22.672 -13.289 -11.117 1 34.03 139 THR B C 1
ATOM 2665 O O . THR B 1 139 ? 21.781 -14.125 -10.875 1 34.03 139 THR B O 1
ATOM 2668 N N . PRO B 1 140 ? 23.5 -13.102 -10.148 1 32.69 140 PRO B N 1
ATOM 2669 C CA . PRO B 1 140 ? 22.984 -12.977 -8.781 1 32.69 140 PRO B CA 1
ATOM 2670 C C . PRO B 1 140 ? 21.594 -12.359 -8.734 1 32.69 140 PRO B C 1
ATOM 2672 O O . PRO B 1 140 ? 21.344 -11.453 -7.938 1 32.69 140 PRO B O 1
ATOM 2675 N N . ALA B 1 141 ? 20.922 -12.25 -9.805 1 32.84 141 ALA B N 1
ATOM 2676 C CA . ALA B 1 141 ? 19.578 -11.812 -9.445 1 32.84 141 ALA B CA 1
ATOM 2677 C C . ALA B 1 141 ? 19.062 -12.578 -8.227 1 32.84 141 ALA B C 1
ATOM 2679 O O . ALA B 1 141 ? 19.016 -13.805 -8.234 1 32.84 141 ALA B O 1
ATOM 2680 N N . SER B 1 142 ? 19.484 -12.297 -7.031 1 34.53 142 SER B N 1
ATOM 2681 C CA . SER B 1 142 ? 18.75 -12.688 -5.824 1 34.53 142 SER B CA 1
ATOM 2682 C C . SER B 1 142 ? 17.312 -13.062 -6.145 1 34.53 142 SER B C 1
ATOM 2684 O O . SER B 1 142 ? 16.438 -12.195 -6.176 1 34.53 142 SER B O 1
ATOM 2686 N N . ASP B 1 143 ? 17.062 -13.727 -7.188 1 34.75 143 ASP B N 1
ATOM 2687 C CA . ASP B 1 143 ? 15.797 -14.266 -7.684 1 34.75 143 ASP B CA 1
ATOM 2688 C C . ASP B 1 143 ? 15.039 -14.992 -6.578 1 34.75 143 ASP B C 1
ATOM 2690 O O . ASP B 1 143 ? 15.266 -16.188 -6.344 1 34.75 143 ASP B O 1
ATOM 2694 N N . GLY B 1 144 ? 15.078 -14.664 -5.355 1 34.66 144 GLY B N 1
ATOM 2695 C CA . GLY B 1 144 ? 14.062 -15.266 -4.508 1 34.66 144 GLY B CA 1
ATOM 2696 C C . GLY B 1 144 ? 12.789 -15.617 -5.262 1 34.66 144 GLY B C 1
ATOM 2697 O O . GLY B 1 144 ? 11.867 -14.812 -5.348 1 34.66 144 GLY B O 1
ATOM 2698 N N . LEU B 1 145 ? 13 -16.406 -6.309 1 37.25 145 LEU B N 1
ATOM 2699 C CA . LEU B 1 145 ? 11.82 -17.031 -6.891 1 37.25 145 LEU B CA 1
ATOM 2700 C C . LEU B 1 145 ? 10.859 -17.5 -5.805 1 37.25 145 LEU B C 1
ATOM 2702 O O . LEU B 1 145 ? 11.156 -18.438 -5.066 1 37.25 145 LEU B O 1
ATOM 2706 N N . LEU B 1 146 ? 10.32 -16.625 -5.066 1 39.47 146 LEU B N 1
ATOM 2707 C CA . LEU B 1 146 ? 9.195 -17.109 -4.289 1 39.47 146 LEU B CA 1
ATOM 2708 C C . LEU B 1 146 ? 8.219 -17.891 -5.172 1 39.47 146 LEU B C 1
ATOM 2710 O O . LEU B 1 146 ? 7.516 -17.297 -5.992 1 39.47 146 LEU B O 1
ATOM 2714 N N . PHE B 1 147 ? 8.672 -19.094 -5.594 1 36.66 147 PHE B N 1
ATOM 2715 C CA . PHE B 1 147 ? 7.703 -20 -6.207 1 36.66 147 PHE B CA 1
ATOM 2716 C C . PHE B 1 147 ? 6.473 -20.156 -5.32 1 36.66 147 PHE B C 1
ATOM 2718 O O . PHE B 1 147 ? 6.594 -20.484 -4.137 1 36.66 147 PHE B O 1
ATOM 2725 N N . THR B 1 148 ? 5.602 -19.328 -5.473 1 38.38 148 THR B N 1
ATOM 2726 C CA . THR B 1 148 ? 4.344 -19.625 -4.805 1 38.38 148 THR B CA 1
ATOM 2727 C C . THR B 1 148 ? 3.785 -20.969 -5.285 1 38.38 148 THR B C 1
ATOM 2729 O O . THR B 1 148 ? 3.422 -21.109 -6.457 1 38.38 148 THR B O 1
ATOM 2732 N N . GLU B 1 149 ? 4.477 -22.062 -5.086 1 33.78 149 GLU B N 1
ATOM 2733 C CA . GLU B 1 149 ? 3.611 -23.234 -5.184 1 33.78 149 GLU B CA 1
ATOM 2734 C C . GLU B 1 149 ? 2.389 -23.094 -4.281 1 33.78 149 GLU B C 1
ATOM 2736 O O . GLU B 1 149 ? 2.52 -22.844 -3.08 1 33.78 149 GLU B O 1
ATOM 2741 N N . LEU B 1 150 ? 1.306 -22.484 -4.812 1 33.97 150 LEU B N 1
ATOM 2742 C CA . LEU B 1 150 ? 0.051 -22.609 -4.078 1 33.97 150 LEU B CA 1
ATOM 2743 C C . LEU B 1 150 ? -0.092 -24 -3.475 1 33.97 150 LEU B C 1
ATOM 2745 O O . LEU B 1 150 ? -0.38 -24.953 -4.188 1 33.97 150 LEU B O 1
ATOM 2749 N N . ASP B 1 151 ? 0.841 -24.453 -2.727 1 33.97 151 ASP B N 1
ATOM 2750 C CA . ASP B 1 151 ? 0.763 -25.75 -2.062 1 33.97 151 ASP B CA 1
ATOM 2751 C C . ASP B 1 151 ? -0.548 -25.906 -1.296 1 33.97 151 ASP B C 1
ATOM 2753 O O . ASP B 1 151 ? -1.114 -24.922 -0.826 1 33.97 151 ASP B O 1
ATOM 2757 N N . ARG B 1 152 ? -1.317 -27.047 -1.593 1 31.03 152 ARG B N 1
ATOM 2758 C CA . ARG B 1 152 ? -2.365 -27.656 -0.774 1 31.03 152 ARG B CA 1
ATOM 2759 C C . ARG B 1 152 ? -1.951 -27.703 0.692 1 31.03 152 ARG B C 1
ATOM 2761 O O . ARG B 1 152 ? -0.76 -27.766 1.004 1 31.03 152 ARG B O 1
ATOM 2768 N N . PRO B 1 153 ? -3.023 -27.844 1.657 1 33.41 153 PRO B N 1
ATOM 2769 C CA . PRO B 1 153 ? -3.135 -27.688 3.111 1 33.41 153 PRO B CA 1
ATOM 2770 C C . PRO B 1 153 ? -2.074 -28.484 3.867 1 33.41 153 PRO B C 1
ATOM 2772 O O . PRO B 1 153 ? -1.79 -28.203 5.031 1 33.41 153 PRO B O 1
ATOM 2775 N N . ASN B 1 154 ? -1.671 -29.703 3.463 1 35.31 154 ASN B N 1
ATOM 2776 C CA . ASN B 1 154 ? -1.7 -30.562 4.637 1 35.31 154 ASN B CA 1
ATOM 2777 C C . ASN B 1 154 ? -0.557 -30.25 5.598 1 35.31 154 ASN B C 1
ATOM 2779 O O . ASN B 1 154 ? -0.771 -30.109 6.805 1 35.31 154 ASN B O 1
ATOM 2783 N N . GLY B 1 155 ? 0.676 -31.047 5.531 1 34.72 155 GLY B N 1
ATOM 2784 C CA . GLY B 1 155 ? 1.541 -31.438 6.633 1 34.72 155 GLY B CA 1
ATOM 2785 C C . GLY B 1 155 ? 2.582 -30.391 6.98 1 34.72 155 GLY B C 1
ATOM 2786 O O . GLY B 1 155 ? 3.334 -29.938 6.113 1 34.72 155 GLY B O 1
ATOM 2787 N N . GLN B 1 156 ? 2.371 -29.469 7.832 1 40.44 156 GLN B N 1
ATOM 2788 C CA . GLN B 1 156 ? 3.23 -28.391 8.336 1 40.44 156 GLN B CA 1
ATOM 2789 C C . GLN B 1 156 ? 4.605 -28.938 8.727 1 40.44 156 GLN B C 1
ATOM 2791 O O . GLN B 1 156 ? 4.723 -29.734 9.648 1 40.44 156 GLN B O 1
ATOM 2796 N N . PRO B 1 157 ? 5.551 -29.172 7.785 1 42.16 157 PRO B N 1
ATOM 2797 C CA . PRO B 1 157 ? 6.852 -29.594 8.312 1 42.16 157 PRO B CA 1
ATOM 2798 C C . PRO B 1 157 ? 7.41 -28.625 9.359 1 42.16 157 PRO B C 1
ATOM 2800 O O . PRO B 1 157 ? 7.047 -27.453 9.375 1 42.16 157 PRO B O 1
ATOM 2803 N N . CYS B 1 158 ? 7.805 -29.078 10.516 1 47.56 158 CYS B N 1
ATOM 2804 C CA . CYS B 1 158 ? 8.57 -28.406 11.562 1 47.56 158 CYS B CA 1
ATOM 2805 C C . CYS B 1 158 ? 9.703 -27.594 10.969 1 47.56 158 CYS B C 1
ATOM 2807 O O . CYS B 1 158 ? 10.523 -28.109 10.203 1 47.56 158 CYS B O 1
ATOM 2809 N N . LEU B 1 159 ? 9.484 -26.328 10.648 1 53.69 159 LEU B N 1
ATOM 2810 C CA . LEU B 1 159 ? 10.578 -25.453 10.227 1 53.69 159 LEU B CA 1
ATOM 2811 C C . LEU B 1 159 ? 11.844 -25.75 11.023 1 53.69 159 LEU B C 1
ATOM 2813 O O . LEU B 1 159 ? 11.797 -25.891 12.25 1 53.69 159 LEU B O 1
ATOM 2817 N N . ASP B 1 160 ? 12.836 -26.219 10.414 1 70.31 160 ASP B N 1
ATOM 2818 C CA . ASP B 1 160 ? 14.172 -26.203 11 1 70.31 160 ASP B CA 1
ATOM 2819 C C . ASP B 1 160 ? 14.461 -24.891 11.711 1 70.31 160 ASP B C 1
ATOM 2821 O O . ASP B 1 160 ? 13.836 -23.859 11.406 1 70.31 160 ASP B O 1
ATOM 2825 N N . THR B 1 161 ? 15.031 -24.859 12.805 1 79.88 161 THR B N 1
ATOM 2826 C CA . THR B 1 161 ? 15.375 -23.734 13.656 1 79.88 161 THR B CA 1
ATOM 2827 C C . THR B 1 161 ? 15.906 -22.562 12.82 1 79.88 161 THR B C 1
ATOM 2829 O O . THR B 1 161 ? 15.531 -21.422 13.039 1 79.88 161 THR B O 1
ATOM 2832 N N . LYS B 1 162 ? 16.625 -22.828 11.844 1 85.38 162 LYS B N 1
ATOM 2833 C CA . LYS B 1 162 ? 17.219 -21.781 11.031 1 85.38 162 LYS B CA 1
ATOM 2834 C C . LYS B 1 162 ? 16.172 -21.094 10.156 1 85.38 162 LYS B C 1
ATOM 2836 O O . LYS B 1 162 ? 16.188 -19.875 9.992 1 85.38 162 LYS B O 1
ATOM 2841 N N . GLU B 1 163 ? 15.312 -21.891 9.594 1 85.38 163 GLU B N 1
ATOM 2842 C CA . GLU B 1 163 ? 14.242 -21.328 8.773 1 85.38 163 GLU B CA 1
ATOM 2843 C C . GLU B 1 163 ? 13.344 -20.406 9.594 1 85.38 163 GLU B C 1
ATOM 2845 O O . GLU B 1 163 ? 12.953 -19.344 9.125 1 85.38 163 GLU B O 1
ATOM 2850 N N . PHE B 1 164 ? 13.203 -20.844 10.766 1 86.5 164 PHE B N 1
ATOM 2851 C CA . PHE B 1 164 ? 12.375 -20.047 11.656 1 86.5 164 PHE B CA 1
ATOM 2852 C C . PHE B 1 164 ? 13.031 -18.703 11.961 1 86.5 164 PHE B C 1
ATOM 2854 O O . PHE B 1 164 ? 12.367 -17.672 11.961 1 86.5 164 PHE B O 1
ATOM 2861 N N . ASP B 1 165 ? 14.273 -18.781 12.18 1 90.19 165 ASP B N 1
ATOM 2862 C CA . ASP B 1 165 ? 15.008 -17.547 12.469 1 90.19 165 ASP B CA 1
ATOM 2863 C C . ASP B 1 165 ? 14.969 -16.594 11.289 1 90.19 165 ASP B C 1
ATOM 2865 O O . ASP B 1 165 ? 14.789 -15.383 11.469 1 90.19 165 ASP B O 1
ATOM 2869 N N . LEU B 1 166 ? 15.141 -17.109 10.148 1 91.31 166 LEU B N 1
ATOM 2870 C CA . LEU B 1 166 ? 15.125 -16.297 8.938 1 91.31 166 LEU B CA 1
ATOM 2871 C C . LEU B 1 166 ? 13.75 -15.656 8.742 1 91.31 166 LEU B C 1
ATOM 2873 O O . LEU B 1 166 ? 13.656 -14.461 8.43 1 91.31 166 LEU B O 1
ATOM 2877 N N . LEU B 1 167 ? 12.789 -16.438 9 1 89.06 167 LEU B N 1
ATOM 2878 C CA . LEU B 1 167 ? 11.422 -15.938 8.859 1 89.06 167 LEU B CA 1
ATOM 2879 C C . LEU B 1 167 ? 11.125 -14.859 9.906 1 89.06 167 LEU B C 1
ATOM 2881 O O . LEU B 1 167 ? 10.531 -13.828 9.586 1 89.06 167 LEU B O 1
ATOM 2885 N N . SER B 1 168 ? 11.586 -15.133 11.055 1 91 168 SER B N 1
ATOM 2886 C CA . SER B 1 168 ? 11.367 -14.18 12.141 1 91 168 SER B CA 1
ATOM 2887 C C . SER B 1 168 ? 12.047 -12.852 11.859 1 91 168 SER B C 1
ATOM 2889 O O . SER B 1 168 ? 11.461 -11.789 12.078 1 91 168 SER B O 1
ATOM 2891 N N . ASN B 1 169 ? 13.211 -12.961 11.391 1 91.69 169 ASN B N 1
ATOM 2892 C CA . ASN B 1 169 ? 13.945 -11.742 11.055 1 91.69 169 ASN B CA 1
ATOM 2893 C C . ASN B 1 169 ? 13.281 -10.977 9.914 1 91.69 169 ASN B C 1
ATOM 2895 O O . ASN B 1 169 ? 13.219 -9.75 9.938 1 91.69 169 ASN B O 1
ATOM 2899 N N . MET B 1 170 ? 12.812 -11.68 8.961 1 91.56 170 MET B N 1
ATOM 2900 C CA . MET B 1 170 ? 12.094 -11.039 7.863 1 91.56 170 MET B CA 1
ATOM 2901 C C . MET B 1 170 ? 10.859 -10.305 8.375 1 91.56 170 MET B C 1
ATOM 2903 O O . MET B 1 170 ? 10.633 -9.148 8.016 1 91.56 170 MET B O 1
ATOM 2907 N N . MET B 1 171 ? 10.188 -10.922 9.242 1 90.56 171 MET B N 1
ATOM 2908 C CA . MET B 1 171 ? 8.945 -10.359 9.758 1 90.56 171 MET B CA 1
ATOM 2909 C C . MET B 1 171 ? 9.219 -9.117 10.602 1 90.56 171 MET B C 1
ATOM 2911 O O . MET B 1 171 ? 8.461 -8.148 10.539 1 90.56 171 MET B O 1
ATOM 2915 N N . GLN B 1 172 ? 10.219 -9.258 11.344 1 90.44 172 GLN B N 1
ATOM 2916 C CA . GLN B 1 172 ? 10.594 -8.086 12.133 1 90.44 172 GLN B CA 1
ATOM 2917 C C . GLN B 1 172 ? 10.898 -6.891 11.227 1 90.44 172 GLN B C 1
ATOM 2919 O O . GLN B 1 172 ? 10.477 -5.77 11.516 1 90.44 172 GLN B O 1
ATOM 2924 N N . ALA B 1 173 ? 11.625 -7.164 10.203 1 90.88 173 ALA B N 1
ATOM 2925 C CA . ALA B 1 173 ? 11.961 -6.109 9.25 1 90.88 173 ALA B CA 1
ATOM 2926 C C . ALA B 1 173 ? 10.711 -5.547 8.586 1 90.88 173 ALA B C 1
ATOM 2928 O O . ALA B 1 173 ? 10.602 -4.34 8.367 1 90.88 173 ALA B O 1
ATOM 2929 N N . VAL B 1 174 ? 9.75 -6.375 8.297 1 89.19 174 VAL B N 1
ATOM 2930 C CA . VAL B 1 174 ? 8.492 -5.957 7.676 1 89.19 174 VAL B CA 1
ATOM 2931 C C . VAL B 1 174 ? 7.707 -5.082 8.648 1 89.19 174 VAL B C 1
ATOM 2933 O O . VAL B 1 174 ? 7.191 -4.027 8.266 1 89.19 174 VAL B O 1
ATOM 2936 N N . ASP B 1 175 ? 7.688 -5.469 9.867 1 87.44 175 ASP B N 1
ATOM 2937 C CA . ASP B 1 175 ? 6.938 -4.738 10.891 1 87.44 175 ASP B CA 1
ATOM 2938 C C . ASP B 1 175 ? 7.508 -3.338 11.094 1 87.44 175 ASP B C 1
ATOM 2940 O O . ASP B 1 175 ? 6.762 -2.393 11.359 1 87.44 175 ASP B O 1
ATOM 2944 N N . GLU B 1 176 ? 8.727 -3.258 10.875 1 85.19 176 GLU B N 1
ATOM 2945 C CA . GLU B 1 176 ? 9.406 -1.979 11.055 1 85.19 176 GLU B CA 1
ATOM 2946 C C . GLU B 1 176 ? 9.508 -1.215 9.734 1 85.19 176 GLU B C 1
ATOM 2948 O O . GLU B 1 176 ? 10.141 -0.157 9.68 1 85.19 176 GLU B O 1
ATOM 2953 N N . GLU B 1 177 ? 8.945 -1.78 8.75 1 85.56 177 GLU B N 1
ATOM 2954 C CA . GLU B 1 177 ? 8.859 -1.191 7.418 1 85.56 177 GLU B CA 1
ATOM 2955 C C . GLU B 1 177 ? 10.25 -0.993 6.812 1 85.56 177 GLU B C 1
ATOM 2957 O O . GLU B 1 177 ? 10.5 0.012 6.145 1 85.56 177 GLU B O 1
ATOM 2962 N N . ARG B 1 178 ? 11.18 -1.848 7.16 1 87.31 178 ARG B N 1
ATOM 2963 C CA . ARG B 1 178 ? 12.492 -1.956 6.52 1 87.31 178 ARG B CA 1
ATOM 2964 C C . ARG B 1 178 ? 12.469 -2.99 5.398 1 87.31 178 ARG B C 1
ATOM 2966 O O . ARG B 1 178 ? 13.086 -4.047 5.512 1 87.31 178 ARG B O 1
ATOM 2973 N N . TYR B 1 179 ? 11.938 -2.637 4.324 1 86.12 179 TYR B N 1
ATOM 2974 C CA . TYR B 1 179 ? 11.594 -3.615 3.297 1 86.12 179 TYR B CA 1
ATOM 2975 C C . TYR B 1 179 ? 12.828 -4.016 2.498 1 86.12 179 TYR B C 1
ATOM 2977 O O . TYR B 1 179 ? 12.875 -5.102 1.92 1 86.12 179 TYR B O 1
ATOM 2985 N N . ASP B 1 180 ? 13.844 -3.168 2.529 1 85.06 180 ASP B N 1
ATOM 2986 C CA . ASP B 1 180 ? 15.102 -3.566 1.909 1 85.06 180 ASP B CA 1
ATOM 2987 C C . ASP B 1 180 ? 15.734 -4.738 2.656 1 85.06 180 ASP B C 1
ATOM 2989 O O . ASP B 1 180 ? 16.172 -5.711 2.037 1 85.06 180 ASP B O 1
ATOM 2993 N N . GLU B 1 181 ? 15.766 -4.586 3.932 1 89.31 181 GLU B N 1
ATOM 2994 C CA . GLU B 1 181 ? 16.297 -5.668 4.754 1 89.31 181 GLU B CA 1
ATOM 2995 C C . GLU B 1 181 ? 15.406 -6.902 4.699 1 89.31 181 GLU B C 1
ATOM 2997 O O . GLU B 1 181 ? 15.891 -8.031 4.719 1 89.31 181 GLU B O 1
ATOM 3002 N N . ALA B 1 182 ? 14.109 -6.652 4.73 1 91.06 182 ALA B N 1
ATOM 3003 C CA . ALA B 1 182 ? 13.172 -7.77 4.617 1 91.06 182 ALA B CA 1
ATOM 3004 C C . ALA B 1 182 ? 13.445 -8.586 3.357 1 91.06 182 ALA B C 1
ATOM 3006 O O . ALA B 1 182 ? 13.383 -9.82 3.383 1 91.06 182 ALA B O 1
ATOM 3007 N N . ALA B 1 183 ? 13.727 -7.879 2.309 1 87.31 183 ALA B N 1
ATOM 3008 C CA . ALA B 1 183 ? 14.023 -8.547 1.042 1 87.31 183 ALA B CA 1
ATOM 3009 C C . ALA B 1 183 ? 15.281 -9.398 1.151 1 87.31 183 ALA B C 1
ATOM 3011 O O . ALA B 1 183 ? 15.359 -10.484 0.574 1 87.31 183 ALA B O 1
ATOM 3012 N N . GLU B 1 184 ? 16.219 -8.883 1.847 1 89.88 184 GLU B N 1
ATOM 3013 C CA . GLU B 1 184 ? 17.438 -9.648 2.051 1 89.88 184 GLU B CA 1
ATOM 3014 C C . GLU B 1 184 ? 17.172 -10.945 2.811 1 89.88 184 GLU B C 1
ATOM 3016 O O . GLU B 1 184 ? 17.688 -12 2.449 1 89.88 184 GLU B O 1
ATOM 3021 N N . TRP B 1 185 ? 16.406 -10.812 3.861 1 90.06 185 TRP B N 1
ATOM 3022 C CA . TRP B 1 185 ? 16.047 -11.992 4.645 1 90.06 185 TRP B CA 1
ATOM 3023 C C . TRP B 1 185 ? 15.234 -12.969 3.809 1 90.06 185 TRP B C 1
ATOM 3025 O O . TRP B 1 185 ? 15.414 -14.188 3.91 1 90.06 185 TRP B O 1
ATOM 3035 N N . ARG B 1 186 ? 14.391 -12.461 3.053 1 88.25 186 ARG B N 1
ATOM 3036 C CA . ARG B 1 186 ? 13.586 -13.266 2.145 1 88.25 186 ARG B CA 1
ATOM 3037 C C . ARG B 1 186 ? 14.469 -14.078 1.2 1 88.25 186 ARG B C 1
ATOM 3039 O O . ARG B 1 186 ? 14.242 -15.273 1.004 1 88.25 186 ARG B O 1
ATOM 3046 N N . ASP B 1 187 ? 15.43 -13.406 0.66 1 87.44 187 ASP B N 1
ATOM 3047 C CA . ASP B 1 187 ? 16.344 -14.07 -0.257 1 87.44 187 ASP B CA 1
ATOM 3048 C C . ASP B 1 187 ? 17.109 -15.188 0.451 1 87.44 187 ASP B C 1
ATOM 3050 O O . ASP B 1 187 ? 17.266 -16.281 -0.095 1 87.44 187 ASP B O 1
ATOM 3054 N N . LYS B 1 188 ? 17.594 -14.898 1.596 1 89.44 188 LYS B N 1
ATOM 3055 C CA . LYS B 1 188 ? 18.281 -15.906 2.395 1 89.44 188 LYS B CA 1
ATOM 3056 C C . LYS B 1 188 ? 17.375 -17.094 2.699 1 89.44 188 LYS B C 1
ATOM 3058 O O . LYS B 1 188 ? 17.812 -18.234 2.678 1 89.44 188 LYS B O 1
ATOM 3063 N N . LEU B 1 189 ? 16.188 -16.781 3.029 1 87.44 189 LEU B N 1
ATOM 3064 C CA . LEU B 1 189 ? 15.188 -17.812 3.291 1 87.44 189 LEU B CA 1
ATOM 3065 C C . LEU B 1 189 ? 14.953 -18.672 2.051 1 87.44 189 LEU B C 1
ATOM 3067 O O . LEU B 1 189 ? 14.883 -19.906 2.145 1 87.44 189 LEU B O 1
ATOM 3071 N N . GLY B 1 190 ? 14.828 -18.016 0.949 1 82.44 190 GLY B N 1
ATOM 3072 C CA . GLY B 1 190 ? 14.672 -18.734 -0.306 1 82.44 190 GLY B CA 1
ATOM 3073 C C . GLY B 1 190 ? 15.828 -19.656 -0.607 1 82.44 190 GLY B C 1
ATOM 3074 O O . GLY B 1 190 ? 15.625 -20.781 -1.068 1 82.44 190 GLY B O 1
ATOM 3075 N N . GLN B 1 191 ? 16.984 -19.141 -0.412 1 82.44 191 GLN B N 1
ATOM 3076 C CA . GLN B 1 191 ? 18.172 -19.953 -0.619 1 82.44 191 GLN B CA 1
ATOM 3077 C C . GLN B 1 191 ? 18.188 -21.172 0.308 1 82.44 191 GLN B C 1
ATOM 3079 O O . GLN B 1 191 ? 18.547 -22.266 -0.104 1 82.44 191 GLN B O 1
ATOM 3084 N N . PHE B 1 192 ? 17.812 -20.984 1.523 1 82.69 192 PHE B N 1
ATOM 3085 C CA . PHE B 1 192 ? 17.766 -22.047 2.51 1 82.69 192 PHE B CA 1
ATOM 3086 C C . PHE B 1 192 ? 16.766 -23.125 2.094 1 82.69 192 PHE B C 1
ATOM 3088 O O . PHE B 1 192 ? 17.062 -24.328 2.182 1 82.69 192 PHE B O 1
ATOM 3095 N N . GLN B 1 193 ? 15.719 -22.703 1.625 1 80.44 193 GLN B N 1
ATOM 3096 C CA . GLN B 1 193 ? 14.672 -23.625 1.208 1 80.44 193 GLN B CA 1
ATOM 3097 C C . GLN B 1 193 ? 15.094 -24.406 -0.037 1 80.44 193 GLN B C 1
ATOM 3099 O O . GLN B 1 193 ? 14.773 -25.594 -0.176 1 80.44 193 GLN B O 1
ATOM 3104 N N . ALA B 1 194 ? 15.734 -23.766 -0.941 1 76.81 194 ALA B N 1
ATOM 3105 C CA . ALA B 1 194 ? 16.219 -24.438 -2.148 1 76.81 194 ALA B CA 1
ATOM 3106 C C . ALA B 1 194 ? 17.25 -25.516 -1.806 1 76.81 194 ALA B C 1
ATOM 3108 O O . ALA B 1 194 ? 17.234 -26.609 -2.385 1 76.81 194 ALA B O 1
ATOM 3109 N N . LYS B 1 195 ? 18.094 -25.172 -1.007 1 77.06 195 LYS B N 1
ATOM 3110 C CA . LYS B 1 195 ? 19.109 -26.141 -0.585 1 77.06 195 LYS B CA 1
ATOM 3111 C C . LYS B 1 195 ? 18.469 -27.344 0.097 1 77.06 195 LYS B C 1
ATOM 3113 O O . LYS B 1 195 ? 18.922 -28.484 -0.09 1 77.06 195 LYS B O 1
ATOM 3118 N N . ARG B 1 196 ? 17.516 -27.109 0.865 1 74.81 196 ARG B N 1
ATOM 3119 C CA . ARG B 1 196 ? 16.812 -28.188 1.551 1 74.81 196 ARG B CA 1
ATOM 3120 C C . ARG B 1 196 ? 16.109 -29.094 0.554 1 74.81 196 ARG B C 1
ATOM 3122 O O . ARG B 1 196 ? 16.094 -30.312 0.728 1 74.81 196 ARG B O 1
ATOM 3129 N N . LYS B 1 197 ? 15.531 -28.531 -0.394 1 68.06 197 LYS B N 1
ATOM 3130 C CA . LYS B 1 197 ? 14.859 -29.312 -1.422 1 68.06 197 LYS B CA 1
ATOM 3131 C C . LYS B 1 197 ? 15.852 -30.172 -2.205 1 68.06 197 LYS B C 1
ATOM 3133 O O . LYS B 1 197 ? 15.547 -31.297 -2.584 1 68.06 197 LYS B O 1
ATOM 3138 N N . LEU B 1 198 ? 16.984 -29.656 -2.465 1 64.19 198 LEU B N 1
ATOM 3139 C CA . LEU B 1 198 ? 18.016 -30.406 -3.158 1 64.19 198 LEU B CA 1
ATOM 3140 C C . LEU B 1 198 ? 18.5 -31.578 -2.307 1 64.19 198 LEU B C 1
ATOM 3142 O O . LEU B 1 198 ? 18.766 -32.656 -2.83 1 64.19 198 LEU B O 1
ATOM 3146 N N . ARG B 1 199 ? 18.594 -31.359 -1.09 1 60.44 199 ARG B N 1
ATOM 3147 C CA . ARG B 1 199 ? 19.062 -32.406 -0.199 1 60.44 199 ARG B CA 1
ATOM 3148 C C . ARG B 1 199 ? 18.031 -33.531 -0.103 1 60.44 199 ARG B C 1
ATOM 3150 O O . ARG B 1 199 ? 18.391 -34.688 0.111 1 60.44 199 ARG B O 1
ATOM 3157 N N . LYS B 1 200 ? 16.828 -33.125 -0.152 1 56.38 200 LYS B N 1
ATOM 3158 C CA . LYS B 1 200 ? 15.797 -34.156 -0.071 1 56.38 200 LYS B CA 1
ATOM 3159 C C . LYS B 1 200 ? 15.82 -35.062 -1.302 1 56.38 200 LYS B C 1
ATOM 3161 O O . LYS B 1 200 ? 15.406 -36.219 -1.235 1 56.38 200 LYS B O 1
ATOM 3166 N N . TYR B 1 201 ? 16.234 -34.594 -2.355 1 51.31 201 TYR B N 1
ATOM 3167 C CA . TYR B 1 201 ? 16.266 -35.375 -3.58 1 51.31 201 TYR B CA 1
ATOM 3168 C C . TYR B 1 201 ? 17.625 -36.031 -3.756 1 51.31 201 TYR B C 1
ATOM 3170 O O . TYR B 1 201 ? 17.844 -36.781 -4.723 1 51.31 201 TYR B O 1
ATOM 3178 N N . THR B 1 202 ? 18.516 -35.719 -2.889 1 47.53 202 THR B N 1
ATOM 3179 C CA . THR B 1 202 ? 19.734 -36.531 -2.873 1 47.53 202 THR B CA 1
ATOM 3180 C C . THR B 1 202 ? 19.703 -37.531 -1.734 1 47.53 202 THR B C 1
ATOM 3182 O O . THR B 1 202 ? 19.141 -37.281 -0.672 1 47.53 202 THR B O 1
#